Protein AF-A0A7R9IK09-F1 (afdb_monomer_lite)

Secondary structure (DSSP, 8-state):
----------PPPEEEEEEETT-S-EEEEEESSHHHHHHHHHHHHT--GGG-EEE-TTS-B--SHHHHHHSPTT-EEEEE-TTPPP--HHHHHHHHHHHTT-GGG--TTHHHHHHHH-HHHHHHHHHHHHHHS---HHHHH--BTTT-HHHHTT-----SBHHHHHHHHHHHHHHHHHHHHHHHHTT-GGGHHHHHHHHHHHHHHHHHTGGGGGGG-TTSPP--SS--------------------------------------S-SSSSSS--SSS--TT---SB-TT--EE----TTSSS-SS-GGG--EE-TTS-HHHHHHGGG-EEEESS-IIIIIHHHHHHHHHHHHHH-PPB-HHHHHHHHHSTTTEEEE-TTT---S-------SGGGB--

pLDDT: mean 73.33, std 23.93, range [21.25, 98.06]

Organism: NCBI:txid61484

Sequence (398 aa):
MCVYFICSFLQAVRGFKVTNSVRSRTVGVACRSFDELVDKSCQKLDIPRKTVVVQLLDGTIVDDEEYFQTLPQHMLLIFLRPGENSLSGADILYNALKAVNLDFLQTGEQVKDFFSTDLKNKVRQLAQLISDSGRDERITLLSSISQDPLWFQGLDTRAKSKEEVMFRSAQDRVRGYLYKTNDAIKKYKEVRDRLTTVMASISTMVKEVKYFGDYFNRSADIAKEGGGDVSTQRYSTDLAKEGGGDVSTQRYSTDLAKTGGDVSTQRYSTDLSKEGGRDLLTQRLCDDRGEFQCQGRWDRPECPYNESSRHVINPYCSKEARVLFQIWNLDHRIERSRTVVPAILEAARISVKEHRKVNSSYFFTLLFTLSNLKLVHIVCHDKGAHNVRCDSAMYFLD

Foldseek 3Di:
DDDDPPPPPQQDWFKEWEAEQLLLDIDIDTDRFPVSVLVVRCVVHVHDSVFKWKAALVRHTDDDRVVVVLDDRHGYIYIYGPPRDHQHLLNLLVVLLVVVPPVVCPPPPVVVVVCVPCVLVVSQVSLLCVVVVDQPLVQLPDWACVSPVQLCRSDPDPDGTPLVVQLVVLLVQLVVLLVVLCSLCCPCPVLNVLLVVLSVVLVVVCVVLPVLSLQQGLPFDQPDPDDDDDDDDDDDDDPDDDDDDDDDDDDDDDDDDDDDDDDDPPPPLPPVDDDPPGDQRRDHQAHNSRKHFFCFALPDRRNPADPSRTDIARSSRGNSSVSQLVQKDFQFSAHSNPALSVLLVVLSVCCVVVVFAFQSVLSSCRRRTPVGTTTHHNSRYDPDDRPDHDDNVNGGDD

Radius of gyration: 24.25 Å; chains: 1; bounding box: 80×63×58 Å

Structure (mmCIF, N/CA/C/O backbone):
data_AF-A0A7R9IK09-F1
#
_entry.id   AF-A0A7R9IK09-F1
#
loop_
_atom_site.group_PDB
_atom_site.id
_atom_site.type_symbol
_atom_site.label_atom_id
_atom_site.label_alt_id
_atom_site.label_comp_id
_atom_site.label_asym_id
_atom_site.label_entity_id
_atom_site.label_seq_id
_atom_site.pdbx_PDB_ins_code
_atom_site.Cartn_x
_atom_site.Cartn_y
_atom_site.Cartn_z
_atom_site.occupancy
_atom_site.B_iso_or_equiv
_atom_site.auth_seq_id
_atom_site.auth_comp_id
_atom_site.auth_asym_id
_atom_site.auth_atom_id
_atom_site.pdbx_PDB_model_num
ATOM 1 N N . MET A 1 1 ? 57.258 13.427 2.377 1.00 35.50 1 MET A N 1
ATOM 2 C CA . MET A 1 1 ? 56.257 13.207 3.442 1.00 35.50 1 MET A CA 1
ATOM 3 C C . MET A 1 1 ? 54.954 13.858 3.012 1.00 35.50 1 MET A C 1
ATOM 5 O O . MET A 1 1 ? 54.866 15.075 3.043 1.00 35.50 1 MET A O 1
ATOM 9 N N . CYS A 1 2 ? 53.980 13.075 2.556 1.00 31.14 2 CYS A N 1
ATOM 10 C CA . CYS A 1 2 ? 52.611 13.547 2.365 1.00 31.14 2 CYS A CA 1
ATOM 11 C C . CYS A 1 2 ? 51.745 12.657 3.256 1.00 31.14 2 CYS A C 1
ATOM 13 O O . CYS A 1 2 ? 51.738 11.437 3.098 1.00 31.14 2 CYS A O 1
ATOM 15 N N . VAL A 1 3 ? 51.168 13.261 4.290 1.00 36.84 3 VAL A N 1
ATOM 16 C CA . VAL A 1 3 ? 50.421 12.570 5.339 1.00 36.84 3 VAL A CA 1
ATOM 17 C C . VAL A 1 3 ? 49.101 12.098 4.737 1.00 36.84 3 VAL A C 1
ATOM 19 O O . VAL A 1 3 ? 48.306 12.908 4.265 1.00 36.84 3 VAL A O 1
ATOM 22 N N . TYR A 1 4 ? 48.887 10.783 4.741 1.00 35.25 4 TYR A N 1
ATOM 23 C CA . TYR A 1 4 ? 47.606 10.157 4.443 1.00 35.25 4 TYR A CA 1
ATOM 24 C C . TYR A 1 4 ? 46.554 10.675 5.432 1.00 35.25 4 TYR A C 1
ATOM 26 O O . TYR A 1 4 ? 46.517 10.259 6.588 1.00 35.25 4 TYR A O 1
ATOM 34 N N . PHE A 1 5 ? 45.689 11.582 4.981 1.00 36.75 5 PHE A N 1
ATOM 35 C CA . PHE A 1 5 ? 44.437 11.872 5.669 1.00 36.75 5 PHE A CA 1
ATOM 36 C C . PHE A 1 5 ? 43.496 10.685 5.442 1.00 36.75 5 PHE A C 1
ATOM 38 O O . PHE A 1 5 ? 42.856 10.559 4.398 1.00 36.75 5 PHE A O 1
ATOM 45 N N . ILE A 1 6 ? 43.434 9.789 6.425 1.00 38.47 6 ILE A N 1
ATOM 46 C CA . ILE A 1 6 ? 42.366 8.799 6.546 1.00 38.47 6 ILE A CA 1
ATOM 47 C C . ILE A 1 6 ? 41.096 9.586 6.888 1.00 38.47 6 ILE A C 1
ATOM 49 O O . ILE A 1 6 ? 40.839 9.911 8.044 1.00 38.47 6 ILE A O 1
ATOM 53 N N . CYS A 1 7 ? 40.315 9.947 5.871 1.00 33.62 7 CYS A N 1
ATOM 54 C CA . CYS A 1 7 ? 38.941 10.383 6.073 1.00 33.62 7 CYS A CA 1
ATOM 55 C C . CYS A 1 7 ? 38.097 9.121 6.277 1.00 33.62 7 CYS A C 1
ATOM 57 O O . CYS A 1 7 ? 37.608 8.514 5.323 1.00 33.62 7 CYS A O 1
ATOM 59 N N . SER A 1 8 ? 38.002 8.672 7.526 1.00 39.91 8 SER A N 1
ATOM 60 C CA . SER A 1 8 ? 37.051 7.646 7.940 1.00 39.91 8 SER A CA 1
ATOM 61 C C . SER A 1 8 ? 35.649 8.102 7.528 1.00 39.91 8 SER A C 1
ATOM 63 O O . SER A 1 8 ? 35.174 9.135 7.999 1.00 39.91 8 SER A O 1
ATOM 65 N N . PHE A 1 9 ? 34.998 7.362 6.627 1.00 41.84 9 PHE A N 1
ATOM 66 C CA . PHE A 1 9 ? 33.603 7.577 6.244 1.00 41.84 9 PHE A CA 1
ATOM 67 C C . PHE A 1 9 ? 32.727 7.588 7.508 1.00 41.84 9 PHE A C 1
ATOM 69 O O . PHE A 1 9 ? 32.411 6.539 8.066 1.00 41.84 9 PHE A O 1
ATOM 76 N N . LEU A 1 10 ? 32.328 8.772 7.978 1.00 49.81 10 LEU A N 1
ATOM 77 C CA . LEU A 1 10 ? 31.277 8.902 8.982 1.00 49.81 10 LEU A CA 1
ATOM 78 C C . LEU A 1 10 ? 29.981 8.387 8.345 1.00 49.81 10 LEU A C 1
ATOM 80 O O . LEU A 1 10 ? 29.430 9.028 7.450 1.00 49.81 10 LEU A O 1
ATOM 84 N N . GLN A 1 11 ? 29.512 7.213 8.776 1.00 61.75 11 GLN A N 1
ATOM 85 C CA . GLN A 1 11 ? 28.230 6.666 8.336 1.00 61.75 11 GLN A CA 1
ATOM 86 C C . GLN A 1 11 ? 27.115 7.690 8.596 1.00 61.75 11 GLN A C 1
ATOM 88 O O . GLN A 1 11 ? 26.993 8.250 9.692 1.00 61.75 11 GLN A O 1
ATOM 93 N N . ALA A 1 12 ? 26.315 7.961 7.563 1.00 77.44 12 ALA A N 1
ATOM 94 C CA . ALA A 1 12 ? 25.206 8.900 7.647 1.00 77.44 12 ALA A CA 1
ATOM 95 C C . ALA A 1 12 ? 24.179 8.430 8.690 1.00 77.44 12 ALA A C 1
ATOM 97 O O . ALA A 1 12 ? 23.883 7.241 8.798 1.00 77.44 12 ALA A O 1
ATOM 98 N N . VAL A 1 13 ? 23.612 9.372 9.450 1.00 87.12 13 VAL A N 1
ATOM 99 C CA . VAL A 1 13 ? 22.568 9.068 10.439 1.00 87.12 13 VAL A CA 1
ATOM 100 C C . VAL A 1 13 ? 21.325 8.548 9.717 1.00 87.12 13 VAL A C 1
ATOM 102 O O . VAL A 1 13 ? 20.748 9.246 8.883 1.00 87.12 13 VAL A O 1
ATOM 105 N N . ARG A 1 14 ? 20.887 7.337 10.067 1.00 90.50 14 ARG A N 1
ATOM 106 C CA . ARG A 1 14 ? 19.685 6.682 9.539 1.00 90.50 14 ARG A CA 1
ATOM 107 C C . ARG A 1 14 ? 18.623 6.628 10.635 1.00 90.50 14 ARG A C 1
ATOM 109 O O . ARG A 1 14 ? 18.907 6.336 11.791 1.00 90.50 14 ARG A O 1
ATOM 116 N N . GLY A 1 15 ? 17.385 6.956 10.279 1.00 90.25 15 GLY A N 1
ATOM 117 C CA . GLY A 1 15 ? 16.232 6.844 11.178 1.00 90.25 15 GLY A CA 1
ATOM 118 C C . GLY A 1 15 ? 15.520 5.507 11.006 1.00 90.25 15 GLY A C 1
ATOM 119 O O . GLY A 1 15 ? 15.311 5.102 9.875 1.00 90.25 15 GLY A O 1
ATOM 120 N N . PHE A 1 16 ? 15.081 4.866 12.082 1.00 91.00 16 PHE A N 1
ATOM 121 C CA . PHE A 1 16 ? 14.322 3.613 12.100 1.00 91.00 16 PHE A CA 1
ATOM 122 C C . PHE A 1 16 ? 13.105 3.739 13.008 1.00 91.00 16 PHE A C 1
ATOM 124 O O . PHE A 1 16 ? 13.060 4.609 13.879 1.00 91.00 16 PHE A O 1
ATOM 131 N N . LYS A 1 17 ? 12.108 2.879 12.799 1.00 91.12 17 LYS A N 1
ATOM 132 C CA . LYS A 1 17 ? 11.008 2.693 13.746 1.00 91.12 17 LYS A CA 1
ATOM 133 C C . LYS A 1 17 ? 11.309 1.431 14.545 1.00 91.12 17 LYS A C 1
ATOM 135 O O . LYS A 1 17 ? 11.650 0.412 13.959 1.00 91.12 17 LYS A O 1
ATOM 140 N N . VAL A 1 18 ? 11.173 1.475 15.859 1.00 92.88 18 VAL A N 1
ATOM 141 C CA . VAL A 1 18 ? 11.372 0.302 16.717 1.00 92.88 18 VAL A CA 1
ATOM 142 C C . VAL A 1 18 ? 10.161 0.112 17.610 1.00 92.88 18 VAL A C 1
ATOM 144 O O . VAL A 1 18 ? 9.540 1.089 18.026 1.00 92.88 18 VAL A O 1
ATOM 147 N N . THR A 1 19 ? 9.780 -1.131 17.869 1.00 89.12 19 THR A N 1
ATOM 148 C CA . THR A 1 19 ? 8.591 -1.460 18.662 1.00 89.12 19 THR A CA 1
ATOM 149 C C . THR A 1 19 ? 8.845 -2.679 19.538 1.00 89.12 19 THR A C 1
ATOM 151 O O . THR A 1 19 ? 9.763 -3.451 19.267 1.00 89.12 19 THR A O 1
ATOM 154 N N . ASN A 1 20 ? 8.061 -2.846 20.599 1.00 86.06 20 ASN A N 1
ATOM 155 C CA . ASN A 1 20 ? 8.129 -4.036 21.449 1.00 86.06 20 ASN A CA 1
ATOM 156 C C . ASN A 1 20 ? 7.421 -5.242 20.803 1.00 86.06 20 ASN A C 1
ATOM 158 O O . ASN A 1 20 ? 6.705 -5.100 19.809 1.00 86.06 20 ASN A O 1
ATOM 162 N N . SER A 1 21 ? 7.590 -6.430 21.390 1.00 80.06 21 SER A N 1
ATOM 163 C CA . SER A 1 21 ? 6.969 -7.692 20.950 1.00 80.06 21 SER A CA 1
ATOM 164 C C . SER A 1 21 ? 5.477 -7.558 20.627 1.00 80.06 21 SER A C 1
ATOM 166 O O . SER A 1 21 ? 5.037 -7.991 19.561 1.00 80.06 21 SER A O 1
ATOM 168 N N . VAL A 1 22 ? 4.723 -6.872 21.495 1.00 68.44 22 VAL A N 1
ATOM 169 C CA . VAL A 1 22 ? 3.268 -6.664 21.383 1.00 68.44 22 VAL A CA 1
ATOM 170 C C . VAL A 1 22 ? 2.837 -5.481 20.504 1.00 68.44 22 VAL A C 1
ATOM 172 O O . VAL A 1 22 ? 1.643 -5.215 20.368 1.00 68.44 22 VAL A O 1
ATOM 175 N N . ARG A 1 23 ? 3.787 -4.758 19.901 1.00 74.94 23 ARG A N 1
ATOM 176 C CA . ARG A 1 23 ? 3.565 -3.567 19.061 1.00 74.94 23 ARG A CA 1
ATOM 177 C C . ARG A 1 23 ? 2.730 -2.460 19.718 1.00 74.94 23 ARG A C 1
ATOM 179 O O . ARG A 1 23 ? 2.105 -1.657 19.027 1.00 74.94 23 ARG A O 1
ATOM 186 N N . SER A 1 24 ? 2.712 -2.403 21.049 1.00 71.00 24 SER A N 1
ATOM 187 C CA . SER A 1 24 ? 1.918 -1.429 21.811 1.00 71.00 24 SER A CA 1
ATOM 188 C C . SER A 1 24 ? 2.568 -0.050 21.867 1.00 71.00 24 SER A C 1
ATOM 190 O O . SER A 1 24 ? 1.890 0.949 22.105 1.00 71.00 24 SER A O 1
ATOM 192 N N . ARG A 1 25 ? 3.884 0.010 21.639 1.00 74.25 25 ARG A N 1
ATOM 193 C CA . ARG A 1 25 ? 4.674 1.238 21.668 1.00 74.25 25 ARG A CA 1
ATOM 194 C C . ARG A 1 25 ? 5.704 1.207 20.553 1.00 74.25 25 ARG A C 1
ATOM 196 O O . ARG A 1 25 ? 6.633 0.410 20.597 1.00 74.25 25 ARG A O 1
ATOM 203 N N . THR A 1 26 ? 5.549 2.099 19.580 1.00 84.88 26 THR A N 1
ATOM 204 C CA . THR A 1 26 ? 6.506 2.283 18.483 1.00 84.88 26 THR A CA 1
ATOM 205 C C . THR A 1 26 ? 7.198 3.625 18.654 1.00 84.88 26 THR A C 1
ATOM 207 O O . THR A 1 26 ? 6.532 4.604 18.964 1.00 84.88 26 THR A O 1
ATOM 210 N N . VAL A 1 27 ? 8.518 3.676 18.486 1.00 90.75 27 VAL A N 1
ATOM 211 C CA . VAL A 1 27 ? 9.318 4.898 18.638 1.00 90.75 27 VAL A CA 1
ATOM 212 C C . VAL A 1 27 ? 10.296 5.055 17.480 1.00 90.75 27 VAL A C 1
ATOM 214 O O . VAL A 1 27 ? 10.803 4.079 16.931 1.00 90.75 27 VAL A O 1
ATOM 217 N N . GLY A 1 28 ? 10.580 6.300 17.106 1.00 92.06 28 GLY A N 1
ATOM 218 C CA . GLY A 1 28 ? 11.643 6.621 16.157 1.00 92.06 28 GLY A CA 1
ATOM 219 C C . GLY A 1 28 ? 13.026 6.620 16.818 1.00 92.06 28 GLY A C 1
ATOM 220 O O . GLY A 1 28 ? 13.210 7.223 17.883 1.00 92.06 28 GLY A O 1
ATOM 221 N N . VAL A 1 29 ? 14.008 5.993 16.171 1.00 94.75 29 VAL A N 1
ATOM 222 C CA . VAL A 1 29 ? 15.416 5.973 16.593 1.00 94.75 29 VAL A CA 1
ATOM 223 C C . VAL A 1 29 ? 16.301 6.410 15.436 1.00 94.75 29 VAL A C 1
ATOM 225 O O . VAL A 1 29 ? 16.262 5.818 14.367 1.00 94.75 29 VAL A O 1
ATOM 228 N N . ALA A 1 30 ? 17.090 7.460 15.645 1.00 93.44 30 ALA A N 1
ATOM 229 C CA . ALA A 1 30 ? 18.139 7.874 14.721 1.00 93.44 30 ALA A CA 1
ATOM 230 C C . ALA A 1 30 ? 19.486 7.335 15.217 1.00 93.44 30 ALA A C 1
ATOM 232 O O . ALA A 1 30 ? 19.847 7.575 16.372 1.00 93.44 30 ALA A O 1
ATOM 233 N N . CYS A 1 31 ? 20.205 6.615 14.365 1.00 93.00 31 CYS A N 1
ATOM 234 C CA . CYS A 1 31 ? 21.444 5.906 14.688 1.00 93.00 31 CYS A CA 1
ATOM 235 C C . CYS A 1 31 ? 22.333 5.775 13.445 1.00 93.00 31 CYS A C 1
ATOM 237 O O . CYS A 1 31 ? 21.860 5.895 12.312 1.00 93.00 31 CYS A O 1
ATOM 239 N N . ARG A 1 32 ? 23.624 5.540 13.656 1.00 90.19 32 ARG A N 1
ATOM 240 C CA . ARG A 1 32 ? 24.621 5.299 12.608 1.00 90.19 32 ARG A CA 1
ATOM 241 C C . ARG A 1 32 ? 24.989 3.819 12.512 1.00 90.19 32 ARG A C 1
ATOM 243 O O . ARG A 1 32 ? 25.184 3.345 11.399 1.00 90.19 32 ARG A O 1
ATOM 250 N N . SER A 1 33 ? 24.984 3.107 13.639 1.00 92.62 33 SER A N 1
ATOM 251 C CA . SER A 1 33 ? 25.294 1.676 13.742 1.00 92.62 33 SER A CA 1
ATOM 252 C C . SER A 1 33 ? 24.145 0.862 14.344 1.00 92.62 33 SER A C 1
ATOM 254 O O . SER A 1 33 ? 23.214 1.414 14.945 1.00 92.62 33 SER A O 1
ATOM 256 N N . PHE A 1 34 ? 24.230 -0.459 14.198 1.00 92.62 34 PHE A N 1
ATOM 257 C CA . PHE A 1 34 ? 23.327 -1.414 14.830 1.00 92.62 34 PHE A CA 1
ATOM 258 C C . PHE A 1 34 ? 23.431 -1.353 16.358 1.00 92.62 34 PHE A C 1
ATOM 260 O O . PHE A 1 34 ? 22.415 -1.350 17.047 1.00 92.62 34 PHE A O 1
ATOM 267 N N . ASP A 1 35 ? 24.640 -1.202 16.894 1.00 94.19 35 ASP A N 1
ATOM 268 C CA . ASP A 1 35 ? 24.862 -1.062 18.337 1.00 94.19 35 ASP A CA 1
ATOM 269 C C . ASP A 1 35 ? 24.157 0.185 18.908 1.00 94.19 35 ASP A C 1
ATOM 271 O O . ASP A 1 35 ? 23.416 0.110 19.889 1.00 94.19 35 ASP A O 1
ATOM 275 N N . GLU A 1 36 ? 24.264 1.324 18.210 1.00 95.38 36 GLU A N 1
ATOM 276 C CA . GLU A 1 36 ? 23.590 2.567 18.596 1.00 95.38 36 GLU A CA 1
ATOM 277 C C . GLU A 1 36 ? 22.061 2.457 18.472 1.00 95.38 36 GLU A C 1
ATOM 279 O O . GLU A 1 36 ? 21.324 3.029 19.285 1.00 95.38 36 GLU A O 1
ATOM 284 N N . LEU A 1 37 ? 21.567 1.726 17.463 1.00 95.38 37 LEU A N 1
ATOM 285 C CA . LEU A 1 37 ? 20.149 1.387 17.364 1.00 95.38 37 LEU A CA 1
ATOM 286 C C . LEU A 1 37 ? 19.720 0.606 18.609 1.00 95.38 37 LEU A C 1
ATOM 288 O O . LEU A 1 37 ? 18.721 0.979 19.227 1.00 95.38 37 LEU A O 1
ATOM 292 N N . VAL A 1 38 ? 20.440 -0.461 18.961 1.00 94.56 38 VAL A N 1
ATOM 293 C CA . VAL A 1 38 ? 20.084 -1.355 20.064 1.00 94.56 38 VAL A CA 1
ATOM 294 C C . VAL A 1 38 ? 20.051 -0.597 21.384 1.00 94.56 38 VAL A C 1
ATOM 296 O O . VAL A 1 38 ? 19.028 -0.633 22.066 1.00 94.56 38 VAL A O 1
ATOM 299 N N . ASP A 1 39 ? 21.087 0.176 21.698 1.00 95.00 39 ASP A N 1
ATOM 300 C CA . ASP A 1 39 ? 21.175 0.933 22.949 1.00 95.00 39 ASP A CA 1
ATOM 301 C C . ASP A 1 39 ? 20.027 1.936 23.103 1.00 95.00 39 ASP A C 1
ATOM 303 O O . ASP A 1 39 ? 19.303 1.935 24.107 1.00 95.00 39 ASP A O 1
ATOM 307 N N . LYS A 1 40 ? 19.797 2.759 22.071 1.00 95.62 40 LYS A N 1
ATOM 308 C CA . LYS A 1 40 ? 18.721 3.762 22.087 1.00 95.62 40 LYS A CA 1
ATOM 309 C C . LYS A 1 40 ? 17.345 3.116 22.162 1.00 95.62 40 LYS A C 1
ATOM 311 O O . LYS A 1 40 ? 16.443 3.662 22.799 1.00 95.62 40 LYS A O 1
ATOM 316 N N . SER A 1 41 ? 17.165 1.981 21.497 1.00 94.06 41 SER A N 1
ATOM 317 C CA . SER A 1 41 ? 15.895 1.256 21.474 1.00 94.06 41 SER A CA 1
ATOM 318 C C . SER A 1 41 ? 15.619 0.583 22.811 1.00 94.06 41 SER A C 1
ATOM 320 O O . SER A 1 41 ? 14.525 0.745 23.340 1.00 94.06 41 SER A O 1
ATOM 322 N N . CYS A 1 42 ? 16.611 -0.085 23.403 1.00 93.44 42 CYS A N 1
ATOM 323 C CA . CYS A 1 42 ? 16.532 -0.683 24.734 1.00 93.44 42 CYS A CA 1
ATOM 324 C C . CYS A 1 42 ? 16.183 0.352 25.803 1.00 93.44 42 CYS A C 1
ATOM 326 O O . CYS A 1 42 ? 15.273 0.123 26.596 1.00 93.44 42 CYS A O 1
ATOM 328 N N . GLN A 1 43 ? 16.825 1.524 25.772 1.00 92.56 43 GLN A N 1
ATOM 329 C CA . GLN A 1 43 ? 16.507 2.619 26.688 1.00 92.56 43 GLN A CA 1
ATOM 330 C C . GLN A 1 43 ? 15.081 3.149 26.477 1.00 92.56 43 GLN A C 1
ATOM 332 O O . GLN A 1 43 ? 14.346 3.373 27.435 1.00 92.56 43 GLN A O 1
ATOM 337 N N . LYS A 1 44 ? 14.662 3.354 25.221 1.00 91.62 44 LYS A N 1
ATOM 338 C CA . LYS A 1 44 ? 13.328 3.893 24.917 1.00 91.62 44 LYS A CA 1
ATOM 339 C C . LYS A 1 44 ? 12.210 2.897 25.197 1.00 91.62 44 LYS A C 1
ATOM 341 O O . LYS A 1 44 ? 11.131 3.333 25.583 1.00 91.62 44 LYS A O 1
ATOM 346 N N . LEU A 1 45 ? 12.432 1.606 24.973 1.00 88.31 45 LEU A N 1
ATOM 347 C CA . LEU A 1 45 ? 11.437 0.544 25.141 1.00 88.31 45 LEU A CA 1
ATOM 348 C C . LEU A 1 45 ? 11.479 -0.111 26.528 1.00 88.31 45 LEU A C 1
ATOM 350 O O . LEU A 1 45 ? 10.619 -0.943 26.802 1.00 88.31 45 LEU A O 1
ATOM 354 N N . ASP A 1 46 ? 12.426 0.281 27.384 1.00 88.56 46 ASP 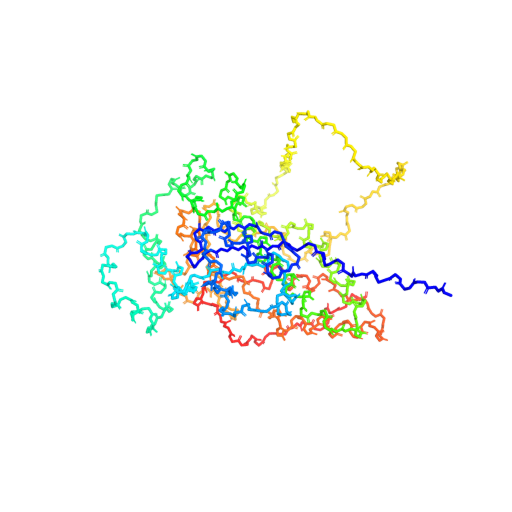A N 1
ATOM 355 C CA . ASP A 1 46 ? 12.656 -0.305 28.708 1.00 88.56 46 ASP A CA 1
ATOM 356 C C . ASP A 1 46 ? 12.894 -1.829 28.629 1.00 88.56 46 ASP A C 1
ATOM 358 O O . ASP A 1 46 ? 12.182 -2.657 29.203 1.00 88.56 46 ASP A O 1
ATOM 362 N N . ILE A 1 47 ? 13.871 -2.219 27.801 1.00 87.00 47 ILE A N 1
ATOM 363 C CA . ILE A 1 47 ? 14.257 -3.616 27.557 1.00 87.00 47 ILE A CA 1
ATOM 364 C C . ILE A 1 47 ? 15.740 -3.796 27.907 1.00 87.00 47 ILE A C 1
ATOM 366 O O . ILE A 1 47 ? 16.569 -3.044 27.392 1.00 87.00 47 ILE A O 1
ATOM 370 N N . PRO A 1 48 ? 16.123 -4.803 28.718 1.00 87.50 48 PRO A N 1
ATOM 371 C CA . PRO A 1 48 ? 17.528 -5.041 29.028 1.00 87.50 48 PRO A CA 1
ATOM 372 C C . PRO A 1 48 ? 18.334 -5.436 27.781 1.00 87.50 48 PRO A C 1
ATOM 374 O O . PRO A 1 48 ? 18.000 -6.394 27.081 1.00 87.50 48 PRO A O 1
ATOM 377 N N . ARG A 1 49 ? 19.438 -4.721 27.533 1.00 85.56 49 ARG A N 1
ATOM 378 C CA . ARG A 1 49 ? 20.284 -4.876 26.335 1.00 85.56 49 ARG A CA 1
ATOM 379 C C . ARG A 1 49 ? 20.842 -6.287 26.150 1.00 85.56 49 ARG A C 1
ATOM 381 O O . ARG A 1 49 ? 20.870 -6.797 25.041 1.00 85.56 49 ARG A O 1
ATOM 388 N N . LYS A 1 50 ? 21.310 -6.926 27.227 1.00 82.75 50 LYS A N 1
ATOM 389 C CA . LYS A 1 50 ? 22.016 -8.225 27.158 1.00 82.75 50 LYS A CA 1
ATOM 390 C C . LYS A 1 50 ? 21.160 -9.371 26.623 1.00 82.75 50 LYS A C 1
ATOM 392 O O . LYS A 1 50 ? 21.682 -10.427 26.299 1.00 82.75 50 LYS A O 1
ATOM 397 N N . THR A 1 51 ? 19.854 -9.176 26.606 1.00 79.75 51 THR A N 1
ATOM 398 C CA . THR A 1 51 ? 18.870 -10.232 26.423 1.00 79.75 51 THR A CA 1
ATOM 399 C C . THR A 1 51 ? 17.940 -9.959 25.246 1.00 79.75 51 THR A C 1
ATOM 401 O O . THR A 1 51 ? 16.950 -10.662 25.071 1.00 79.75 51 THR A O 1
ATOM 404 N N . VAL A 1 52 ? 18.207 -8.902 24.480 1.00 88.38 52 VAL A N 1
ATOM 405 C CA . VAL A 1 52 ? 17.302 -8.443 23.434 1.00 88.38 52 VAL A CA 1
ATOM 406 C C . VAL A 1 52 ? 17.571 -9.160 22.119 1.00 88.38 52 VAL A C 1
ATOM 408 O O . VAL A 1 52 ? 18.718 -9.283 21.696 1.00 88.38 52 VAL A O 1
ATOM 411 N N . VAL A 1 53 ? 16.503 -9.604 21.464 1.00 88.88 53 VAL A N 1
ATOM 412 C CA . VAL A 1 53 ? 16.552 -10.087 20.080 1.00 88.88 53 VAL A CA 1
ATOM 413 C C . VAL A 1 53 ? 15.869 -9.051 19.204 1.00 88.88 53 VAL A C 1
ATOM 415 O O . VAL A 1 53 ? 14.749 -8.622 19.494 1.00 88.88 53 VAL A O 1
ATOM 418 N N . VAL A 1 54 ? 16.544 -8.631 18.138 1.00 89.94 54 VAL A N 1
ATOM 419 C CA . VAL A 1 54 ? 15.993 -7.698 17.156 1.00 89.94 54 VAL A CA 1
ATOM 420 C C . VAL A 1 54 ? 15.573 -8.489 15.930 1.00 89.94 54 VAL A C 1
ATOM 422 O O . VAL A 1 54 ? 16.337 -9.303 15.423 1.00 89.94 54 VAL A O 1
ATOM 425 N N . GLN A 1 55 ? 14.357 -8.261 15.448 1.00 86.50 55 GLN A N 1
ATOM 426 C CA . GLN A 1 55 ? 13.852 -8.935 14.254 1.00 86.50 55 GLN A CA 1
ATOM 427 C C . GLN A 1 55 ? 13.051 -7.998 13.351 1.00 86.50 55 GLN A C 1
ATOM 429 O O . GLN A 1 55 ? 12.528 -6.962 13.778 1.00 86.50 55 GLN A O 1
ATOM 434 N N . LEU A 1 56 ? 12.897 -8.409 12.100 1.00 77.62 56 LEU A N 1
ATOM 435 C CA . LEU A 1 56 ? 12.003 -7.803 11.126 1.00 77.62 56 LEU A CA 1
ATOM 436 C C . LEU A 1 56 ? 10.578 -8.365 11.244 1.00 77.62 56 LEU A C 1
ATOM 438 O O . LEU A 1 56 ? 10.300 -9.323 11.963 1.00 77.62 56 LEU A O 1
ATOM 442 N N . LEU A 1 57 ? 9.647 -7.757 10.506 1.00 65.75 57 LEU A N 1
ATOM 443 C CA . LEU A 1 57 ? 8.236 -8.168 10.469 1.00 65.75 57 LEU A CA 1
ATOM 444 C C . LEU A 1 57 ? 8.008 -9.613 10.005 1.00 65.75 57 LEU A C 1
ATOM 446 O O . LEU A 1 57 ? 6.958 -10.177 10.308 1.00 65.75 57 LEU A O 1
ATOM 450 N N . ASP A 1 58 ? 8.939 -10.171 9.239 1.00 55.06 58 ASP A N 1
ATOM 451 C CA . ASP A 1 58 ? 8.892 -11.537 8.718 1.00 55.06 58 ASP A CA 1
ATOM 452 C C . ASP A 1 58 ? 9.600 -12.559 9.622 1.00 55.06 58 ASP A C 1
ATOM 454 O O . ASP A 1 58 ? 9.639 -13.738 9.281 1.00 55.06 58 ASP A O 1
ATOM 458 N N . GLY A 1 59 ? 10.111 -12.125 10.780 1.00 64.00 59 GLY A N 1
ATOM 459 C CA . GLY A 1 59 ? 10.825 -12.971 11.736 1.00 64.00 59 GLY A CA 1
ATOM 460 C C . GLY A 1 59 ? 12.330 -13.073 11.485 1.00 64.00 59 GLY A C 1
ATOM 461 O O . GLY A 1 59 ? 13.014 -13.761 12.238 1.00 64.00 59 GLY A O 1
ATOM 462 N N . THR A 1 60 ? 12.870 -12.388 10.471 1.00 71.75 60 THR A N 1
ATOM 463 C CA . THR A 1 60 ? 14.319 -12.371 10.227 1.00 71.75 60 THR A CA 1
ATOM 464 C C . THR A 1 60 ? 15.034 -11.662 11.369 1.00 71.75 60 THR A C 1
ATOM 466 O O . THR A 1 60 ? 14.711 -10.512 11.674 1.00 71.75 60 THR A O 1
ATOM 469 N N . ILE A 1 61 ? 15.997 -12.337 11.992 1.00 83.38 61 ILE A N 1
ATOM 470 C CA . ILE A 1 61 ? 16.808 -11.779 13.075 1.00 83.38 61 ILE A CA 1
ATOM 471 C C . ILE A 1 61 ? 17.831 -10.811 12.476 1.00 83.38 61 ILE A C 1
ATOM 473 O O . ILE A 1 61 ? 18.425 -11.081 11.437 1.00 83.38 61 ILE A O 1
ATOM 477 N N . VAL A 1 62 ? 17.988 -9.663 13.127 1.00 85.75 62 VAL A N 1
ATOM 478 C CA . VAL A 1 62 ? 19.049 -8.692 12.865 1.00 85.75 62 VAL A CA 1
ATOM 479 C C . VAL A 1 62 ? 19.991 -8.787 14.054 1.00 85.75 62 VAL A C 1
ATOM 481 O O . VAL A 1 62 ? 19.642 -8.331 15.139 1.00 85.75 62 VAL A O 1
ATOM 484 N N . ASP A 1 63 ? 21.139 -9.424 13.882 1.00 86.25 63 ASP A N 1
ATOM 485 C CA . ASP A 1 63 ? 22.116 -9.674 14.948 1.00 86.25 63 ASP A CA 1
ATOM 486 C C . ASP A 1 63 ? 23.514 -9.125 14.638 1.00 86.25 63 ASP A C 1
ATOM 488 O O . ASP A 1 63 ? 24.340 -9.026 15.547 1.00 86.25 63 ASP A O 1
ATOM 492 N N . ASP A 1 64 ? 23.758 -8.684 13.403 1.00 82.06 64 ASP A N 1
ATOM 493 C CA . ASP A 1 64 ? 25.034 -8.118 12.982 1.00 82.06 64 ASP A CA 1
ATOM 494 C C . ASP A 1 64 ? 24.910 -6.780 12.220 1.00 82.06 64 ASP A C 1
ATOM 496 O O . ASP A 1 64 ? 23.865 -6.390 11.684 1.00 82.06 64 ASP A O 1
ATOM 500 N N . GLU A 1 65 ? 26.023 -6.043 12.205 1.00 89.50 65 GLU A N 1
ATOM 501 C CA . GLU A 1 65 ? 26.136 -4.727 11.573 1.00 89.50 65 GLU A CA 1
ATOM 502 C C . GLU A 1 65 ? 26.032 -4.805 10.043 1.00 89.50 65 GLU A C 1
ATOM 504 O O . GLU A 1 65 ? 25.456 -3.914 9.421 1.00 89.50 65 GLU A O 1
ATOM 509 N N . GLU A 1 66 ? 26.568 -5.858 9.424 1.00 77.81 66 GLU A N 1
ATOM 510 C CA . GLU A 1 66 ? 26.587 -6.013 7.969 1.00 77.81 66 GLU A CA 1
ATOM 511 C C . GLU A 1 66 ? 25.156 -6.132 7.434 1.00 77.81 66 GLU A C 1
ATOM 513 O O . GLU A 1 66 ? 24.760 -5.377 6.539 1.00 77.81 66 GLU A O 1
ATOM 518 N N . TYR A 1 67 ? 24.341 -6.981 8.061 1.00 73.94 67 TYR A N 1
ATOM 519 C CA . TYR A 1 67 ? 22.928 -7.138 7.760 1.00 73.94 67 TYR A CA 1
ATOM 520 C C . TYR A 1 67 ? 22.149 -5.851 8.051 1.00 73.94 67 TYR A C 1
ATOM 522 O O . TYR A 1 67 ? 21.386 -5.387 7.199 1.00 73.94 67 TYR A O 1
ATOM 530 N N . PHE A 1 68 ? 22.385 -5.197 9.193 1.00 87.12 68 PHE A N 1
ATOM 531 C CA . PHE A 1 68 ? 21.743 -3.921 9.532 1.00 87.12 68 PHE A CA 1
ATOM 532 C C . PHE A 1 68 ? 22.007 -2.806 8.499 1.00 87.12 68 PHE A C 1
ATOM 534 O O . PHE A 1 68 ? 21.121 -1.993 8.180 1.00 87.12 68 PHE A O 1
ATOM 541 N N . GLN A 1 69 ? 23.211 -2.758 7.925 1.00 83.94 69 GLN A N 1
ATOM 542 C CA . GLN A 1 69 ? 23.548 -1.793 6.877 1.00 83.94 69 GLN A CA 1
ATOM 543 C C . GLN A 1 69 ? 22.785 -2.040 5.568 1.00 83.94 69 GLN A C 1
ATOM 545 O O . GLN A 1 69 ? 22.532 -1.087 4.828 1.00 83.94 69 GLN A O 1
ATOM 550 N N . THR A 1 70 ? 22.310 -3.266 5.322 1.00 78.25 70 THR A N 1
ATOM 551 C CA . THR A 1 70 ? 21.431 -3.559 4.176 1.00 78.25 70 THR A CA 1
ATOM 552 C C . THR A 1 70 ? 20.006 -3.024 4.349 1.00 78.25 70 THR A C 1
ATOM 554 O O . THR A 1 70 ? 19.288 -2.852 3.362 1.00 78.25 70 THR A O 1
ATOM 557 N N . LEU A 1 71 ? 19.579 -2.724 5.583 1.00 74.19 71 LEU A N 1
ATOM 558 C CA . LEU A 1 71 ? 18.180 -2.411 5.866 1.00 74.19 71 LEU A CA 1
ATOM 559 C C . LEU A 1 71 ? 17.730 -1.036 5.310 1.00 74.19 71 LEU A C 1
ATOM 561 O O . LEU A 1 71 ? 18.498 -0.080 5.214 1.00 74.19 71 LEU A O 1
ATOM 565 N N . PRO A 1 72 ? 16.449 -0.856 4.967 1.00 70.50 72 PRO A N 1
ATOM 566 C CA . PRO A 1 72 ? 15.875 0.455 4.683 1.00 70.50 72 PRO A CA 1
ATOM 567 C C . PRO A 1 72 ? 16.003 1.438 5.843 1.00 70.50 72 PRO A C 1
ATOM 569 O O . PRO A 1 72 ? 15.762 1.089 6.997 1.00 70.50 72 PRO A O 1
ATOM 572 N N . GLN A 1 73 ? 16.184 2.720 5.522 1.00 81.62 73 GLN A N 1
ATOM 573 C CA . GLN A 1 73 ? 15.794 3.770 6.458 1.00 81.62 73 GLN A CA 1
ATOM 574 C C . GLN A 1 73 ? 14.273 3.707 6.704 1.00 81.62 73 GLN A C 1
ATOM 576 O O . GLN A 1 73 ? 13.486 3.431 5.800 1.00 81.62 73 GLN A O 1
ATOM 581 N N . HIS A 1 74 ? 13.867 3.982 7.938 1.00 76.62 74 HIS A N 1
ATOM 582 C CA . HIS A 1 74 ? 12.503 3.971 8.473 1.00 76.62 74 HIS A CA 1
ATOM 583 C C . HIS A 1 74 ? 11.845 2.590 8.545 1.00 76.62 74 HIS A C 1
ATOM 585 O O . HIS A 1 74 ? 10.636 2.503 8.778 1.00 76.62 74 HIS A O 1
ATOM 591 N N . MET A 1 75 ? 12.630 1.518 8.402 1.00 75.12 75 MET A N 1
ATOM 592 C CA . MET A 1 75 ? 12.155 0.158 8.635 1.00 75.12 75 MET A CA 1
ATOM 593 C C . MET A 1 75 ? 11.704 -0.025 10.088 1.00 75.12 75 MET A C 1
ATOM 595 O O . MET A 1 75 ? 12.285 0.569 10.998 1.00 75.12 75 MET A O 1
ATOM 599 N N . LEU A 1 76 ? 10.657 -0.834 10.280 1.00 83.38 76 LEU A N 1
ATOM 600 C CA . LEU A 1 76 ? 10.183 -1.243 11.596 1.00 83.38 76 LEU A CA 1
ATOM 601 C C . LEU A 1 76 ? 10.967 -2.466 12.080 1.00 83.38 76 LEU A C 1
ATOM 603 O O . LEU A 1 76 ? 10.912 -3.513 11.436 1.00 83.38 76 LEU A O 1
ATOM 607 N N . LEU A 1 77 ? 11.629 -2.332 13.223 1.00 89.38 77 LEU A N 1
ATOM 608 C CA . LEU A 1 77 ? 12.329 -3.404 13.926 1.00 89.38 77 LEU A CA 1
ATOM 609 C C . LEU A 1 77 ? 11.589 -3.737 15.222 1.00 89.38 77 LEU A C 1
ATOM 611 O O . LEU A 1 77 ? 11.146 -2.846 15.949 1.00 89.38 77 LEU A O 1
ATOM 615 N N . ILE A 1 78 ? 11.435 -5.022 15.506 1.00 89.88 78 ILE A N 1
ATOM 616 C CA . ILE A 1 78 ? 10.746 -5.521 16.694 1.00 89.88 78 ILE A CA 1
ATOM 617 C C . ILE A 1 78 ? 11.809 -5.984 17.686 1.00 89.88 78 ILE A C 1
ATOM 619 O O . ILE A 1 78 ? 12.623 -6.844 17.362 1.00 89.88 78 ILE A O 1
ATOM 623 N N . PHE A 1 79 ? 11.786 -5.413 18.885 1.00 92.19 79 PHE A N 1
ATOM 624 C CA . PHE A 1 79 ? 12.682 -5.746 19.986 1.00 92.19 79 PHE A CA 1
ATOM 625 C C . PHE A 1 79 ? 11.962 -6.704 20.938 1.00 92.19 79 PHE A C 1
ATOM 627 O O . PHE A 1 79 ? 10.911 -6.366 21.491 1.00 92.19 79 PHE A O 1
ATOM 634 N N . LEU A 1 80 ? 12.525 -7.899 21.105 1.00 86.56 80 LEU A N 1
ATOM 635 C CA . LEU A 1 80 ? 11.988 -8.981 21.926 1.00 86.56 80 LEU A CA 1
ATOM 636 C C . LEU A 1 80 ? 12.815 -9.180 23.192 1.00 86.56 80 LEU A C 1
ATOM 638 O O . LEU A 1 80 ? 14.046 -9.193 23.131 1.00 86.56 80 LEU A O 1
ATOM 642 N N . ARG A 1 81 ? 12.148 -9.410 24.325 1.00 86.38 81 ARG A N 1
ATOM 643 C CA . ARG A 1 81 ? 12.795 -9.974 25.522 1.00 86.38 81 ARG A CA 1
ATOM 644 C C . ARG A 1 81 ? 13.009 -11.491 25.339 1.00 86.38 81 ARG A C 1
ATOM 646 O O . ARG A 1 81 ? 12.351 -12.093 24.489 1.00 86.38 81 ARG A O 1
ATOM 653 N N . PRO A 1 82 ? 13.883 -12.148 26.123 1.00 73.94 82 PRO A N 1
ATOM 654 C CA . PRO A 1 82 ? 14.062 -13.596 26.039 1.00 73.94 82 PRO A CA 1
ATOM 655 C C . PRO A 1 82 ? 12.746 -14.325 26.250 1.00 73.94 82 PRO A C 1
ATOM 657 O O . PRO A 1 82 ? 12.027 -14.041 27.207 1.00 73.94 82 PRO A O 1
ATOM 660 N N . GLY A 1 83 ? 12.449 -15.271 25.364 1.00 67.31 83 GLY A N 1
ATOM 661 C CA . GLY A 1 83 ? 11.209 -16.043 25.408 1.00 67.31 83 GLY A CA 1
ATOM 662 C C . GLY A 1 83 ? 9.977 -15.305 24.874 1.00 67.31 83 GLY A C 1
ATOM 663 O O . GLY A 1 83 ? 8.913 -15.914 24.794 1.00 67.31 83 GLY A O 1
ATOM 664 N N . GLU A 1 84 ? 10.093 -14.034 24.471 1.00 73.56 84 GLU A N 1
ATOM 665 C CA . GLU A 1 84 ? 9.036 -13.355 23.722 1.00 73.56 84 GLU A CA 1
ATOM 666 C C . GLU A 1 84 ? 9.126 -13.704 22.236 1.00 73.56 84 GLU A C 1
ATOM 668 O O . GLU A 1 84 ? 10.203 -13.712 21.646 1.00 73.56 84 GLU A O 1
ATOM 673 N N . ASN A 1 85 ? 7.972 -13.922 21.611 1.00 66.25 85 ASN A N 1
ATOM 674 C CA . ASN A 1 85 ? 7.856 -14.045 20.161 1.00 66.25 85 ASN A CA 1
ATOM 675 C C . ASN A 1 85 ? 7.327 -12.727 19.576 1.00 66.25 85 ASN A C 1
ATOM 677 O O . ASN A 1 85 ? 6.598 -11.993 20.252 1.00 66.25 85 ASN A O 1
ATOM 681 N N . SER A 1 86 ? 7.662 -12.412 18.316 1.00 65.69 86 SER A N 1
ATOM 682 C CA . SER A 1 86 ? 6.943 -11.345 17.601 1.00 65.69 86 SER A CA 1
ATOM 683 C C . SER A 1 86 ? 5.475 -11.708 17.536 1.00 65.69 86 SER A C 1
ATOM 685 O O . SER A 1 86 ? 5.135 -12.851 17.239 1.00 65.69 86 SER A O 1
ATOM 687 N N . LEU A 1 87 ? 4.600 -10.711 17.682 1.00 61.38 87 LEU A N 1
ATOM 688 C CA . LEU A 1 87 ? 3.246 -10.894 17.189 1.00 61.38 87 LEU A CA 1
ATOM 689 C C . LEU A 1 87 ? 3.294 -11.100 15.670 1.00 61.38 87 LEU A C 1
ATOM 691 O O . LEU A 1 87 ? 3.628 -10.175 14.913 1.00 61.38 87 LEU A O 1
ATOM 695 N N . SER A 1 88 ? 2.939 -12.302 15.229 1.00 55.78 88 SER A N 1
ATOM 696 C CA . SER A 1 88 ? 2.590 -12.591 13.845 1.00 55.78 88 SER A CA 1
ATOM 697 C C . SER A 1 88 ? 1.288 -11.871 13.473 1.00 55.78 88 SER A C 1
ATOM 699 O O . SER A 1 88 ? 0.562 -11.356 14.327 1.00 55.78 88 SER A O 1
ATOM 701 N N . GLY A 1 89 ? 0.938 -11.854 12.184 1.00 48.94 89 GLY A N 1
ATOM 702 C CA . GLY A 1 89 ? -0.384 -11.374 11.764 1.00 48.94 89 GLY A CA 1
ATOM 703 C C . GLY A 1 89 ? -1.538 -12.115 12.461 1.00 48.94 89 GLY A C 1
ATOM 704 O O . GLY A 1 89 ? -2.578 -11.509 12.707 1.00 48.94 89 GLY A O 1
ATOM 705 N N . ALA A 1 90 ? -1.334 -13.387 12.833 1.00 50.19 90 ALA A N 1
ATOM 706 C CA . ALA A 1 90 ? -2.292 -14.175 13.603 1.00 50.19 90 ALA A CA 1
ATOM 707 C C . ALA A 1 90 ? -2.368 -13.725 15.071 1.00 50.19 90 ALA A C 1
ATOM 709 O O . ALA A 1 90 ? -3.458 -13.677 15.628 1.00 50.19 90 ALA A O 1
ATOM 710 N N . ASP A 1 91 ? -1.251 -13.316 15.679 1.00 53.69 91 ASP A N 1
ATOM 711 C CA . ASP A 1 91 ? -1.238 -12.855 17.072 1.00 53.69 91 ASP A CA 1
ATOM 712 C C . ASP A 1 91 ? -1.775 -11.423 17.225 1.00 53.69 91 ASP A C 1
ATOM 714 O O . ASP A 1 91 ? -2.424 -11.105 18.219 1.00 53.69 91 ASP A O 1
ATOM 718 N N . ILE A 1 92 ? -1.555 -10.547 16.233 1.00 54.53 92 ILE A N 1
ATOM 719 C CA . ILE A 1 92 ? -2.194 -9.216 16.181 1.00 54.53 92 ILE A CA 1
ATOM 720 C C . ILE A 1 92 ? -3.711 -9.375 16.121 1.00 54.53 92 ILE A C 1
ATOM 722 O O . ILE A 1 92 ? -4.437 -8.695 16.844 1.00 54.53 92 ILE A O 1
ATOM 726 N N . LEU A 1 93 ? -4.174 -10.294 15.274 1.00 52.47 93 LEU A N 1
ATOM 727 C CA . LEU A 1 93 ? -5.577 -10.654 15.160 1.00 52.47 93 LEU A CA 1
ATOM 728 C C . LEU A 1 93 ? -6.100 -11.236 16.479 1.00 52.47 93 LEU A C 1
ATOM 730 O O . LEU A 1 93 ? -7.099 -10.748 16.990 1.00 52.47 93 LEU A O 1
ATOM 734 N N . TYR A 1 94 ? -5.408 -12.210 17.072 1.00 52.50 94 TYR A N 1
ATOM 735 C CA . TYR A 1 94 ? -5.782 -12.803 18.358 1.00 52.50 94 TYR A CA 1
ATOM 736 C C . TYR A 1 94 ? -5.896 -11.762 19.479 1.00 52.50 94 TYR A C 1
ATOM 738 O O . TYR A 1 94 ? -6.878 -11.742 20.219 1.00 52.50 94 TYR A O 1
ATOM 746 N N . ASN A 1 95 ? -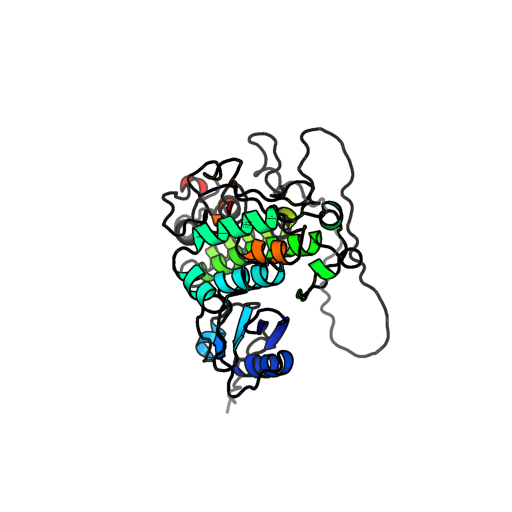4.928 -10.850 19.578 1.00 51.91 95 ASN A N 1
ATOM 747 C CA . ASN A 1 95 ? -4.929 -9.807 20.600 1.00 51.91 95 ASN A CA 1
ATOM 748 C C . ASN A 1 95 ? -6.010 -8.750 20.365 1.00 51.91 95 ASN A C 1
ATOM 750 O O . ASN A 1 95 ? -6.618 -8.296 21.334 1.00 51.91 95 ASN A O 1
ATOM 754 N N . ALA A 1 96 ? -6.279 -8.381 19.107 1.00 52.28 96 ALA A N 1
ATOM 755 C CA . ALA A 1 96 ? -7.423 -7.536 18.777 1.00 52.28 96 ALA A CA 1
ATOM 756 C C . ALA A 1 96 ? -8.728 -8.210 19.225 1.00 52.28 96 ALA A C 1
ATOM 758 O O . ALA A 1 96 ? -9.563 -7.559 19.834 1.00 52.28 96 ALA A O 1
ATOM 759 N N . LEU A 1 97 ? -8.863 -9.524 19.025 1.00 50.25 97 LEU A N 1
ATOM 760 C CA . LEU A 1 97 ? -10.056 -10.288 19.401 1.00 50.25 97 LEU A CA 1
ATOM 761 C C . LEU A 1 97 ? -10.239 -10.439 20.913 1.00 50.25 97 LEU A C 1
ATOM 763 O O . LEU A 1 97 ? -11.354 -10.289 21.407 1.00 50.25 97 LEU A O 1
ATOM 767 N N . LYS A 1 98 ? -9.155 -10.669 21.663 1.00 50.72 98 LYS A N 1
ATOM 768 C CA . LYS A 1 98 ? -9.183 -10.700 23.133 1.00 50.72 98 LYS A CA 1
ATOM 769 C C . LYS A 1 98 ? -9.634 -9.358 23.728 1.00 50.72 98 LYS A C 1
ATOM 771 O O . LYS A 1 98 ? -10.285 -9.343 24.767 1.00 50.72 98 LYS A O 1
ATOM 776 N N . ALA A 1 99 ? -9.304 -8.242 23.075 1.00 49.06 99 ALA A N 1
ATOM 777 C CA . ALA A 1 99 ? -9.653 -6.898 23.535 1.00 49.06 99 ALA A CA 1
ATOM 778 C C . ALA A 1 99 ? -11.134 -6.521 23.319 1.00 49.06 99 ALA A C 1
ATOM 780 O O . ALA A 1 99 ? -11.634 -5.670 24.047 1.00 49.06 99 ALA A O 1
ATOM 781 N N . VAL A 1 100 ? -11.846 -7.171 22.385 1.00 46.56 100 VAL A N 1
ATOM 782 C CA . VAL A 1 100 ? -13.294 -6.955 22.134 1.00 46.56 100 VAL A CA 1
ATOM 783 C C . VAL A 1 100 ? -14.176 -7.662 23.180 1.00 46.56 100 VAL A C 1
ATOM 785 O O . VAL A 1 100 ? -15.396 -7.591 23.114 1.00 46.56 100 VAL A O 1
ATOM 788 N N . ASN A 1 101 ? -13.577 -8.323 24.179 1.00 46.59 101 ASN A N 1
ATOM 789 C CA . ASN A 1 101 ? -14.279 -9.016 25.261 1.00 46.59 101 ASN A CA 1
ATOM 790 C C . ASN A 1 101 ? -15.362 -9.984 24.743 1.00 46.59 101 ASN A C 1
ATOM 792 O O . ASN A 1 101 ? -16.471 -10.051 25.264 1.00 46.59 101 ASN A O 1
ATOM 796 N N . LEU A 1 102 ? -15.038 -10.732 23.682 1.00 50.78 102 LEU A N 1
ATOM 797 C CA . LEU A 1 102 ? -15.851 -11.866 23.262 1.00 50.78 102 LEU A CA 1
ATOM 798 C C . LEU A 1 102 ? -15.746 -12.926 24.366 1.00 50.78 102 LEU A C 1
ATOM 800 O O . LEU A 1 102 ? -14.717 -13.595 24.480 1.00 50.78 102 LEU A O 1
ATOM 804 N N . ASP A 1 103 ? -16.809 -13.078 25.159 1.00 42.72 103 ASP A N 1
ATOM 805 C CA . ASP A 1 103 ? -16.935 -14.028 26.284 1.00 42.72 103 ASP A CA 1
ATOM 806 C C . ASP A 1 103 ? -16.544 -15.482 25.930 1.00 42.72 103 ASP A C 1
ATOM 808 O O . ASP A 1 103 ? -16.270 -16.304 26.801 1.00 42.72 103 ASP A O 1
ATOM 812 N N . PHE A 1 104 ? -16.435 -15.794 24.638 1.00 41.56 104 PHE A N 1
ATOM 813 C CA . PHE A 1 104 ? -15.979 -17.066 24.083 1.00 41.56 104 PHE A CA 1
ATOM 814 C C . PHE A 1 104 ? -14.475 -17.374 24.227 1.00 41.56 104 PHE A C 1
ATOM 816 O O . PHE A 1 104 ? -14.070 -18.501 23.948 1.00 41.56 104 PHE A O 1
ATOM 823 N N . LEU A 1 105 ? -13.622 -16.422 24.628 1.00 45.88 105 LEU A N 1
ATOM 824 C CA . LEU A 1 105 ? -12.155 -16.601 24.629 1.00 45.88 105 LEU A CA 1
ATOM 825 C C . LEU A 1 105 ? -11.549 -17.036 25.978 1.00 45.88 105 LEU A C 1
ATOM 827 O O . LEU A 1 105 ? -10.329 -16.992 26.143 1.00 45.88 105 LEU A O 1
ATOM 831 N N . GLN A 1 106 ? -12.360 -17.473 26.945 1.00 47.53 106 GLN A N 1
ATOM 832 C CA . GLN A 1 106 ? -11.889 -17.810 28.300 1.00 47.53 106 GLN A CA 1
ATOM 833 C C . GLN A 1 106 ? -10.962 -19.045 28.393 1.00 47.53 106 GLN A C 1
ATOM 835 O O . GLN A 1 106 ? -10.368 -19.276 29.445 1.00 47.53 106 GLN A O 1
ATOM 840 N N . THR A 1 107 ? -10.749 -19.812 27.320 1.00 48.16 107 THR A N 1
ATOM 841 C CA . THR A 1 107 ? -9.983 -21.076 27.360 1.00 48.16 107 THR A CA 1
ATOM 842 C C . THR A 1 107 ? -8.614 -20.943 26.676 1.00 48.16 107 THR A C 1
ATOM 844 O O . THR A 1 107 ? -8.379 -21.416 25.566 1.00 48.16 107 THR A O 1
ATOM 847 N N . GLY A 1 108 ? -7.686 -20.254 27.347 1.00 42.88 108 GLY A N 1
ATOM 848 C CA . GLY A 1 108 ? -6.426 -19.743 26.781 1.00 42.88 108 GLY A CA 1
ATOM 849 C C . GLY A 1 108 ? -5.421 -20.745 26.182 1.00 42.88 108 GLY A C 1
ATOM 850 O O . GLY A 1 108 ? -4.582 -20.316 25.393 1.00 42.88 108 GLY A O 1
ATOM 851 N N . GLU A 1 109 ? -5.486 -22.046 26.487 1.00 45.19 109 GLU A N 1
ATOM 852 C CA . GLU A 1 109 ? -4.609 -23.061 25.859 1.00 45.19 109 GLU A CA 1
ATOM 853 C C . GLU A 1 109 ? -5.217 -23.670 24.590 1.00 45.19 109 GLU A C 1
ATOM 855 O O . GLU A 1 109 ? -4.559 -23.735 23.554 1.00 45.19 109 GLU A O 1
ATOM 860 N N . GLN A 1 110 ? -6.507 -24.012 24.618 1.00 47.78 110 GLN A N 1
ATOM 861 C CA . GLN A 1 110 ? -7.211 -24.620 23.481 1.00 47.78 110 GLN A CA 1
ATOM 862 C C . GLN A 1 110 ? -7.339 -23.666 22.288 1.00 47.78 110 GLN A C 1
ATOM 864 O O . GLN A 1 110 ? -7.457 -24.092 21.141 1.00 47.78 110 GLN A O 1
ATOM 869 N N . VAL A 1 111 ? -7.286 -22.357 22.543 1.00 46.03 111 VAL A N 1
ATOM 870 C CA . VAL A 1 111 ? -7.419 -21.332 21.508 1.00 46.03 111 VAL A CA 1
ATOM 871 C C . VAL A 1 111 ? -6.147 -21.196 20.655 1.00 46.03 111 VAL A C 1
ATOM 873 O O . VAL A 1 111 ? -6.231 -20.906 19.462 1.00 46.03 111 VAL A O 1
ATOM 876 N N . LYS A 1 112 ? -4.959 -21.475 21.205 1.00 42.94 112 LYS A N 1
ATOM 877 C CA . LYS A 1 112 ? -3.703 -21.435 20.435 1.00 42.94 112 LYS A CA 1
ATOM 878 C C . LYS A 1 112 ? -3.662 -22.551 19.380 1.00 42.94 112 LYS A C 1
ATOM 880 O O . LYS A 1 112 ? -3.313 -22.297 18.227 1.00 42.94 112 LYS A O 1
ATOM 885 N N . ASP A 1 113 ? -4.156 -23.732 19.748 1.00 48.59 113 ASP A N 1
ATOM 886 C CA . ASP A 1 113 ? -4.393 -24.858 18.834 1.00 48.59 113 ASP A CA 1
ATOM 887 C C . ASP A 1 113 ? -5.606 -24.620 17.914 1.00 48.59 113 ASP A C 1
ATOM 889 O O . ASP A 1 113 ? -5.649 -25.044 16.756 1.00 48.59 113 ASP A O 1
ATOM 893 N N . PHE A 1 114 ? -6.595 -23.851 18.373 1.00 47.12 114 PHE A N 1
ATOM 894 C CA . PHE A 1 114 ? -7.731 -23.450 17.546 1.00 47.12 114 PHE A CA 1
ATOM 895 C C . PHE A 1 114 ? -7.305 -22.580 16.351 1.00 47.12 114 PHE A C 1
ATOM 897 O O . PHE A 1 114 ? -7.830 -22.771 15.248 1.00 47.12 114 PHE A O 1
ATOM 904 N N . PHE A 1 115 ? -6.352 -21.659 16.530 1.00 46.34 115 PHE A N 1
ATOM 905 C CA . PHE A 1 115 ? -5.841 -20.801 15.452 1.00 46.34 115 PHE A CA 1
ATOM 906 C C . PHE A 1 115 ? -4.873 -21.510 14.492 1.00 46.34 115 PHE A C 1
ATOM 908 O O . PHE A 1 115 ? -4.727 -21.056 13.356 1.00 46.34 115 PHE A O 1
ATOM 915 N N . SER A 1 116 ? -4.249 -22.623 14.890 1.00 51.50 116 SER A N 1
ATOM 916 C CA . SER A 1 116 ? -3.275 -23.343 14.055 1.00 51.50 116 SER A CA 1
ATOM 917 C C . SER A 1 116 ? -3.918 -24.193 12.949 1.00 51.50 116 SER A C 1
ATOM 919 O O . SER A 1 116 ? -3.292 -24.432 11.919 1.00 51.50 116 SER A O 1
ATOM 921 N N . THR A 1 117 ? -5.178 -24.607 13.122 1.00 51.03 117 THR A N 1
ATOM 922 C CA . THR A 1 117 ? -5.777 -25.671 12.293 1.00 51.03 117 THR A CA 1
ATOM 923 C C . THR A 1 117 ? -6.550 -25.153 11.064 1.00 51.03 117 THR A C 1
ATOM 925 O O . THR A 1 117 ? -6.629 -25.844 10.055 1.00 51.03 117 THR A O 1
ATOM 928 N N . ASP A 1 118 ? -7.090 -23.926 11.101 1.00 56.19 118 ASP A N 1
ATOM 929 C CA . ASP A 1 118 ? -7.735 -23.272 9.943 1.00 56.19 118 ASP A CA 1
ATOM 930 C C . ASP A 1 118 ? -7.872 -21.759 10.174 1.00 56.19 118 ASP A C 1
ATOM 932 O O . ASP A 1 118 ? -8.958 -21.206 10.388 1.00 56.19 118 ASP A O 1
ATOM 936 N N . LEU A 1 119 ? -6.722 -21.081 10.195 1.00 52.31 119 LEU A N 1
ATOM 937 C CA . LEU A 1 119 ? -6.637 -19.653 10.487 1.00 52.31 119 LEU A CA 1
ATOM 938 C C . LEU A 1 119 ? -7.566 -18.839 9.574 1.00 52.31 119 LEU A C 1
ATOM 940 O O . LEU A 1 119 ? -8.285 -17.973 10.054 1.00 52.31 119 LEU A O 1
ATOM 944 N N . LYS A 1 120 ? -7.610 -19.139 8.270 1.00 49.47 120 LYS A N 1
ATOM 945 C CA . LYS A 1 120 ? -8.316 -18.328 7.261 1.00 49.47 120 LYS A CA 1
ATOM 946 C C . LYS A 1 120 ? -9.830 -18.281 7.473 1.00 49.47 120 LYS A C 1
ATOM 948 O O . LYS A 1 120 ? -10.400 -17.190 7.439 1.00 49.47 120 LYS A O 1
ATOM 953 N N . ASN A 1 121 ? -10.477 -19.424 7.703 1.00 53.62 121 ASN A N 1
ATOM 954 C CA . ASN A 1 121 ? -11.928 -19.457 7.912 1.00 53.62 121 ASN A CA 1
ATOM 955 C C . ASN A 1 121 ? -12.325 -18.873 9.273 1.00 53.62 121 ASN A C 1
ATOM 957 O O . ASN A 1 121 ? -13.364 -18.224 9.389 1.00 53.62 121 ASN A O 1
ATOM 961 N N . LYS A 1 122 ? -11.464 -19.019 10.282 1.00 57.44 122 LYS A N 1
ATOM 962 C CA . LYS A 1 122 ? -11.710 -18.494 11.629 1.00 57.44 122 LYS A CA 1
ATOM 963 C C . LYS A 1 122 ? -11.475 -16.982 11.713 1.00 57.44 122 LYS A C 1
ATOM 965 O O . LYS A 1 122 ? -12.323 -16.289 12.261 1.00 57.44 122 LYS A O 1
ATOM 970 N N . VAL A 1 123 ? -10.429 -16.439 11.066 1.00 55.03 123 VAL A N 1
ATOM 971 C CA . VAL A 1 123 ? -10.231 -14.976 10.878 1.00 55.03 123 VAL A CA 1
ATOM 972 C C . VAL A 1 123 ? -11.489 -14.343 10.288 1.00 55.03 123 VAL A C 1
ATOM 974 O O . VAL A 1 123 ? -11.918 -13.277 10.713 1.00 55.03 123 VAL A O 1
ATOM 977 N N . ARG A 1 124 ? -12.080 -15.017 9.301 1.00 56.75 124 ARG A N 1
ATOM 978 C CA . ARG A 1 124 ? -13.277 -14.569 8.599 1.00 56.75 124 ARG A CA 1
ATOM 979 C C . ARG A 1 124 ? -14.514 -14.544 9.503 1.00 56.75 124 ARG A C 1
ATOM 981 O O . ARG A 1 124 ? -15.170 -13.511 9.546 1.00 56.75 124 ARG A O 1
ATOM 988 N N . GLN A 1 125 ? -14.799 -15.620 10.242 1.00 56.91 125 GLN A N 1
ATOM 989 C CA . GLN A 1 125 ? -15.908 -15.645 11.215 1.00 56.91 125 GLN A CA 1
ATOM 990 C C . GLN A 1 125 ? -15.739 -14.568 12.298 1.00 56.91 125 GLN A C 1
ATOM 992 O O . GLN A 1 125 ? -16.698 -13.940 12.726 1.00 56.91 125 GLN A O 1
ATOM 997 N N . LEU A 1 126 ? -14.501 -14.301 12.704 1.00 53.59 126 LEU A N 1
ATOM 998 C CA . LEU A 1 126 ? -14.181 -13.319 13.737 1.00 53.59 126 LEU A CA 1
ATOM 999 C C . LEU A 1 126 ? -14.285 -11.867 13.239 1.00 53.59 126 LEU A C 1
ATOM 1001 O O . LEU A 1 126 ? -14.791 -11.006 13.955 1.00 53.59 126 LEU A O 1
ATOM 1005 N N . ALA A 1 127 ? -13.865 -11.587 12.001 1.00 54.75 127 ALA A N 1
ATOM 1006 C CA . ALA A 1 127 ? -14.082 -10.286 11.363 1.00 54.75 127 ALA A CA 1
ATOM 1007 C C . ALA A 1 127 ? -15.580 -9.981 11.169 1.00 54.75 127 ALA A C 1
ATOM 1009 O O . ALA A 1 127 ? -15.986 -8.822 11.280 1.00 54.75 127 ALA A O 1
ATOM 1010 N N . GLN A 1 128 ? -16.394 -11.014 10.919 1.00 57.75 128 GLN A N 1
ATOM 1011 C CA . GLN A 1 128 ? -17.855 -10.910 10.899 1.00 57.75 128 GLN A CA 1
ATOM 1012 C C . GLN A 1 128 ? -18.395 -10.575 12.290 1.00 57.75 128 GLN A C 1
ATOM 1014 O O . GLN A 1 128 ? -19.067 -9.567 12.436 1.00 57.75 128 GLN A O 1
ATOM 1019 N N . LEU A 1 129 ? -17.980 -11.295 13.337 1.00 54.75 129 LEU A N 1
ATOM 1020 C CA . LEU A 1 129 ? -18.423 -11.008 14.706 1.00 54.75 129 LEU A CA 1
ATOM 1021 C C . LEU A 1 129 ? -18.061 -9.597 15.191 1.00 54.75 129 LEU A C 1
ATOM 1023 O O . LEU A 1 129 ? -18.884 -8.983 15.850 1.00 54.75 129 LEU A O 1
ATOM 1027 N N . ILE A 1 130 ? -16.888 -9.050 14.843 1.00 56.91 130 ILE A N 1
ATOM 1028 C CA . ILE A 1 130 ? -16.545 -7.639 15.141 1.00 56.91 130 ILE A CA 1
ATOM 1029 C C . ILE A 1 130 ? -17.424 -6.670 14.344 1.00 56.91 130 ILE A C 1
ATOM 1031 O O . ILE A 1 130 ? -17.774 -5.590 14.819 1.00 56.91 130 ILE A O 1
ATOM 1035 N N . SER A 1 131 ? -17.756 -7.040 13.109 1.00 54.97 131 SER A N 1
ATOM 1036 C CA . SER A 1 131 ? -18.661 -6.254 12.274 1.00 54.97 131 SER A CA 1
ATOM 1037 C C . SER A 1 131 ? -20.095 -6.271 12.810 1.00 54.97 131 SER A C 1
ATOM 1039 O O . SER A 1 131 ? -20.785 -5.266 12.639 1.00 54.97 131 SER A O 1
ATOM 1041 N N . ASP A 1 132 ? -20.489 -7.363 13.472 1.00 53.84 132 ASP A N 1
ATOM 1042 C CA . ASP A 1 132 ? -21.834 -7.640 13.985 1.00 53.84 132 ASP A CA 1
ATOM 1043 C C . ASP A 1 132 ? -22.009 -7.236 15.462 1.00 53.84 132 ASP A C 1
ATOM 1045 O O . ASP A 1 132 ? -23.126 -6.954 15.901 1.00 53.84 132 ASP A O 1
ATOM 1049 N N . SER A 1 133 ? -20.922 -7.159 16.242 1.00 52.47 133 SER A N 1
ATOM 1050 C CA . SER A 1 133 ? -20.920 -6.735 17.644 1.00 52.47 133 SER A CA 1
ATOM 1051 C C . SER A 1 133 ? -21.127 -5.224 17.744 1.00 52.47 133 SER A C 1
ATOM 1053 O O . SER A 1 133 ? -20.180 -4.465 17.934 1.00 52.47 133 SER A O 1
ATOM 1055 N N . GLY A 1 134 ? -22.377 -4.791 17.569 1.00 52.09 134 GLY A N 1
ATOM 1056 C CA . GLY A 1 134 ? -22.877 -3.477 17.966 1.00 52.09 134 GLY A CA 1
ATOM 1057 C C . GLY A 1 134 ? -22.000 -2.310 17.519 1.00 52.09 134 GLY A C 1
ATOM 1058 O O . GLY A 1 134 ? -21.406 -1.628 18.353 1.00 52.09 134 GLY A O 1
ATOM 1059 N N . ARG A 1 135 ? -21.933 -2.053 16.207 1.00 57.97 135 ARG A N 1
ATOM 1060 C CA . ARG A 1 135 ? -21.392 -0.790 15.687 1.00 57.97 135 ARG A CA 1
ATOM 1061 C C . ARG A 1 135 ? -22.190 0.358 16.314 1.00 57.97 135 ARG A C 1
ATOM 1063 O O . ARG A 1 135 ? -23.321 0.599 15.895 1.00 57.97 135 ARG A O 1
ATOM 1070 N N . ASP A 1 136 ? -21.633 1.091 17.282 1.00 67.12 136 ASP A N 1
ATOM 1071 C CA . ASP A 1 136 ? -22.212 2.396 17.614 1.00 67.12 136 ASP A CA 1
ATOM 1072 C C . ASP A 1 136 ? -21.895 3.321 16.436 1.00 67.12 136 ASP A C 1
ATOM 1074 O O . ASP A 1 136 ? -20.791 3.860 16.282 1.00 67.12 136 ASP A O 1
ATOM 1078 N N . GLU A 1 137 ? -22.873 3.438 15.542 1.00 70.50 137 GLU A N 1
ATOM 1079 C CA . GLU A 1 137 ? -22.785 4.253 14.339 1.00 70.50 137 GLU A CA 1
ATOM 1080 C C . GLU A 1 137 ? -22.384 5.696 14.665 1.00 70.50 137 GLU A C 1
ATOM 1082 O O . GLU A 1 137 ? -21.709 6.339 13.859 1.00 70.50 137 GLU A O 1
ATOM 1087 N N . ARG A 1 138 ? -22.710 6.183 15.871 1.00 77.44 138 ARG A N 1
ATOM 1088 C CA . ARG A 1 138 ? -22.351 7.529 16.327 1.00 77.44 138 ARG A CA 1
ATOM 1089 C C . ARG A 1 138 ? -20.850 7.666 16.554 1.00 77.44 138 ARG A C 1
ATOM 1091 O O . ARG A 1 138 ? -20.277 8.666 16.137 1.00 77.44 138 ARG A O 1
ATOM 1098 N N . ILE A 1 139 ? -20.199 6.660 17.147 1.00 82.56 139 ILE A N 1
ATOM 1099 C CA . ILE A 1 139 ? -18.744 6.665 17.399 1.00 82.56 139 ILE A CA 1
ATOM 1100 C C . ILE A 1 139 ? -17.968 6.564 16.081 1.00 82.56 139 ILE A C 1
ATOM 1102 O O . ILE A 1 139 ? -16.937 7.217 15.896 1.00 82.56 139 ILE A O 1
ATOM 1106 N N . THR A 1 140 ? -18.494 5.793 15.124 1.00 87.44 140 THR A N 1
ATOM 1107 C CA . THR A 1 140 ? -17.882 5.642 13.796 1.00 87.44 140 THR A CA 1
ATOM 1108 C C . THR A 1 140 ? -17.735 6.989 13.095 1.00 87.44 140 THR A C 1
ATOM 1110 O O . THR A 1 140 ? -16.683 7.258 12.520 1.00 87.44 140 THR A O 1
ATOM 1113 N N . LEU A 1 141 ? -18.743 7.861 13.185 1.00 88.94 141 LEU A N 1
ATOM 1114 C CA . LEU A 1 141 ? -18.749 9.177 12.538 1.00 88.94 141 LEU A CA 1
ATOM 1115 C C . LEU A 1 141 ? -17.867 10.223 13.239 1.00 88.94 141 LEU A C 1
ATOM 1117 O O . LEU A 1 141 ? -17.569 11.257 12.643 1.00 88.94 141 LEU A O 1
ATOM 1121 N N . LEU A 1 142 ? -17.402 9.965 14.467 1.00 92.94 142 LEU A N 1
ATOM 1122 C CA . LEU A 1 142 ? -16.442 10.844 15.137 1.00 92.94 142 LEU A CA 1
ATOM 1123 C C . LEU A 1 142 ? -15.119 10.863 14.369 1.00 92.94 142 LEU A C 1
ATOM 1125 O O . LEU A 1 142 ? -14.675 9.843 13.829 1.00 92.94 142 LEU A O 1
ATOM 1129 N N . SER A 1 143 ? -14.484 12.032 14.329 1.00 94.62 143 SER A N 1
ATOM 1130 C CA . SER A 1 143 ? -13.277 12.264 13.533 1.00 94.62 143 SER A CA 1
ATOM 1131 C C . SER A 1 143 ? -12.081 12.600 14.414 1.00 94.62 143 SER A C 1
ATOM 1133 O O . SER A 1 143 ? -11.019 12.001 14.246 1.00 94.62 143 SER A O 1
ATOM 1135 N N . SER A 1 144 ? -12.220 13.524 15.368 1.00 95.75 144 SER A N 1
ATOM 1136 C CA . SER A 1 144 ? -11.066 14.035 16.109 1.00 95.75 144 SER A CA 1
ATOM 1137 C C . SER A 1 144 ? -10.652 13.149 17.285 1.00 95.75 144 SER A C 1
ATOM 1139 O O . SER A 1 144 ? -11.464 12.462 17.905 1.00 95.75 144 SER A O 1
ATOM 1141 N N . ILE A 1 145 ? -9.376 13.242 17.667 1.00 92.38 145 ILE A N 1
ATOM 1142 C CA . ILE A 1 145 ? -8.837 12.579 18.867 1.00 92.38 145 ILE A CA 1
ATOM 1143 C C . ILE A 1 145 ? -9.513 13.032 20.167 1.00 92.38 145 ILE A C 1
ATOM 1145 O O . ILE A 1 145 ? -9.597 12.261 21.117 1.00 92.38 145 ILE A O 1
ATOM 1149 N N . SER A 1 146 ? -10.027 14.264 20.210 1.00 94.62 146 SER A N 1
ATOM 1150 C CA . SER A 1 146 ? -10.795 14.766 21.353 1.00 94.62 146 SER A CA 1
ATOM 1151 C C . SER A 1 146 ? -12.176 14.120 21.474 1.00 94.62 146 SER A C 1
ATOM 1153 O O . SER A 1 146 ? -12.696 14.022 22.579 1.00 94.62 146 SER A O 1
ATOM 1155 N N . GLN A 1 147 ? -12.767 13.698 20.353 1.00 93.88 147 GLN A N 1
ATOM 1156 C CA . GLN A 1 147 ? -14.088 13.074 20.312 1.00 93.88 147 GLN A CA 1
ATOM 1157 C C . GLN A 1 147 ? -14.022 11.570 20.596 1.00 93.88 147 GLN A C 1
ATOM 1159 O O . GLN A 1 147 ? -14.887 11.047 21.288 1.00 93.88 147 GLN A O 1
ATOM 1164 N N . ASP A 1 148 ? -13.005 10.879 20.076 1.00 93.25 148 ASP A N 1
ATOM 1165 C CA . ASP A 1 148 ? -12.842 9.429 20.234 1.00 93.25 148 ASP A CA 1
ATOM 1166 C C . ASP A 1 148 ? -11.391 9.063 20.587 1.00 93.25 148 ASP A C 1
ATOM 1168 O O . ASP A 1 148 ? -10.657 8.538 19.749 1.00 93.25 148 ASP A O 1
ATOM 1172 N N . PRO A 1 149 ? -10.932 9.339 21.820 1.00 92.00 149 PRO A N 1
ATOM 1173 C CA . PRO A 1 149 ? -9.554 9.061 22.229 1.00 92.00 149 PRO A CA 1
ATOM 1174 C C . PRO A 1 149 ? -9.212 7.562 22.228 1.00 92.00 149 PRO A C 1
ATOM 1176 O O . PRO A 1 149 ? -8.050 7.196 22.030 1.00 92.00 149 PRO A O 1
ATOM 1179 N N . LEU A 1 150 ? -10.205 6.684 22.420 1.00 86.19 150 LEU A N 1
ATOM 1180 C CA . LEU A 1 150 ? -10.006 5.233 22.459 1.00 86.19 150 LEU A CA 1
ATOM 1181 C C . LEU A 1 150 ? -9.544 4.691 21.104 1.00 86.19 150 LEU A C 1
ATOM 1183 O O . LEU A 1 150 ? -8.628 3.867 21.056 1.00 86.19 150 LEU A O 1
ATOM 1187 N N . TRP A 1 151 ? -10.086 5.205 19.998 1.00 92.50 151 TRP A N 1
ATOM 1188 C CA . TRP A 1 151 ? -9.660 4.809 18.653 1.00 92.50 151 TRP A CA 1
ATOM 1189 C C . TRP A 1 151 ? -8.167 5.073 18.384 1.00 92.50 151 TRP A C 1
ATOM 1191 O O . TRP A 1 151 ? -7.487 4.269 17.727 1.00 92.50 151 TRP A O 1
ATOM 1201 N N . PHE A 1 152 ? -7.625 6.167 18.935 1.00 89.69 152 PHE A N 1
ATOM 1202 C CA . PHE A 1 152 ? -6.217 6.565 18.777 1.00 89.69 152 PHE A CA 1
ATOM 1203 C C . PHE A 1 152 ? -5.268 5.852 19.744 1.00 89.69 152 PHE A C 1
ATOM 1205 O O . PHE A 1 152 ? -4.049 5.961 19.598 1.00 89.69 152 PHE A O 1
ATOM 1212 N N . GLN A 1 153 ? -5.784 5.092 20.710 1.00 83.25 153 GLN A N 1
ATOM 1213 C CA . GLN A 1 153 ? -4.955 4.417 21.700 1.00 83.25 153 GLN A CA 1
ATOM 1214 C C . GLN A 1 153 ? -3.923 3.484 21.033 1.00 83.25 153 GLN A C 1
ATOM 1216 O O . GLN A 1 153 ? -4.237 2.687 20.141 1.00 83.25 153 GLN A O 1
ATOM 1221 N N . GLY A 1 154 ? -2.668 3.579 21.482 1.00 76.38 154 GLY A N 1
ATOM 1222 C CA . GLY A 1 154 ? -1.545 2.792 20.959 1.00 76.38 154 GLY A CA 1
ATOM 1223 C C . GLY A 1 154 ? -0.945 3.311 19.645 1.00 76.38 154 GLY A C 1
ATOM 1224 O O . GLY A 1 154 ? -0.061 2.662 19.091 1.00 76.38 154 GLY A O 1
ATOM 1225 N N . LEU A 1 155 ? -1.399 4.457 19.124 1.00 78.50 155 LEU A N 1
ATOM 1226 C CA . LEU A 1 155 ? -0.732 5.141 18.016 1.00 78.50 155 LEU A CA 1
ATOM 1227 C C . LEU A 1 155 ? 0.330 6.117 18.528 1.00 78.50 155 LEU A C 1
ATOM 1229 O O . LEU A 1 155 ? 0.026 7.009 19.313 1.00 78.50 155 LEU A O 1
ATOM 1233 N N . ASP A 1 156 ? 1.546 6.016 17.993 1.00 75.69 156 ASP A N 1
ATOM 1234 C CA . ASP A 1 156 ? 2.501 7.129 18.001 1.00 75.69 156 ASP A CA 1
ATOM 1235 C C . ASP A 1 156 ? 2.203 8.016 16.784 1.00 75.69 156 ASP A C 1
ATOM 1237 O O . ASP A 1 156 ? 2.680 7.771 15.672 1.00 75.69 156 ASP A O 1
ATOM 1241 N N . THR A 1 157 ? 1.295 8.980 16.952 1.00 78.44 157 THR A N 1
ATOM 1242 C CA . THR A 1 157 ? 0.837 9.850 15.865 1.00 78.44 157 THR A CA 1
ATOM 1243 C C . THR A 1 157 ? 0.676 11.291 16.325 1.00 78.44 157 THR A C 1
ATOM 1245 O O . THR A 1 157 ? 0.222 11.567 17.430 1.00 78.44 157 THR A O 1
ATOM 1248 N N . ARG A 1 158 ? 1.005 12.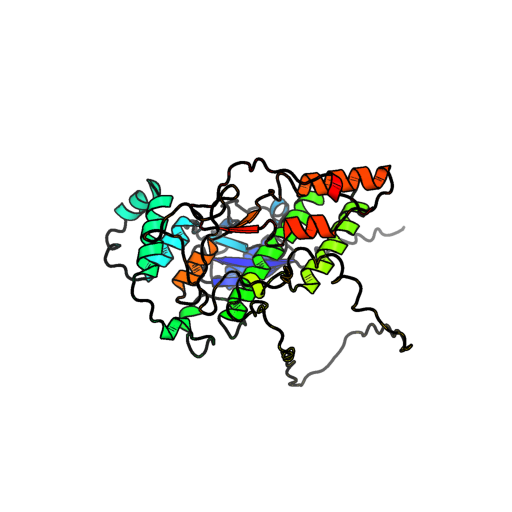225 15.428 1.00 86.69 158 ARG A N 1
ATOM 1249 C CA . ARG A 1 158 ? 0.664 13.651 15.562 1.00 86.69 158 ARG A CA 1
ATOM 1250 C C . ARG A 1 158 ? -0.671 13.995 14.898 1.00 86.69 158 ARG A C 1
ATOM 1252 O O . ARG A 1 158 ? -1.029 15.165 14.829 1.00 86.69 158 ARG A O 1
ATOM 1259 N N . ALA A 1 159 ? -1.348 12.996 14.325 1.00 87.81 159 ALA A N 1
ATOM 1260 C CA . ALA A 1 159 ? -2.625 13.191 13.656 1.00 87.81 159 ALA A CA 1
ATOM 1261 C C . ALA A 1 159 ? -3.687 13.668 14.640 1.00 87.81 159 ALA A C 1
ATOM 1263 O O . ALA A 1 159 ? -3.780 13.143 15.749 1.00 87.81 159 ALA A O 1
ATOM 1264 N N . LYS A 1 160 ? -4.511 14.614 14.198 1.00 94.00 160 LYS A N 1
ATOM 1265 C CA . LYS A 1 160 ? -5.627 15.132 14.994 1.00 94.00 160 LYS A CA 1
ATOM 1266 C C . LYS A 1 160 ? -6.942 14.420 14.690 1.00 94.00 160 LYS A C 1
ATOM 1268 O O . LYS A 1 160 ? -7.868 14.535 15.491 1.00 94.00 160 LYS A O 1
ATOM 1273 N N . SER A 1 161 ? -7.018 13.690 13.574 1.00 97.00 161 SER A N 1
ATOM 1274 C CA . SER A 1 161 ? -8.227 12.996 13.127 1.00 97.00 161 SER A CA 1
ATOM 1275 C C . SER A 1 161 ? -7.986 11.574 12.613 1.00 97.00 161 SER A C 1
ATOM 1277 O O . SER A 1 161 ? -6.862 11.205 12.249 1.00 97.00 161 SER A O 1
ATOM 1279 N N . LYS A 1 162 ? -9.058 10.769 12.571 1.00 97.12 162 LYS A N 1
ATOM 1280 C CA . LYS A 1 162 ? -9.042 9.404 12.028 1.00 97.12 162 LYS A CA 1
ATOM 1281 C C . LYS A 1 162 ? -8.666 9.421 10.547 1.00 97.12 162 LYS A C 1
ATOM 1283 O O . LYS A 1 162 ? -7.862 8.610 10.100 1.00 97.12 162 LYS A O 1
ATOM 1288 N N . GLU A 1 163 ? -9.187 10.392 9.803 1.00 96.81 163 GLU A N 1
ATOM 1289 C CA . GLU A 1 163 ? -8.915 10.632 8.386 1.00 96.81 163 GLU A CA 1
ATOM 1290 C C . GLU A 1 163 ? -7.431 10.850 8.126 1.00 96.81 163 GLU A C 1
ATOM 1292 O O . GLU A 1 163 ? -6.869 10.226 7.235 1.00 96.81 163 GLU A O 1
ATOM 1297 N N . GLU A 1 164 ? -6.767 11.676 8.933 1.00 95.50 164 GLU A N 1
ATOM 1298 C CA . GLU A 1 164 ? -5.339 11.949 8.781 1.00 95.50 164 GLU A CA 1
ATOM 1299 C C . GLU A 1 164 ? -4.485 10.706 9.088 1.00 95.50 164 GLU A C 1
ATOM 1301 O O . GLU A 1 164 ? -3.474 10.457 8.423 1.00 95.50 164 GLU A O 1
ATOM 1306 N N . VAL A 1 165 ? -4.898 9.885 10.064 1.00 94.56 165 VAL A N 1
ATOM 1307 C CA . VAL A 1 165 ? -4.259 8.587 10.341 1.00 94.56 165 VAL A CA 1
ATOM 1308 C C . VAL A 1 165 ? -4.420 7.637 9.155 1.00 94.56 165 VAL A C 1
ATOM 1310 O O . VAL A 1 165 ? -3.434 7.044 8.711 1.00 94.56 165 VAL A O 1
ATOM 1313 N N . MET A 1 166 ? -5.634 7.503 8.621 1.00 95.94 166 MET A N 1
ATOM 1314 C CA . MET A 1 166 ? -5.910 6.615 7.492 1.00 95.94 166 MET A CA 1
ATOM 1315 C C . MET A 1 166 ? -5.234 7.102 6.207 1.00 95.94 166 MET A C 1
ATOM 1317 O O . MET A 1 166 ? -4.629 6.298 5.498 1.00 95.94 166 MET A O 1
ATOM 1321 N N . PHE A 1 167 ? -5.203 8.417 5.978 1.00 93.88 167 PHE A N 1
ATOM 1322 C CA . PHE A 1 167 ? -4.468 9.045 4.885 1.00 93.88 167 PHE A CA 1
ATOM 1323 C C . PHE A 1 167 ? -2.986 8.668 4.935 1.00 93.88 167 PHE A C 1
ATOM 1325 O O . PHE A 1 167 ? -2.433 8.143 3.969 1.00 93.88 167 PHE A O 1
ATOM 1332 N N . ARG A 1 168 ? -2.336 8.834 6.095 1.00 86.12 168 ARG A N 1
ATOM 1333 C CA . ARG A 1 168 ? -0.935 8.416 6.288 1.00 86.12 168 ARG A CA 1
ATOM 1334 C C . ARG A 1 168 ? -0.742 6.912 6.104 1.00 86.12 168 ARG A C 1
ATOM 1336 O O . ARG A 1 168 ? 0.270 6.505 5.540 1.00 86.12 168 ARG A O 1
ATOM 1343 N N . SER A 1 169 ? -1.704 6.098 6.535 1.00 88.56 169 SER A N 1
ATOM 1344 C CA . SER A 1 169 ? -1.659 4.644 6.360 1.00 88.56 169 SER A CA 1
ATOM 1345 C C . SER A 1 169 ? -1.624 4.244 4.881 1.00 88.56 169 SER A C 1
ATOM 1347 O O . SER A 1 169 ? -0.794 3.416 4.500 1.00 88.56 169 SER A O 1
ATOM 1349 N N . ALA A 1 170 ? -2.447 4.869 4.031 1.00 90.75 170 ALA A N 1
ATOM 1350 C CA . ALA A 1 170 ? -2.408 4.660 2.582 1.00 90.75 170 ALA A CA 1
ATOM 1351 C C . ALA A 1 170 ? -1.059 5.085 1.989 1.00 90.75 170 ALA A C 1
ATOM 1353 O O . ALA A 1 170 ? -0.417 4.304 1.278 1.00 90.75 170 ALA A O 1
ATOM 1354 N N . GLN A 1 171 ? -0.574 6.275 2.362 1.00 86.69 171 GLN A N 1
ATOM 1355 C CA . GLN A 1 171 ? 0.728 6.754 1.900 1.00 86.69 171 GLN A CA 1
ATOM 1356 C C . GLN A 1 171 ? 1.862 5.789 2.261 1.00 86.69 171 GLN A C 1
ATOM 1358 O O . GLN A 1 171 ? 2.766 5.577 1.456 1.00 86.69 171 GLN A O 1
ATOM 1363 N N . ASP A 1 172 ? 1.833 5.188 3.450 1.00 82.25 172 ASP A N 1
ATOM 1364 C CA . ASP A 1 172 ? 2.859 4.241 3.888 1.00 82.25 172 ASP A CA 1
ATOM 1365 C C . ASP A 1 172 ? 2.864 2.955 3.042 1.00 82.25 172 ASP A C 1
ATOM 1367 O O . ASP A 1 172 ? 3.940 2.429 2.743 1.00 82.25 172 ASP A O 1
ATOM 1371 N N . ARG A 1 173 ? 1.700 2.488 2.560 1.00 86.62 173 ARG A N 1
ATOM 1372 C CA . ARG A 1 173 ? 1.626 1.371 1.595 1.00 86.62 173 ARG A CA 1
ATOM 1373 C C . ARG A 1 173 ? 2.296 1.739 0.272 1.00 86.62 173 ARG A C 1
ATOM 1375 O O . ARG A 1 173 ? 3.162 1.003 -0.205 1.00 86.62 173 ARG A O 1
ATOM 1382 N N . VAL A 1 174 ? 1.954 2.905 -0.275 1.00 86.25 174 VAL A N 1
ATOM 1383 C CA . VAL A 1 174 ? 2.486 3.410 -1.552 1.00 86.25 174 VAL A CA 1
ATOM 1384 C C . VAL A 1 174 ? 3.991 3.674 -1.468 1.00 86.25 174 VAL A C 1
ATOM 1386 O O . VAL A 1 174 ? 4.749 3.243 -2.340 1.00 86.25 174 VAL A O 1
ATOM 1389 N N . ARG A 1 175 ? 4.462 4.295 -0.379 1.00 83.06 175 ARG A N 1
ATOM 1390 C CA . ARG A 1 175 ? 5.897 4.451 -0.083 1.00 83.06 175 ARG A CA 1
ATOM 1391 C C . ARG A 1 175 ? 6.599 3.104 -0.016 1.00 83.06 175 ARG A C 1
ATOM 1393 O O . ARG A 1 175 ? 7.691 2.970 -0.561 1.00 83.06 175 ARG A O 1
ATOM 1400 N N . GLY A 1 176 ? 5.969 2.105 0.601 1.00 78.81 176 GLY A N 1
ATOM 1401 C CA . GLY A 1 176 ? 6.475 0.737 0.642 1.00 78.81 176 GLY A CA 1
ATOM 1402 C C . GLY A 1 176 ? 6.696 0.154 -0.754 1.00 78.81 176 GLY A C 1
ATOM 1403 O O . GLY A 1 176 ? 7.746 -0.434 -1.009 1.00 78.81 176 GLY A O 1
ATOM 1404 N N . TYR A 1 177 ? 5.755 0.348 -1.681 1.00 87.62 177 TYR A N 1
ATOM 1405 C CA . TYR A 1 177 ? 5.910 -0.096 -3.072 1.00 87.62 177 TYR A CA 1
ATOM 1406 C C . TYR A 1 177 ? 7.038 0.641 -3.787 1.00 87.62 177 TYR A C 1
ATOM 1408 O O . TYR A 1 177 ? 7.886 -0.007 -4.399 1.00 87.62 177 TYR A O 1
ATOM 1416 N N . LEU A 1 178 ? 7.108 1.967 -3.643 1.00 85.12 178 LEU A N 1
ATOM 1417 C CA . LEU A 1 178 ? 8.152 2.782 -4.261 1.00 85.12 178 LEU A CA 1
ATOM 1418 C C . LEU A 1 178 ? 9.540 2.386 -3.750 1.00 85.12 178 LEU A C 1
ATOM 1420 O O . LEU A 1 178 ? 10.459 2.172 -4.540 1.00 85.12 178 LEU A O 1
ATOM 1424 N N . TYR A 1 179 ? 9.682 2.243 -2.432 1.00 79.81 179 TYR A N 1
ATOM 1425 C CA . TYR A 1 179 ? 10.924 1.822 -1.798 1.00 79.81 179 TYR A CA 1
ATOM 1426 C C . TYR A 1 179 ? 11.348 0.434 -2.283 1.00 79.81 179 TYR A C 1
ATOM 1428 O O . TYR A 1 179 ? 12.457 0.279 -2.788 1.00 79.81 179 TYR A O 1
ATOM 1436 N N . LYS A 1 180 ? 10.458 -0.564 -2.200 1.00 81.00 180 LYS A N 1
ATOM 1437 C CA . LYS A 1 180 ? 10.781 -1.936 -2.612 1.00 81.00 180 LYS A CA 1
ATOM 1438 C C . LYS A 1 180 ? 11.089 -2.034 -4.108 1.00 81.00 180 LYS A C 1
ATOM 1440 O O . LYS A 1 180 ? 11.778 -2.961 -4.523 1.00 81.00 180 LYS A O 1
ATOM 1445 N N . THR A 1 181 ? 10.518 -1.164 -4.942 1.00 87.50 181 THR A N 1
ATOM 1446 C CA . THR A 1 181 ? 10.808 -1.129 -6.384 1.00 87.50 181 THR A CA 1
ATOM 1447 C C . THR A 1 181 ? 12.184 -0.531 -6.631 1.00 87.50 181 THR A C 1
ATOM 1449 O O . THR A 1 181 ? 12.985 -1.159 -7.315 1.00 87.50 181 THR A O 1
ATOM 1452 N N . ASN A 1 182 ? 12.495 0.609 -6.005 1.00 84.00 182 ASN A N 1
ATOM 1453 C CA . ASN A 1 182 ? 13.839 1.187 -6.035 1.00 84.00 182 ASN A CA 1
ATOM 1454 C C . ASN A 1 182 ? 14.891 0.181 -5.562 1.00 84.00 182 ASN A C 1
ATOM 1456 O O . ASN A 1 182 ? 15.929 0.023 -6.192 1.00 84.00 182 ASN A O 1
ATOM 1460 N N . ASP A 1 183 ? 14.619 -0.523 -4.468 1.00 84.69 183 ASP A N 1
ATOM 1461 C CA . ASP A 1 183 ? 15.563 -1.479 -3.910 1.00 84.69 183 ASP A CA 1
ATOM 1462 C C . ASP A 1 183 ? 15.851 -2.653 -4.855 1.00 84.69 183 ASP A C 1
ATOM 1464 O O . ASP A 1 183 ? 17.008 -2.965 -5.135 1.00 84.69 183 ASP A O 1
ATOM 1468 N N . ALA A 1 184 ? 14.802 -3.213 -5.465 1.00 82.88 184 ALA A N 1
ATOM 1469 C CA . ALA A 1 184 ? 14.929 -4.324 -6.401 1.00 82.88 184 ALA A CA 1
ATOM 1470 C C . ALA A 1 184 ? 15.764 -3.986 -7.649 1.00 82.88 184 ALA A C 1
ATOM 1472 O O . ALA A 1 184 ? 16.387 -4.885 -8.223 1.00 82.88 184 ALA A O 1
ATOM 1473 N N . ILE A 1 185 ? 15.787 -2.716 -8.070 1.00 90.00 185 ILE A N 1
ATOM 1474 C CA . ILE A 1 185 ? 16.497 -2.290 -9.281 1.00 90.00 185 ILE A CA 1
ATOM 1475 C C . ILE A 1 185 ? 17.925 -1.774 -9.022 1.00 90.00 185 ILE A C 1
ATOM 1477 O O . ILE A 1 185 ? 18.733 -1.760 -9.948 1.00 90.00 185 ILE A O 1
ATOM 1481 N N . LYS A 1 186 ? 18.284 -1.397 -7.783 1.00 86.44 186 LYS A N 1
ATOM 1482 C CA . LYS A 1 186 ? 19.613 -0.836 -7.431 1.00 86.44 186 LYS A CA 1
ATOM 1483 C C . LYS A 1 186 ? 20.796 -1.718 -7.838 1.00 86.44 186 LYS A C 1
ATOM 1485 O O . LYS A 1 186 ? 21.887 -1.208 -8.107 1.00 86.44 186 LYS A O 1
ATOM 1490 N N . LYS A 1 187 ? 20.596 -3.038 -7.839 1.00 89.62 187 LYS A N 1
ATOM 1491 C CA . LYS A 1 187 ? 21.642 -4.027 -8.134 1.00 89.62 187 LYS A CA 1
ATOM 1492 C C . LYS A 1 187 ? 22.079 -4.045 -9.604 1.00 89.62 187 LYS A C 1
ATOM 1494 O O . LYS A 1 187 ? 23.189 -4.488 -9.882 1.00 89.62 187 LYS A O 1
ATOM 1499 N N . TYR A 1 188 ? 21.258 -3.534 -10.522 1.00 92.56 188 TYR A N 1
ATOM 1500 C CA . TYR A 1 188 ? 21.551 -3.523 -11.959 1.00 92.56 188 TYR A CA 1
ATOM 1501 C C . TYR A 1 188 ? 22.378 -2.292 -12.328 1.00 92.56 188 TYR A C 1
ATOM 1503 O O . TYR A 1 188 ? 21.857 -1.233 -12.690 1.00 92.56 188 TYR A O 1
ATOM 1511 N N . LYS A 1 189 ? 23.698 -2.416 -12.165 1.00 93.81 189 LYS A N 1
ATOM 1512 C CA . LYS A 1 189 ? 24.651 -1.322 -12.398 1.00 93.81 189 LYS A CA 1
ATOM 1513 C C . LYS A 1 189 ? 24.753 -0.950 -13.877 1.00 93.81 189 LYS A C 1
ATOM 1515 O O . LYS A 1 189 ? 25.003 0.210 -14.181 1.00 93.81 189 LYS A O 1
ATOM 1520 N N . GLU A 1 190 ? 24.520 -1.906 -14.771 1.00 94.69 190 GLU A N 1
ATOM 1521 C CA . GLU A 1 190 ? 24.685 -1.768 -16.218 1.00 94.69 190 GLU A CA 1
ATOM 1522 C C . GLU A 1 190 ? 23.718 -0.763 -16.863 1.00 94.69 190 GLU A C 1
ATOM 1524 O O . GLU A 1 190 ? 24.019 -0.196 -17.906 1.00 94.69 190 GLU A O 1
ATOM 1529 N N . VAL A 1 191 ? 22.565 -0.518 -16.235 1.00 96.44 191 VAL A N 1
ATOM 1530 C CA . VAL A 1 191 ? 21.537 0.428 -16.706 1.00 96.44 191 VAL A CA 1
ATOM 1531 C C . VAL A 1 191 ? 21.139 1.429 -15.618 1.00 96.44 191 VAL A C 1
ATOM 1533 O O . VAL A 1 191 ? 20.044 1.995 -15.644 1.00 96.44 191 VAL A O 1
ATOM 1536 N N . ARG A 1 192 ? 22.026 1.650 -14.639 1.00 94.88 192 ARG A N 1
ATOM 1537 C CA . ARG A 1 192 ? 21.757 2.450 -13.436 1.00 94.88 192 ARG A CA 1
ATOM 1538 C C . ARG A 1 192 ? 21.236 3.846 -13.753 1.00 94.88 192 ARG A C 1
ATOM 1540 O O . ARG A 1 192 ? 20.260 4.269 -13.136 1.00 94.88 192 ARG A O 1
ATOM 1547 N N . ASP A 1 193 ? 21.860 4.547 -14.692 1.00 94.69 193 ASP A N 1
ATOM 1548 C CA . ASP A 1 193 ? 21.492 5.930 -15.003 1.00 94.69 193 ASP A CA 1
ATOM 1549 C C . ASP A 1 193 ? 20.075 5.993 -15.567 1.00 94.69 193 ASP A C 1
ATOM 1551 O O . ASP A 1 193 ? 19.247 6.775 -15.099 1.00 94.69 193 ASP A O 1
ATOM 1555 N N . ARG A 1 194 ? 19.745 5.073 -16.485 1.00 95.81 194 ARG A N 1
ATOM 1556 C CA . ARG A 1 194 ? 18.403 4.983 -17.064 1.00 95.81 194 ARG A CA 1
ATOM 1557 C C . ARG A 1 194 ? 17.352 4.639 -16.012 1.00 95.81 194 ARG A C 1
ATOM 1559 O O . ARG A 1 194 ? 16.312 5.293 -15.961 1.00 95.81 194 ARG A O 1
ATOM 1566 N N . LEU A 1 195 ? 17.632 3.658 -15.154 1.00 96.88 195 LEU A N 1
ATOM 1567 C CA . LEU A 1 195 ? 16.756 3.289 -14.039 1.00 96.88 195 LEU A CA 1
ATOM 1568 C C . LEU A 1 195 ? 16.550 4.458 -13.067 1.00 96.88 195 LEU A C 1
ATOM 1570 O O . LEU A 1 195 ? 15.429 4.702 -12.629 1.00 96.88 195 LEU A O 1
ATOM 1574 N N . THR A 1 196 ? 17.610 5.214 -12.773 1.00 94.75 196 THR A N 1
ATOM 1575 C CA . THR A 1 196 ? 17.549 6.394 -11.902 1.00 94.75 196 THR A CA 1
ATOM 1576 C C . THR A 1 196 ? 16.663 7.476 -12.512 1.00 94.75 196 THR A C 1
ATOM 1578 O O . THR A 1 196 ? 15.821 8.031 -11.811 1.00 94.75 196 THR A O 1
ATOM 1581 N N . THR A 1 197 ? 16.775 7.735 -13.820 1.00 95.50 197 THR A N 1
ATOM 1582 C CA . THR A 1 197 ? 15.890 8.675 -14.525 1.00 95.50 197 THR A CA 1
ATOM 1583 C C . THR A 1 197 ? 14.423 8.242 -14.463 1.00 95.50 197 THR A C 1
ATOM 1585 O O . THR A 1 197 ? 13.559 9.056 -14.133 1.00 95.50 197 THR A O 1
ATOM 1588 N N . VAL A 1 198 ? 14.133 6.965 -14.743 1.00 96.62 198 VAL A N 1
ATOM 1589 C CA . VAL A 1 198 ? 12.762 6.425 -14.695 1.00 96.62 198 VAL A CA 1
ATOM 1590 C C . VAL A 1 198 ? 12.185 6.561 -13.287 1.00 96.62 198 VAL A C 1
ATOM 1592 O O . VAL A 1 198 ? 11.106 7.125 -13.109 1.00 96.62 198 VAL A O 1
ATOM 1595 N N . MET A 1 199 ? 12.925 6.129 -12.265 1.00 95.38 199 MET A N 1
ATOM 1596 C CA . MET A 1 199 ? 12.449 6.204 -10.885 1.00 95.38 199 MET A CA 1
ATOM 1597 C C . MET A 1 199 ? 12.358 7.628 -10.349 1.00 95.38 199 MET A C 1
ATOM 1599 O O . MET A 1 199 ? 11.490 7.888 -9.516 1.00 95.38 199 MET A O 1
ATOM 1603 N N . ALA A 1 200 ? 13.196 8.558 -10.813 1.00 94.62 200 ALA A N 1
ATOM 1604 C CA . ALA A 1 200 ? 13.065 9.972 -10.476 1.00 94.62 200 ALA A CA 1
ATOM 1605 C C . ALA A 1 200 ? 11.748 10.540 -11.020 1.00 94.62 200 ALA A C 1
ATOM 1607 O O . ALA A 1 200 ? 10.992 11.145 -10.264 1.00 94.62 200 ALA A O 1
ATOM 1608 N N . SER A 1 201 ? 11.428 10.260 -12.289 1.00 95.94 201 SER A N 1
ATOM 1609 C CA . SER A 1 201 ? 10.156 10.651 -12.909 1.00 95.94 201 SER A CA 1
ATOM 1610 C C . SER A 1 201 ? 8.954 10.058 -12.163 1.00 95.94 201 SER A C 1
ATOM 1612 O O . SER A 1 201 ? 8.052 10.797 -11.772 1.00 95.94 201 SER A O 1
ATOM 1614 N N . ILE A 1 202 ? 8.979 8.754 -11.871 1.00 95.12 202 ILE A N 1
ATOM 1615 C CA . ILE A 1 202 ? 7.945 8.075 -11.074 1.00 95.12 202 ILE A CA 1
ATOM 1616 C C . ILE A 1 202 ? 7.819 8.692 -9.674 1.00 95.12 202 ILE A C 1
ATOM 1618 O O . ILE A 1 202 ? 6.714 8.935 -9.196 1.00 95.12 202 ILE A O 1
ATOM 1622 N N . SER A 1 203 ? 8.938 8.975 -9.006 1.00 92.25 203 SER A N 1
ATOM 1623 C CA . SER A 1 203 ? 8.933 9.557 -7.659 1.00 92.25 203 SER A CA 1
ATOM 1624 C C . SER A 1 203 ? 8.333 10.960 -7.637 1.00 92.25 203 SER A C 1
ATOM 1626 O O . SER A 1 203 ? 7.690 11.318 -6.651 1.00 92.25 203 SER A O 1
ATOM 1628 N N . THR A 1 204 ? 8.535 11.751 -8.693 1.00 93.06 204 THR A N 1
ATOM 1629 C CA . THR A 1 204 ? 7.888 13.059 -8.851 1.00 93.06 204 THR A CA 1
ATOM 1630 C C . THR A 1 204 ? 6.374 12.899 -8.956 1.00 93.06 204 THR A C 1
ATOM 1632 O O . THR A 1 204 ? 5.671 13.462 -8.120 1.00 93.06 204 THR A O 1
ATOM 1635 N N . MET A 1 205 ? 5.881 12.035 -9.853 1.00 93.56 205 MET A N 1
ATOM 1636 C CA . MET A 1 205 ? 4.440 11.768 -9.989 1.00 93.56 205 MET A CA 1
ATOM 1637 C C . MET A 1 205 ? 3.801 11.314 -8.670 1.00 93.56 205 MET A C 1
ATOM 1639 O O . MET A 1 205 ? 2.766 11.828 -8.261 1.00 93.56 205 MET A O 1
ATOM 1643 N N . VAL A 1 206 ? 4.440 10.379 -7.951 1.00 87.56 206 VAL A N 1
ATOM 1644 C CA . VAL A 1 206 ? 3.929 9.879 -6.661 1.00 87.56 206 VAL A CA 1
ATOM 1645 C C . VAL A 1 206 ? 3.844 11.003 -5.618 1.00 87.56 206 VAL A C 1
ATOM 1647 O O . VAL A 1 206 ? 2.918 11.019 -4.806 1.00 87.56 206 VAL A O 1
ATOM 1650 N N . LYS A 1 207 ? 4.792 11.950 -5.611 1.00 89.00 207 LYS A N 1
ATOM 1651 C CA . LYS A 1 207 ? 4.767 13.102 -4.695 1.00 89.00 207 LYS A CA 1
ATOM 1652 C C . LYS A 1 207 ? 3.653 14.085 -5.043 1.00 89.00 207 LYS A C 1
ATOM 1654 O O . LYS A 1 207 ? 3.007 14.578 -4.120 1.00 89.00 207 LYS A O 1
ATOM 1659 N N . GLU A 1 208 ? 3.427 14.343 -6.329 1.00 89.19 208 GLU A N 1
ATOM 1660 C CA . GLU A 1 208 ? 2.373 15.243 -6.818 1.00 89.19 208 GLU A CA 1
ATOM 1661 C C . GLU A 1 208 ? 0.987 14.776 -6.362 1.00 89.19 208 GLU A C 1
ATOM 1663 O O . GLU A 1 208 ? 0.221 15.560 -5.807 1.00 89.19 208 GLU A O 1
ATOM 1668 N N . VAL A 1 209 ? 0.717 13.471 -6.453 1.00 87.00 209 VAL A N 1
ATOM 1669 C CA . VAL A 1 209 ? -0.533 12.849 -5.971 1.00 87.00 209 VAL A CA 1
ATOM 1670 C C . VAL A 1 209 ? -0.511 12.511 -4.473 1.00 87.00 209 VAL A C 1
ATOM 1672 O O . VAL A 1 209 ? -1.304 11.705 -3.987 1.00 87.00 209 VAL A O 1
ATOM 1675 N N . LYS A 1 210 ? 0.434 13.080 -3.713 1.00 89.69 210 LYS A N 1
ATOM 1676 C CA . LYS A 1 210 ? 0.581 12.892 -2.258 1.00 89.69 210 LYS A CA 1
ATOM 1677 C C . LYS A 1 210 ? 0.582 11.418 -1.832 1.00 89.69 210 LYS A C 1
ATOM 1679 O O . LYS A 1 210 ? 0.004 11.071 -0.801 1.00 89.69 210 LYS A O 1
ATOM 1684 N N . TYR A 1 211 ? 1.264 10.556 -2.584 1.00 90.00 211 TYR A N 1
ATOM 1685 C CA . TYR A 1 211 ? 1.367 9.115 -2.330 1.00 90.00 211 TYR A CA 1
ATOM 1686 C C . TYR A 1 211 ? 0.002 8.412 -2.227 1.00 90.00 211 TYR A C 1
ATOM 1688 O O . TYR A 1 211 ? -0.117 7.454 -1.467 1.00 90.00 211 TYR A O 1
ATOM 1696 N N . PHE A 1 212 ? -1.019 8.907 -2.937 1.00 92.31 212 PHE A N 1
ATOM 1697 C CA . PHE A 1 212 ? -2.390 8.387 -2.900 1.00 92.31 212 PHE A CA 1
ATOM 1698 C C . PHE A 1 212 ? -2.935 8.200 -1.478 1.00 92.31 212 PHE A C 1
ATOM 1700 O O . PHE A 1 212 ? -3.624 7.225 -1.179 1.00 92.31 212 PHE A O 1
ATOM 1707 N N . GLY A 1 213 ? -2.621 9.138 -0.576 1.00 90.31 213 GLY A N 1
ATOM 1708 C CA . GLY A 1 213 ? -3.142 9.098 0.791 1.00 90.31 213 GLY A CA 1
ATOM 1709 C C . GLY A 1 213 ? -4.674 9.038 0.835 1.00 90.31 213 GLY A C 1
ATOM 1710 O O . GLY A 1 213 ? -5.252 8.423 1.726 1.00 90.31 213 GLY A O 1
ATOM 1711 N N . ASP A 1 214 ? -5.336 9.592 -0.178 1.00 93.75 214 ASP A N 1
ATOM 1712 C CA . ASP A 1 214 ? -6.793 9.635 -0.263 1.00 93.75 214 ASP A CA 1
ATOM 1713 C C . ASP A 1 214 ? -7.457 8.263 -0.439 1.00 93.75 214 ASP A C 1
ATOM 1715 O O . ASP A 1 214 ? -8.630 8.118 -0.108 1.00 93.75 214 ASP A O 1
ATOM 1719 N N . TYR A 1 215 ? -6.718 7.216 -0.830 1.00 94.50 215 TYR A N 1
ATOM 1720 C CA . TYR A 1 215 ? -7.266 5.859 -0.956 1.00 94.50 215 TYR A CA 1
ATOM 1721 C C . TYR A 1 215 ? -7.966 5.367 0.305 1.00 94.50 215 TYR A C 1
ATOM 1723 O O . TYR A 1 215 ? -8.987 4.691 0.207 1.00 94.50 215 TYR A O 1
ATOM 1731 N N . PHE A 1 216 ? -7.448 5.698 1.488 1.00 95.62 216 PHE A N 1
ATOM 1732 C CA . PHE A 1 216 ? -8.057 5.271 2.748 1.00 95.62 216 PHE A CA 1
ATOM 1733 C C . PHE A 1 216 ? -8.778 6.397 3.488 1.00 95.62 216 PHE A C 1
ATOM 1735 O O . PHE A 1 216 ? -9.256 6.165 4.591 1.00 95.62 216 PHE A O 1
ATOM 1742 N N . ASN A 1 217 ? -8.858 7.599 2.916 1.00 95.19 217 ASN A N 1
ATOM 1743 C CA . ASN A 1 217 ? -9.481 8.746 3.559 1.00 95.19 217 ASN A CA 1
ATOM 1744 C C . ASN A 1 217 ? -10.971 8.837 3.190 1.00 95.19 217 ASN A C 1
ATOM 1746 O O . ASN A 1 217 ? -11.309 9.259 2.087 1.00 95.19 217 ASN A O 1
ATOM 1750 N N . ARG A 1 218 ? -11.873 8.508 4.122 1.00 94.12 218 ARG A N 1
ATOM 1751 C CA . ARG A 1 218 ? -13.330 8.609 3.905 1.00 94.12 218 ARG A CA 1
ATOM 1752 C C . ARG A 1 218 ? -13.819 10.021 3.571 1.00 94.12 218 ARG A C 1
ATOM 1754 O O . ARG A 1 218 ? -14.858 10.164 2.944 1.00 94.12 218 ARG A O 1
ATOM 1761 N N . SER A 1 219 ? -13.080 11.058 3.969 1.00 92.12 219 SER A N 1
ATOM 1762 C CA . SER A 1 219 ? -13.419 12.454 3.664 1.00 92.12 219 SER A CA 1
ATOM 1763 C C . SER A 1 219 ? -12.826 12.946 2.346 1.00 92.12 219 SER A C 1
ATOM 1765 O O . SER A 1 219 ? -13.047 14.099 1.998 1.00 92.12 219 SER A O 1
ATOM 1767 N N . ALA A 1 220 ? -12.075 12.116 1.614 1.00 89.19 220 ALA A N 1
ATOM 1768 C CA . ALA A 1 220 ? -11.681 12.470 0.258 1.00 89.19 220 ALA A CA 1
ATOM 1769 C C . ALA A 1 220 ? -12.914 12.447 -0.656 1.00 89.19 220 ALA A C 1
ATOM 1771 O O . ALA A 1 220 ? -13.769 11.559 -0.543 1.00 89.19 220 ALA A O 1
ATOM 1772 N N . ASP A 1 221 ? -13.014 13.439 -1.537 1.00 69.31 221 ASP A N 1
ATOM 1773 C CA . ASP A 1 221 ? -14.138 13.560 -2.454 1.00 69.31 221 ASP A CA 1
ATOM 1774 C C . ASP A 1 221 ? -14.147 12.384 -3.434 1.00 69.31 221 ASP A C 1
ATOM 1776 O O . ASP A 1 221 ? -13.151 12.082 -4.089 1.00 69.31 221 ASP A O 1
ATOM 1780 N N . ILE A 1 222 ? -15.301 11.731 -3.571 1.00 54.81 222 ILE A N 1
ATOM 1781 C CA . ILE A 1 222 ? -15.604 11.030 -4.817 1.00 54.81 222 ILE A CA 1
ATOM 1782 C C . ILE A 1 222 ? -15.750 12.149 -5.843 1.00 54.81 222 ILE A C 1
ATOM 1784 O O . ILE A 1 222 ? -16.577 13.036 -5.624 1.00 54.81 222 ILE A O 1
ATOM 1788 N N . ALA A 1 223 ? -14.972 12.132 -6.929 1.00 47.06 223 ALA A N 1
ATOM 1789 C CA . ALA A 1 223 ? -15.261 12.966 -8.090 1.00 47.06 223 ALA A CA 1
ATOM 1790 C C . ALA A 1 223 ? -16.727 12.716 -8.478 1.00 47.06 223 ALA A C 1
ATOM 1792 O O . ALA A 1 223 ? -17.060 11.670 -9.038 1.00 47.06 223 ALA A O 1
ATOM 1793 N N . LYS A 1 224 ? -17.624 13.616 -8.060 1.00 37.66 224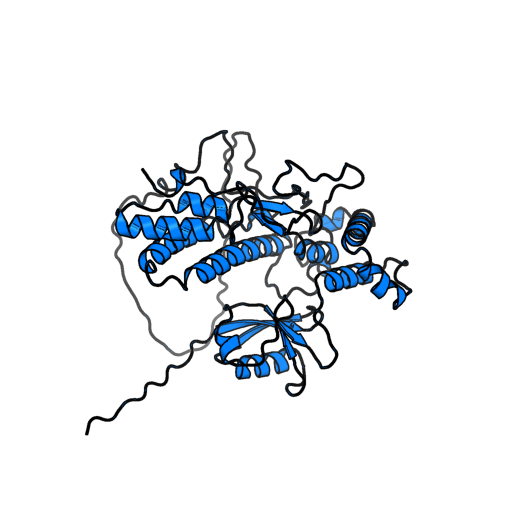 LYS A N 1
ATOM 1794 C CA . LYS A 1 224 ? -19.052 13.485 -8.319 1.00 37.66 224 LYS A CA 1
ATOM 1795 C C . LYS A 1 224 ? -19.234 13.619 -9.824 1.00 37.66 224 LYS A C 1
ATOM 1797 O O . LYS A 1 224 ? -18.790 14.599 -10.419 1.00 37.66 224 LYS A O 1
ATOM 1802 N N . GLU A 1 225 ? -19.903 12.652 -10.438 1.00 34.31 225 GLU A N 1
ATOM 1803 C CA . GLU A 1 225 ? -20.556 12.892 -11.719 1.00 34.31 225 GLU A CA 1
ATOM 1804 C C . GLU A 1 225 ? -21.593 14.000 -11.493 1.00 34.31 225 GLU A C 1
ATOM 1806 O O . GLU A 1 225 ? -22.589 13.801 -10.799 1.00 34.31 225 GLU A O 1
ATOM 1811 N N . GLY A 1 226 ? -21.323 15.199 -12.006 1.00 31.78 226 GLY A N 1
ATOM 1812 C CA . GLY A 1 226 ? -22.253 16.323 -11.937 1.00 31.78 226 GLY A CA 1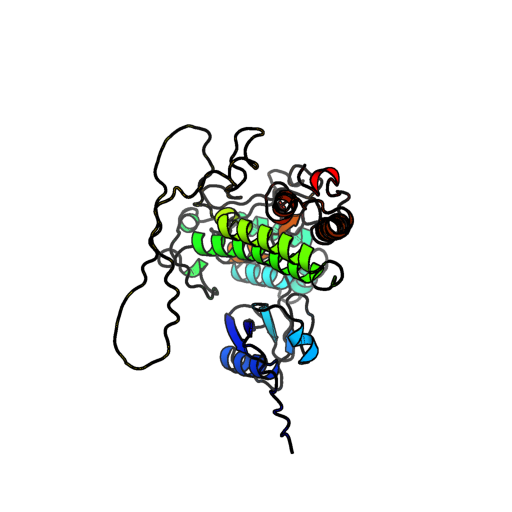
ATOM 1813 C C . GLY A 1 226 ? -21.539 17.649 -11.736 1.00 31.78 226 GLY A C 1
ATOM 1814 O O . GLY A 1 226 ? -20.994 17.914 -10.668 1.00 31.78 226 GLY A O 1
ATOM 1815 N N . GLY A 1 227 ? -21.553 18.479 -12.781 1.00 37.56 227 GLY A N 1
ATOM 1816 C CA . GLY A 1 227 ? -20.970 19.814 -12.777 1.00 37.56 227 GLY A CA 1
ATOM 1817 C C . GLY A 1 227 ? -21.461 20.663 -11.606 1.00 37.56 227 GLY A C 1
ATOM 1818 O O . GLY A 1 227 ? -22.659 20.806 -11.373 1.00 37.56 227 GLY A O 1
ATOM 1819 N N . GLY A 1 228 ? -20.504 21.237 -10.891 1.00 26.94 228 GLY A N 1
ATOM 1820 C CA . GLY A 1 228 ? -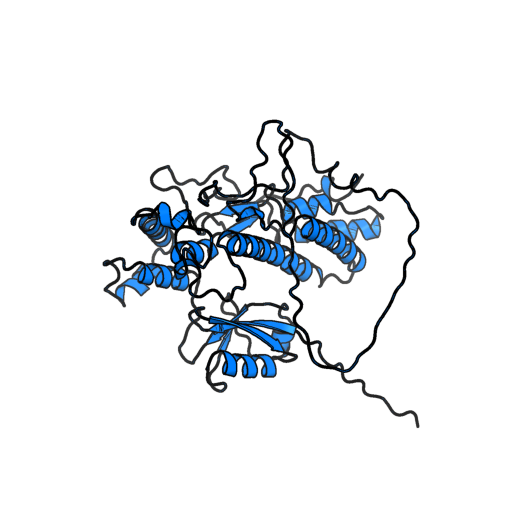20.727 22.161 -9.794 1.00 26.94 228 GLY A CA 1
ATOM 1821 C C . GLY A 1 228 ? -19.378 22.660 -9.306 1.00 26.94 228 GLY A C 1
ATOM 1822 O O . GLY A 1 228 ? -18.698 21.977 -8.549 1.00 26.94 228 GLY A O 1
ATOM 1823 N N . ASP A 1 229 ? -18.980 23.823 -9.807 1.00 37.16 229 ASP A N 1
ATOM 1824 C CA . ASP A 1 229 ? -17.829 24.591 -9.340 1.00 37.16 229 ASP A CA 1
ATOM 1825 C C . ASP A 1 229 ? -17.950 24.866 -7.835 1.00 37.16 229 ASP A C 1
ATOM 1827 O O . ASP A 1 229 ? -18.829 25.628 -7.440 1.00 37.16 229 ASP A O 1
ATOM 1831 N N . VAL A 1 230 ? -17.095 24.250 -7.005 1.00 31.11 230 VAL A N 1
ATOM 1832 C CA . VAL A 1 230 ? -16.821 24.702 -5.632 1.00 31.11 230 VAL A CA 1
ATOM 1833 C C . VAL A 1 230 ? -15.383 24.363 -5.211 1.00 31.11 230 VAL A C 1
ATOM 1835 O O . VAL A 1 230 ? -15.011 23.215 -4.990 1.00 31.11 230 VAL A O 1
ATOM 1838 N N . SER A 1 231 ? -14.607 25.438 -5.065 1.00 27.12 231 SER A N 1
ATOM 1839 C CA . SER A 1 231 ? -13.484 25.691 -4.152 1.00 27.12 231 SER A CA 1
ATOM 1840 C C . SER A 1 231 ? -12.667 24.505 -3.614 1.00 27.12 231 SER A C 1
ATOM 1842 O O . SER A 1 231 ? -13.041 23.835 -2.652 1.00 27.12 231 SER A O 1
ATOM 1844 N N . THR A 1 232 ? -11.421 24.413 -4.079 1.00 27.08 232 THR A N 1
ATOM 1845 C CA . THR A 1 232 ? -10.310 23.833 -3.316 1.00 27.08 232 THR A CA 1
ATOM 1846 C C . THR A 1 232 ? -10.180 24.534 -1.958 1.00 27.08 232 THR A C 1
ATOM 1848 O O . THR A 1 232 ? -9.658 25.653 -1.880 1.00 27.08 232 THR A O 1
ATOM 1851 N N . GLN A 1 233 ? -10.622 23.894 -0.875 1.00 26.11 233 GLN A N 1
ATOM 1852 C CA . GLN A 1 233 ? -10.277 24.342 0.471 1.00 26.11 233 GLN A CA 1
ATOM 1853 C C . GLN A 1 233 ? -8.780 24.108 0.710 1.00 26.11 233 GLN A C 1
ATOM 1855 O O . GLN A 1 233 ? -8.281 22.984 0.769 1.00 26.11 233 GLN A O 1
ATOM 1860 N N . ARG A 1 234 ? -8.044 25.218 0.819 1.00 24.56 234 ARG A N 1
ATOM 1861 C CA . ARG A 1 234 ? -6.657 25.260 1.284 1.00 24.56 234 ARG A CA 1
ATOM 1862 C C . ARG A 1 234 ? -6.619 24.810 2.744 1.00 24.56 234 ARG A C 1
ATOM 1864 O O . ARG A 1 234 ? -7.092 25.533 3.615 1.00 24.56 234 ARG A O 1
ATOM 1871 N N . TYR A 1 235 ? -5.987 23.676 3.029 1.00 24.67 235 TYR A N 1
ATOM 1872 C CA . TYR A 1 235 ? -5.497 23.412 4.380 1.00 24.67 235 TYR A CA 1
ATOM 1873 C C . TYR A 1 235 ? -4.245 24.264 4.615 1.00 24.67 235 TYR A C 1
ATOM 1875 O O . TYR A 1 235 ? -3.193 24.018 4.024 1.00 24.67 235 TYR A O 1
ATOM 1883 N N . SER A 1 236 ? -4.397 25.299 5.446 1.00 24.73 236 SER A N 1
ATOM 1884 C CA . SER A 1 236 ? -3.301 26.104 5.990 1.00 24.73 236 SER A CA 1
ATOM 1885 C C . SER A 1 236 ? -2.402 25.215 6.847 1.00 24.73 236 SER A C 1
ATOM 1887 O O . SER A 1 236 ? -2.869 24.558 7.777 1.00 24.73 236 SER A O 1
ATOM 1889 N N . THR A 1 237 ? -1.108 25.172 6.540 1.00 27.69 237 THR A N 1
ATOM 1890 C CA . THR A 1 237 ? -0.100 24.687 7.484 1.00 27.69 237 THR A CA 1
ATOM 1891 C C . THR A 1 237 ? 0.318 25.856 8.363 1.00 27.69 237 THR A C 1
ATOM 1893 O O . THR A 1 237 ? 1.152 26.667 7.960 1.00 27.69 237 THR A O 1
ATOM 1896 N N . ASP A 1 238 ? -0.251 25.936 9.561 1.00 25.92 238 ASP A N 1
ATOM 1897 C CA . ASP A 1 238 ? 0.166 26.907 10.567 1.00 25.92 238 ASP A CA 1
ATOM 1898 C C . ASP A 1 238 ? 1.508 26.464 11.173 1.00 25.92 238 ASP A C 1
ATOM 1900 O O . ASP A 1 238 ? 1.588 25.531 11.976 1.00 25.92 238 ASP A O 1
ATOM 1904 N N . LEU A 1 239 ? 2.590 27.131 10.762 1.00 30.47 239 LEU A N 1
ATOM 1905 C CA . LEU A 1 239 ? 3.862 27.134 11.480 1.00 30.47 239 LEU A CA 1
ATOM 1906 C C . LEU A 1 239 ? 3.747 28.146 12.625 1.00 30.47 239 LEU A C 1
ATOM 1908 O O . LEU A 1 239 ? 3.848 29.355 12.415 1.00 30.47 239 LEU A O 1
ATOM 1912 N N . ALA A 1 240 ? 3.513 27.643 13.835 1.00 29.67 240 ALA A N 1
ATOM 1913 C CA . ALA A 1 240 ? 3.533 28.443 15.052 1.00 29.67 240 ALA A CA 1
ATOM 1914 C C . ALA A 1 240 ? 4.939 29.022 15.296 1.00 29.67 240 ALA A C 1
ATOM 1916 O O . ALA A 1 240 ? 5.931 28.292 15.347 1.00 29.67 240 ALA A O 1
ATOM 1917 N N . LYS A 1 241 ? 5.000 30.348 15.449 1.00 29.33 241 LYS A N 1
ATOM 1918 C CA . LYS A 1 241 ? 6.117 31.087 16.043 1.00 29.33 241 LYS A CA 1
ATOM 1919 C C . LYS A 1 241 ? 5.894 31.155 17.552 1.00 29.33 241 LYS A C 1
ATOM 1921 O O . LYS A 1 241 ? 4.913 31.761 17.957 1.00 29.33 241 LYS A O 1
ATOM 1926 N N . GLU A 1 242 ? 6.842 30.670 18.344 1.00 28.17 242 GLU A N 1
ATOM 1927 C CA . GLU A 1 242 ? 7.167 31.241 19.658 1.00 28.17 242 GLU A CA 1
ATOM 1928 C C . GLU A 1 242 ? 8.693 31.248 19.816 1.00 28.17 242 GLU A C 1
ATOM 1930 O O . GLU A 1 242 ? 9.383 30.344 19.341 1.00 28.17 242 GLU A O 1
ATOM 1935 N N . GLY A 1 243 ? 9.216 32.361 20.330 1.00 25.95 243 GLY A N 1
ATOM 1936 C CA . GLY A 1 243 ? 10.615 32.756 20.198 1.00 25.95 243 GLY A CA 1
ATOM 1937 C C . GLY A 1 243 ? 11.523 32.409 21.376 1.00 25.95 243 GLY A C 1
ATOM 1938 O O . GLY A 1 243 ? 11.084 31.921 22.411 1.00 25.95 243 GLY A O 1
ATOM 1939 N N . GLY A 1 244 ? 12.796 32.779 21.194 1.00 23.08 244 GLY A N 1
ATOM 1940 C CA . GLY A 1 244 ? 13.761 33.054 22.261 1.00 23.08 244 GLY A CA 1
ATOM 1941 C C . GLY A 1 244 ? 14.984 32.131 22.295 1.00 23.08 244 GLY A C 1
ATOM 1942 O O . GLY A 1 244 ? 14.893 31.019 22.800 1.00 23.08 244 GLY A O 1
ATOM 1943 N N . GLY A 1 245 ? 16.144 32.625 21.841 1.00 23.92 245 GLY A N 1
ATOM 1944 C CA . GLY A 1 245 ? 17.465 32.045 22.148 1.00 23.92 245 GLY A CA 1
ATOM 1945 C C . GLY A 1 245 ? 18.408 31.926 20.946 1.00 23.92 245 GLY A C 1
ATOM 1946 O O . GLY A 1 245 ? 18.033 31.386 19.918 1.00 23.92 245 GLY A O 1
ATOM 1947 N N . ASP A 1 246 ? 19.617 32.459 21.088 1.00 23.17 246 ASP A N 1
ATOM 1948 C CA . ASP A 1 246 ? 20.545 32.929 20.051 1.00 23.17 246 ASP A CA 1
ATOM 1949 C C . ASP A 1 246 ? 21.608 31.895 19.576 1.00 23.17 246 ASP A C 1
ATOM 1951 O O . ASP A 1 246 ? 21.918 30.926 20.264 1.00 23.17 246 ASP A O 1
ATOM 1955 N N . VAL A 1 247 ? 22.218 32.226 18.427 1.00 25.05 247 VAL A N 1
ATOM 1956 C CA . VAL A 1 247 ? 23.537 31.853 17.867 1.00 25.05 247 VAL A CA 1
ATOM 1957 C C . VAL A 1 247 ? 23.682 30.651 16.904 1.00 25.05 247 VAL A C 1
ATOM 1959 O O . VAL A 1 247 ? 23.930 29.509 17.270 1.00 25.05 247 VAL A O 1
ATOM 1962 N N . SER A 1 248 ? 23.729 31.046 15.622 1.00 25.48 248 SER A N 1
ATOM 1963 C CA . SER A 1 248 ? 24.584 30.608 14.496 1.00 25.48 248 SER A CA 1
ATOM 1964 C C . SER A 1 248 ? 24.495 29.175 13.946 1.00 25.48 248 SER A C 1
ATOM 1966 O O . SER A 1 248 ? 24.940 28.219 14.568 1.00 25.48 248 SER A O 1
ATOM 1968 N N . THR A 1 249 ? 24.110 29.043 12.668 1.00 23.23 249 THR A N 1
ATOM 1969 C CA . THR A 1 249 ? 25.068 28.756 11.575 1.00 23.23 249 THR A CA 1
ATOM 1970 C C . THR A 1 249 ? 24.418 28.843 10.182 1.00 23.23 249 THR A C 1
ATOM 1972 O O . THR A 1 249 ? 23.415 28.211 9.886 1.00 23.23 249 THR A O 1
ATOM 1975 N N . GLN A 1 250 ? 25.042 29.681 9.351 1.00 24.39 250 GLN A N 1
ATOM 1976 C CA . GLN A 1 250 ? 25.201 29.630 7.890 1.00 24.39 250 GLN A CA 1
ATOM 1977 C C . GLN A 1 250 ? 23.983 29.405 6.969 1.00 24.39 250 GLN A C 1
ATOM 1979 O O . GLN A 1 250 ? 23.519 28.300 6.706 1.00 24.39 250 GLN A O 1
ATOM 1984 N N . ARG A 1 251 ? 23.584 30.528 6.356 1.00 22.50 251 ARG A N 1
ATOM 1985 C CA . ARG A 1 251 ? 22.757 30.650 5.150 1.00 22.50 251 ARG A CA 1
ATOM 1986 C C . ARG A 1 251 ? 23.498 30.088 3.931 1.00 22.50 251 ARG A C 1
ATOM 1988 O O . ARG A 1 251 ? 24.611 30.526 3.655 1.00 22.50 251 ARG A O 1
ATOM 1995 N N . TYR A 1 252 ? 22.827 29.256 3.140 1.00 21.25 252 TYR A N 1
ATOM 1996 C CA . TYR A 1 252 ? 23.042 29.216 1.693 1.00 21.25 252 TYR A CA 1
ATOM 1997 C C . TYR A 1 252 ? 21.837 29.883 1.028 1.00 21.25 252 TYR A C 1
ATOM 1999 O O . TYR A 1 252 ? 20.758 29.302 0.936 1.00 21.25 252 TYR A O 1
ATOM 2007 N N . SER A 1 253 ? 22.030 31.143 0.633 1.00 23.83 253 SER A N 1
ATOM 2008 C CA . SER A 1 253 ? 21.165 31.832 -0.324 1.00 23.83 253 SER A CA 1
ATOM 2009 C C . SER A 1 253 ? 21.544 31.330 -1.710 1.00 23.83 253 SER A C 1
ATOM 2011 O O . SER A 1 253 ? 22.719 31.368 -2.071 1.00 23.83 253 SER A O 1
ATOM 2013 N N . THR A 1 254 ? 20.572 30.869 -2.488 1.00 25.58 254 THR A N 1
ATOM 2014 C CA . THR A 1 254 ? 20.680 30.940 -3.946 1.00 25.58 254 THR A CA 1
ATOM 2015 C C . THR A 1 254 ? 19.488 31.740 -4.429 1.00 25.58 254 THR A C 1
ATOM 2017 O O . THR A 1 254 ? 18.362 31.256 -4.511 1.00 25.58 254 THR A O 1
ATOM 2020 N N . ASP A 1 255 ? 19.760 33.018 -4.656 1.00 25.03 255 ASP A N 1
ATOM 2021 C CA . ASP A 1 255 ? 18.896 33.936 -5.367 1.00 25.03 255 ASP A CA 1
ATOM 2022 C C . ASP A 1 255 ? 18.767 33.461 -6.818 1.00 25.03 255 ASP A C 1
ATOM 2024 O O . ASP A 1 255 ? 19.741 33.458 -7.571 1.00 25.03 255 ASP A O 1
ATOM 2028 N N . LEU A 1 256 ? 17.559 33.072 -7.221 1.00 26.64 256 LEU A N 1
ATOM 2029 C CA . LEU A 1 256 ? 17.176 33.033 -8.627 1.00 26.64 256 LEU A CA 1
ATOM 2030 C C . LEU A 1 256 ? 16.013 33.996 -8.830 1.00 26.64 256 LEU A C 1
ATOM 2032 O O . LEU A 1 256 ? 14.940 33.889 -8.237 1.00 26.64 256 LEU A O 1
ATOM 2036 N N . ALA A 1 257 ? 16.344 35.005 -9.626 1.00 26.25 257 ALA A N 1
ATOM 2037 C CA . ALA A 1 257 ? 15.611 36.214 -9.897 1.00 26.25 257 ALA A CA 1
ATOM 2038 C C . ALA A 1 257 ? 14.173 35.979 -10.367 1.00 26.25 257 ALA A C 1
ATOM 2040 O O . ALA A 1 257 ? 13.870 35.092 -11.164 1.00 26.25 257 ALA A O 1
ATOM 2041 N N . LYS A 1 258 ? 13.313 36.908 -9.946 1.00 30.03 258 LYS A N 1
ATOM 2042 C CA . LYS A 1 258 ? 12.050 37.219 -10.606 1.00 30.03 258 LYS A CA 1
ATOM 2043 C C . LYS A 1 258 ? 12.330 37.569 -12.068 1.00 30.03 258 LYS A C 1
ATOM 2045 O O . LYS A 1 258 ? 12.848 38.642 -12.359 1.00 30.03 258 LYS A O 1
ATOM 2050 N N . THR A 1 259 ? 11.924 36.697 -12.974 1.00 23.70 259 THR A N 1
ATOM 2051 C CA . THR A 1 259 ? 11.546 37.080 -14.334 1.00 23.70 259 THR A CA 1
ATOM 2052 C C . THR A 1 259 ? 10.182 36.466 -14.594 1.00 23.70 259 THR A C 1
ATOM 2054 O O . THR A 1 259 ? 9.963 35.281 -14.355 1.00 23.70 259 THR A O 1
ATOM 2057 N N . GLY A 1 260 ? 9.225 37.322 -14.950 1.00 29.55 260 GLY A N 1
ATOM 2058 C CA . GLY A 1 260 ? 7.884 36.903 -15.317 1.00 29.55 260 GLY A CA 1
ATOM 2059 C C . GLY A 1 260 ? 7.940 35.992 -16.538 1.00 29.55 260 GLY A C 1
ATOM 2060 O O . GLY A 1 260 ? 8.674 36.254 -17.486 1.00 29.55 260 GLY A O 1
ATOM 2061 N N . GLY A 1 261 ? 7.163 34.922 -16.483 1.00 23.78 261 GLY A N 1
ATOM 2062 C CA . GLY A 1 261 ? 7.031 33.947 -17.549 1.00 23.78 261 GLY A CA 1
ATOM 2063 C C . GLY A 1 261 ? 6.064 32.875 -17.083 1.00 23.78 261 GLY A C 1
ATOM 2064 O O . GLY A 1 261 ? 6.306 32.222 -16.076 1.00 23.78 261 GLY A O 1
ATOM 2065 N N . ASP A 1 262 ? 4.944 32.782 -17.779 1.00 32.12 262 ASP A N 1
ATOM 2066 C CA . ASP A 1 262 ? 3.873 31.799 -17.647 1.00 32.12 262 ASP A CA 1
ATOM 2067 C C . ASP A 1 262 ? 4.418 30.372 -17.393 1.00 32.12 262 ASP A C 1
ATOM 2069 O O . ASP A 1 262 ? 5.109 29.806 -18.243 1.00 32.12 262 ASP A O 1
ATOM 2073 N N . VAL A 1 263 ? 4.176 29.796 -16.204 1.00 28.39 263 VAL A N 1
ATOM 2074 C CA . VAL A 1 263 ? 4.641 28.438 -15.859 1.00 28.39 263 VAL A CA 1
ATOM 2075 C C . VAL A 1 263 ? 3.476 27.465 -15.957 1.00 28.39 263 VAL A C 1
ATOM 2077 O O . VAL A 1 263 ? 2.580 27.421 -15.117 1.00 28.39 263 VAL A O 1
ATOM 2080 N N . SER A 1 264 ? 3.558 26.654 -17.006 1.00 29.14 264 SER A N 1
ATOM 2081 C CA . SER A 1 264 ? 2.648 25.586 -17.383 1.00 29.14 264 SER A CA 1
ATOM 2082 C C . SER A 1 264 ? 2.358 24.599 -16.243 1.00 29.14 264 SER A C 1
ATOM 2084 O O . SER A 1 264 ? 3.107 23.651 -16.010 1.00 29.14 264 SER A O 1
ATOM 2086 N N . THR A 1 265 ? 1.198 24.740 -15.613 1.00 30.95 265 THR A N 1
ATOM 2087 C CA . THR A 1 265 ? 0.508 23.662 -14.881 1.00 30.95 265 THR A CA 1
ATOM 2088 C C . THR A 1 265 ? -0.329 22.765 -15.809 1.00 30.95 265 THR A C 1
ATOM 2090 O O . THR A 1 265 ? -1.037 21.878 -15.346 1.00 30.95 265 THR A O 1
ATOM 2093 N N . GLN A 1 266 ? -0.230 22.939 -17.133 1.00 29.52 266 GLN A N 1
ATOM 2094 C CA . GLN A 1 266 ? -1.103 22.289 -18.122 1.00 29.52 266 GLN A CA 1
ATOM 2095 C C . GLN A 1 266 ? -0.567 21.005 -18.789 1.00 29.52 266 GLN A C 1
ATOM 2097 O O . GLN A 1 266 ? -1.258 20.468 -19.646 1.00 29.52 266 GLN A O 1
ATOM 2102 N N . ARG A 1 267 ? 0.620 20.476 -18.448 1.00 27.52 267 ARG A N 1
ATOM 2103 C CA . ARG A 1 267 ? 1.258 19.420 -19.277 1.00 27.52 267 ARG A CA 1
ATOM 2104 C C . ARG A 1 267 ? 1.353 17.998 -18.719 1.00 27.52 267 ARG A C 1
ATOM 2106 O O . ARG A 1 267 ? 1.861 17.143 -19.430 1.00 27.52 267 ARG A O 1
ATOM 2113 N N . TYR A 1 268 ? 0.871 17.709 -17.509 1.00 30.45 268 TYR A N 1
ATOM 2114 C CA . TYR A 1 268 ? 0.877 16.321 -16.998 1.00 30.45 268 TYR A CA 1
ATOM 2115 C C . TYR A 1 268 ? -0.514 15.738 -16.721 1.00 30.45 268 TYR A C 1
ATOM 2117 O O . TYR A 1 268 ? -0.676 14.526 -16.633 1.00 30.45 268 TYR A O 1
ATOM 2125 N N . SER A 1 269 ? -1.535 16.596 -16.648 1.00 33.94 269 SER A N 1
ATOM 2126 C CA . SER A 1 269 ? -2.932 16.185 -16.455 1.00 33.94 269 SER A CA 1
ATOM 2127 C C . SER A 1 269 ? -3.596 15.695 -17.757 1.00 33.94 269 SER A C 1
ATOM 2129 O O . SER A 1 269 ? -4.577 14.953 -17.724 1.00 33.94 269 SER A O 1
ATOM 2131 N N . THR A 1 270 ? -3.055 16.057 -18.925 1.00 30.05 270 THR A N 1
ATOM 2132 C CA . THR A 1 270 ? -3.718 15.826 -20.220 1.00 30.05 270 THR A CA 1
ATOM 2133 C C . THR A 1 270 ? -3.584 14.415 -20.789 1.00 30.05 270 THR A C 1
ATOM 2135 O O . THR A 1 270 ? -4.418 14.054 -21.609 1.00 30.05 270 THR A O 1
ATOM 2138 N N . ASP A 1 271 ? -2.629 13.597 -20.331 1.00 36.72 271 ASP A N 1
ATOM 2139 C CA . ASP A 1 271 ? -2.362 12.292 -20.973 1.00 36.72 271 ASP A CA 1
ATOM 2140 C C . ASP A 1 271 ? -2.794 11.077 -20.130 1.00 36.72 271 ASP A C 1
ATOM 2142 O O . ASP A 1 271 ? -2.742 9.944 -20.600 1.00 36.72 271 ASP A O 1
ATOM 2146 N N . LEU A 1 272 ? -3.262 11.289 -18.894 1.00 42.75 272 LEU A N 1
ATOM 2147 C CA . LEU A 1 272 ? -3.901 10.248 -18.064 1.00 42.75 272 LEU A CA 1
ATOM 2148 C C . LEU A 1 272 ? -5.427 10.407 -17.990 1.00 42.75 272 LEU A C 1
ATOM 2150 O O . LEU A 1 272 ? -6.103 9.642 -17.302 1.00 42.75 272 LEU A O 1
ATOM 2154 N N . SER A 1 273 ? -5.979 11.387 -18.707 1.00 37.88 273 SER A N 1
ATOM 2155 C CA . SER A 1 273 ? -7.407 11.666 -18.756 1.00 37.88 273 SER A CA 1
ATOM 2156 C C . SER A 1 273 ? -7.926 11.508 -20.185 1.00 37.88 273 SER A C 1
ATOM 2158 O O . SER A 1 273 ? -7.714 12.376 -21.025 1.00 37.88 273 SER A O 1
ATOM 2160 N N . LYS A 1 274 ? -8.625 10.389 -20.435 1.00 37.59 274 LYS A N 1
ATOM 2161 C CA . LYS A 1 274 ? -9.823 10.234 -21.298 1.00 37.59 274 LYS A CA 1
ATOM 2162 C C . LYS A 1 274 ? -9.896 8.846 -21.946 1.00 37.59 274 LYS A C 1
ATOM 2164 O O . LYS A 1 274 ? -9.728 8.697 -23.145 1.00 37.59 274 LYS A O 1
ATOM 2169 N N . GLU A 1 275 ? -10.341 7.872 -21.162 1.00 28.44 275 GLU A N 1
ATOM 2170 C CA . GLU A 1 275 ? -11.432 6.999 -21.605 1.00 28.44 275 GLU A CA 1
ATOM 2171 C C . GLU A 1 275 ? -12.467 6.953 -20.470 1.00 28.44 275 GLU A C 1
ATOM 2173 O O . GLU A 1 275 ? -12.167 6.539 -19.354 1.00 28.44 275 GLU A O 1
ATOM 2178 N N . GLY A 1 276 ? -13.681 7.460 -20.715 1.00 34.91 276 GLY A N 1
ATOM 2179 C CA . GLY A 1 276 ? -14.820 7.264 -19.804 1.00 34.91 276 GLY A CA 1
ATOM 2180 C C . GLY A 1 276 ? -15.000 8.234 -18.623 1.00 34.91 276 GLY A C 1
ATOM 2181 O O . GLY A 1 276 ? -15.680 7.874 -17.668 1.00 34.91 276 GLY A O 1
ATOM 2182 N N . GLY A 1 277 ? -14.443 9.451 -18.662 1.00 31.98 277 GLY A N 1
ATOM 2183 C CA . GLY A 1 277 ? -14.938 10.583 -17.850 1.00 31.98 277 GLY A CA 1
ATOM 2184 C C . GLY A 1 277 ? -14.754 10.526 -16.323 1.00 31.98 277 GLY A C 1
ATOM 2185 O O . GLY A 1 277 ? -15.326 11.363 -15.632 1.00 31.98 277 GLY A O 1
ATOM 2186 N N . ARG A 1 278 ? -13.957 9.598 -15.778 1.00 40.00 278 ARG A N 1
ATOM 2187 C CA . ARG A 1 278 ? -13.643 9.531 -14.339 1.00 40.00 278 ARG A CA 1
ATOM 2188 C C . ARG A 1 278 ? -12.191 9.928 -14.087 1.00 40.00 278 ARG A C 1
ATOM 2190 O O . ARG A 1 278 ? -11.291 9.351 -14.690 1.00 40.00 278 ARG A O 1
ATOM 2197 N N . ASP A 1 279 ? -11.963 10.891 -13.194 1.00 44.59 279 ASP A N 1
ATOM 2198 C CA . ASP A 1 279 ? -10.618 11.224 -12.714 1.00 44.59 279 ASP A CA 1
ATOM 2199 C C . ASP A 1 279 ? -10.080 10.032 -11.900 1.00 44.59 279 ASP A C 1
ATOM 2201 O O . ASP A 1 279 ? -10.566 9.712 -10.812 1.00 44.59 279 ASP A O 1
ATOM 2205 N N . LEU A 1 280 ? -9.140 9.288 -12.487 1.00 49.47 280 LEU A N 1
ATOM 2206 C CA . LEU A 1 280 ? -8.571 8.055 -11.927 1.00 49.47 280 LEU A CA 1
ATOM 2207 C C . LEU A 1 280 ? -7.604 8.325 -10.759 1.00 49.47 280 LEU A C 1
ATOM 2209 O O . LEU A 1 280 ? -7.119 7.380 -10.131 1.00 49.47 280 LEU A O 1
ATOM 2213 N N . LEU A 1 281 ? -7.287 9.593 -10.477 1.00 51.69 281 LEU A N 1
ATOM 2214 C CA . LEU A 1 281 ? -6.179 9.968 -9.599 1.00 51.69 281 LEU A CA 1
ATOM 2215 C C . LEU A 1 281 ? -6.578 10.180 -8.129 1.00 51.69 281 LEU A C 1
ATOM 2217 O O . LEU A 1 281 ? -5.696 10.171 -7.269 1.00 51.69 281 LEU A O 1
ATOM 2221 N N . THR A 1 282 ? -7.870 10.289 -7.805 1.00 56.53 282 THR A N 1
ATOM 2222 C CA . THR A 1 282 ? -8.345 10.647 -6.451 1.00 56.53 282 THR A CA 1
ATOM 2223 C C . THR A 1 282 ? -9.635 9.919 -6.053 1.00 56.53 282 THR A C 1
ATOM 2225 O O . THR A 1 282 ? -10.632 10.528 -5.684 1.00 56.53 282 THR A O 1
ATOM 2228 N N . GLN A 1 283 ? -9.639 8.583 -6.096 1.00 76.38 283 GLN A N 1
ATOM 2229 C CA . GLN A 1 283 ? -10.771 7.789 -5.595 1.00 76.38 283 GLN A CA 1
ATOM 2230 C C . GLN A 1 283 ? -10.464 7.194 -4.218 1.00 76.38 283 GLN A C 1
ATOM 2232 O O . GLN A 1 283 ? -9.559 6.367 -4.082 1.00 76.38 283 GLN A O 1
ATOM 2237 N N . ARG A 1 284 ? -11.237 7.578 -3.194 1.00 91.25 284 ARG A N 1
ATOM 2238 C CA . ARG A 1 284 ? -11.274 6.829 -1.930 1.00 91.25 284 ARG A CA 1
ATOM 2239 C C . ARG A 1 284 ? -11.811 5.414 -2.167 1.00 91.25 284 ARG A C 1
ATOM 2241 O O . ARG A 1 284 ? -12.697 5.210 -2.991 1.00 91.25 284 ARG A O 1
ATOM 2248 N N . LEU A 1 285 ? -11.292 4.438 -1.425 1.00 94.25 285 LEU A N 1
ATOM 2249 C CA . LEU A 1 285 ? -11.698 3.025 -1.505 1.00 94.25 285 LEU A CA 1
ATOM 2250 C C . LEU A 1 285 ? -12.834 2.655 -0.542 1.00 94.25 285 LEU A C 1
ATOM 2252 O O . LEU A 1 285 ? -13.257 1.499 -0.512 1.00 94.25 285 LEU A O 1
ATOM 2256 N N . CYS A 1 286 ? -13.288 3.609 0.266 1.00 94.31 286 CYS A N 1
ATOM 2257 C CA . CYS A 1 286 ? -14.388 3.444 1.206 1.00 94.31 286 CYS A CA 1
ATOM 2258 C C . CYS A 1 286 ? -15.568 4.354 0.861 1.00 94.31 286 CYS A C 1
ATOM 2260 O O . CYS A 1 286 ? -15.439 5.309 0.088 1.00 94.31 286 CYS A O 1
ATOM 2262 N N . ASP A 1 287 ? -16.723 4.064 1.452 1.00 91.75 287 ASP A N 1
ATOM 2263 C CA . ASP A 1 287 ? -17.853 4.992 1.461 1.00 91.75 287 ASP A CA 1
ATOM 2264 C C . ASP A 1 287 ? -17.571 6.236 2.337 1.00 91.75 287 ASP A C 1
ATOM 2266 O O . ASP A 1 287 ? -16.479 6.426 2.876 1.00 91.75 287 ASP A O 1
ATOM 2270 N N . ASP A 1 288 ? -18.554 7.126 2.459 1.00 90.06 288 ASP A N 1
ATOM 2271 C CA . ASP A 1 288 ? -18.467 8.334 3.294 1.00 90.06 288 ASP A CA 1
ATOM 2272 C C . ASP A 1 288 ? -18.402 8.037 4.803 1.00 90.06 288 ASP A C 1
ATOM 2274 O O . ASP A 1 288 ? -17.970 8.883 5.588 1.00 90.06 288 ASP A O 1
ATOM 2278 N N . ARG A 1 289 ? -18.761 6.820 5.220 1.00 90.88 289 ARG A N 1
ATOM 2279 C CA . ARG A 1 289 ? -18.679 6.345 6.608 1.00 90.88 289 ARG A CA 1
ATOM 2280 C C . ARG A 1 289 ? -17.333 5.685 6.915 1.00 90.88 289 ARG A C 1
ATOM 2282 O O . ARG A 1 289 ? -16.995 5.504 8.091 1.00 90.88 289 ARG A O 1
ATOM 2289 N N . GLY A 1 290 ? -16.548 5.363 5.889 1.00 93.81 290 GLY A N 1
ATOM 2290 C CA . GLY A 1 290 ? -15.264 4.680 5.995 1.00 93.81 290 GLY A CA 1
ATOM 2291 C C . GLY A 1 290 ? -15.353 3.157 5.915 1.00 93.81 290 GLY A C 1
ATOM 2292 O O . GLY A 1 290 ? -14.426 2.480 6.353 1.00 93.81 290 GLY A O 1
ATOM 2293 N N . GLU A 1 291 ? -16.443 2.601 5.388 1.00 93.31 291 GLU A N 1
ATOM 2294 C CA . GLU A 1 291 ? -16.577 1.169 5.137 1.00 93.31 291 GLU A CA 1
ATOM 2295 C C . GLU A 1 291 ? -15.842 0.765 3.851 1.00 93.31 291 GLU A C 1
ATOM 2297 O O . GLU A 1 291 ? -16.094 1.294 2.769 1.00 93.31 291 GLU A O 1
ATOM 2302 N N . PHE A 1 292 ? -14.920 -0.189 3.972 1.00 94.56 292 PHE A N 1
ATOM 2303 C CA . PHE A 1 292 ? -14.156 -0.762 2.870 1.00 94.56 292 PHE A CA 1
ATOM 2304 C C . PHE A 1 292 ? -14.694 -2.142 2.519 1.00 94.56 292 PHE A C 1
ATOM 2306 O O . PHE A 1 292 ? -14.922 -2.980 3.395 1.00 94.56 292 PHE A O 1
ATOM 2313 N N . GLN A 1 293 ? -14.794 -2.412 1.220 1.00 93.19 293 GLN A N 1
ATOM 2314 C CA . GLN A 1 293 ? -15.200 -3.711 0.699 1.00 93.19 293 GLN A CA 1
ATOM 2315 C C . GLN A 1 293 ? -14.022 -4.401 0.016 1.00 93.19 293 GLN A C 1
ATOM 2317 O O . GLN A 1 293 ? -13.237 -3.783 -0.705 1.00 93.19 293 GLN A O 1
ATOM 2322 N N . CYS A 1 294 ? -13.891 -5.707 0.238 1.00 93.81 294 CYS A N 1
ATOM 2323 C CA . CYS A 1 294 ? -12.908 -6.506 -0.479 1.00 93.81 294 CYS A CA 1
ATOM 2324 C C . CYS A 1 294 ? -13.256 -6.531 -1.969 1.00 93.81 294 CYS A C 1
ATOM 2326 O O . CYS A 1 294 ? -14.350 -6.935 -2.353 1.00 93.81 294 CYS A O 1
ATOM 2328 N N . GLN A 1 295 ? -12.293 -6.177 -2.815 1.00 93.50 295 GLN A N 1
ATOM 2329 C CA . GLN A 1 295 ? -12.447 -6.204 -4.268 1.00 93.50 295 GLN A CA 1
ATOM 2330 C C . GLN A 1 295 ? -12.222 -7.613 -4.846 1.00 93.50 295 GLN A C 1
ATOM 2332 O O . GLN A 1 295 ? -12.383 -7.828 -6.042 1.00 93.50 295 GLN A O 1
ATOM 2337 N N . GLY A 1 296 ? -11.871 -8.595 -4.007 1.00 87.56 296 GLY A N 1
ATOM 2338 C CA . GLY A 1 296 ? -11.666 -9.991 -4.396 1.00 87.56 296 GLY A CA 1
ATOM 2339 C C . GLY A 1 296 ? -10.316 -10.274 -5.052 1.00 87.56 296 GLY A C 1
ATOM 2340 O O . GLY A 1 296 ? -9.552 -9.358 -5.354 1.00 87.56 296 GLY A O 1
ATOM 2341 N N . ARG A 1 297 ? -10.035 -11.565 -5.272 1.00 87.62 297 ARG A N 1
ATOM 2342 C CA . ARG A 1 297 ? -8.771 -12.062 -5.844 1.00 87.62 297 ARG A CA 1
ATOM 2343 C C . ARG A 1 297 ? -8.437 -11.357 -7.169 1.00 87.62 297 ARG A C 1
ATOM 2345 O O . ARG A 1 297 ? -9.332 -10.858 -7.856 1.00 87.62 297 ARG A O 1
ATOM 2352 N N . TRP A 1 298 ? -7.156 -11.298 -7.523 1.00 89.88 298 TRP A N 1
ATOM 2353 C CA . TRP A 1 298 ? -6.640 -10.583 -8.699 1.00 89.88 298 TRP A CA 1
ATOM 2354 C C . TRP A 1 298 ? -7.311 -10.961 -10.038 1.00 89.88 298 TRP A C 1
ATOM 2356 O O . TRP A 1 298 ? -7.419 -10.114 -10.930 1.00 89.88 298 TRP A O 1
ATOM 2366 N N . ASP A 1 299 ? -7.779 -12.205 -10.167 1.00 90.31 299 ASP A N 1
ATOM 2367 C CA . ASP A 1 299 ? -8.422 -12.802 -11.348 1.00 90.31 299 ASP A CA 1
ATOM 2368 C C . ASP A 1 299 ? -9.958 -12.792 -11.298 1.00 90.31 299 ASP A C 1
ATOM 2370 O O . ASP A 1 299 ? -10.613 -13.284 -12.216 1.00 90.31 299 ASP A O 1
ATOM 2374 N N . ARG A 1 300 ? -10.552 -12.268 -10.223 1.00 88.50 300 ARG A N 1
ATOM 2375 C CA . ARG A 1 300 ? -12.006 -12.162 -10.062 1.00 88.50 300 ARG A CA 1
ATOM 2376 C C . ARG A 1 300 ? -12.443 -10.701 -10.143 1.00 88.50 300 ARG A C 1
ATOM 2378 O O . ARG A 1 300 ? -11.684 -9.824 -9.734 1.00 88.50 300 ARG A O 1
ATOM 2385 N N . PRO A 1 301 ? -13.653 -10.407 -10.642 1.00 86.00 301 PRO A N 1
ATOM 2386 C CA . PRO A 1 301 ? -14.169 -9.039 -10.649 1.00 86.00 301 PRO A CA 1
ATOM 2387 C C . PRO A 1 301 ? -14.514 -8.548 -9.236 1.00 86.00 301 PRO A C 1
ATOM 2389 O O . PRO A 1 301 ? -14.330 -7.374 -8.936 1.00 86.00 301 PRO A O 1
ATOM 2392 N N . GLU A 1 302 ? -14.931 -9.454 -8.351 1.00 88.00 302 GLU A N 1
ATOM 2393 C CA . GLU A 1 302 ? -15.405 -9.138 -7.003 1.00 88.00 302 GLU A CA 1
ATOM 2394 C C . GLU A 1 302 ? -14.999 -10.205 -5.975 1.00 88.00 302 GLU A C 1
ATOM 2396 O O . GLU A 1 302 ? -14.411 -11.244 -6.302 1.00 88.00 302 GLU A O 1
ATOM 2401 N N . CYS A 1 303 ? -15.284 -9.936 -4.698 1.00 86.62 303 CYS A N 1
ATOM 2402 C CA . CYS A 1 303 ? -15.077 -10.899 -3.624 1.00 86.62 303 CYS A CA 1
ATOM 2403 C C . CYS A 1 303 ? -16.013 -12.107 -3.814 1.00 86.62 303 CYS A C 1
ATOM 2405 O O . CYS A 1 303 ? -17.222 -11.910 -3.861 1.00 86.62 303 CYS A O 1
ATOM 2407 N N . PRO A 1 304 ? -15.507 -13.356 -3.854 1.00 79.44 304 PRO A N 1
ATOM 2408 C CA . PRO A 1 304 ? -16.336 -14.540 -4.122 1.00 79.44 304 PRO A CA 1
ATOM 2409 C C . PRO A 1 304 ? -17.283 -14.907 -2.968 1.00 79.44 304 PRO A C 1
ATOM 2411 O O . PRO A 1 304 ? -17.998 -15.902 -3.039 1.00 79.44 304 PRO A O 1
ATOM 2414 N N . TYR A 1 305 ? -17.251 -14.145 -1.878 1.00 78.81 305 TYR A N 1
ATOM 2415 C CA . TYR A 1 305 ? -18.062 -14.384 -0.702 1.00 78.81 305 TYR A CA 1
ATOM 2416 C C . TYR A 1 305 ? -19.336 -13.525 -0.768 1.00 78.81 305 TYR A C 1
ATOM 2418 O O . TYR A 1 305 ? -19.260 -12.313 -0.972 1.00 78.81 305 TYR A O 1
ATOM 2426 N N . ASN A 1 306 ? -20.490 -14.187 -0.637 1.00 74.56 306 ASN A N 1
ATOM 2427 C CA . ASN A 1 306 ? -21.846 -13.650 -0.840 1.00 74.56 306 ASN A CA 1
ATOM 2428 C C . ASN A 1 306 ? -22.285 -12.619 0.221 1.00 74.56 306 ASN A C 1
ATOM 2430 O O . ASN A 1 306 ? -21.529 -12.311 1.129 1.00 74.56 306 ASN A O 1
ATOM 2434 N N . GLU A 1 307 ? -23.513 -12.097 0.132 1.00 61.62 307 GLU A N 1
ATOM 2435 C CA . GLU A 1 307 ? -24.031 -11.022 1.004 1.00 61.62 307 GLU A CA 1
ATOM 2436 C C . GLU A 1 307 ? -23.901 -11.303 2.506 1.00 61.62 307 GLU A C 1
ATOM 2438 O O . GLU A 1 307 ? -23.404 -10.452 3.236 1.00 61.62 307 GLU A O 1
ATOM 2443 N N . SER A 1 308 ? -24.234 -12.513 2.967 1.00 60.91 308 SER A N 1
ATOM 2444 C CA . SER A 1 308 ? -24.092 -12.895 4.382 1.00 60.91 308 SER A CA 1
ATOM 2445 C C . SER A 1 308 ? -22.641 -13.084 4.820 1.00 60.91 308 SER A C 1
ATOM 2447 O O . SER A 1 308 ? -22.361 -13.383 5.980 1.00 60.91 308 SER A O 1
ATOM 2449 N N . SER A 1 309 ? -21.693 -12.982 3.888 1.00 67.62 309 SER A N 1
ATOM 2450 C CA . SER A 1 309 ? -20.321 -13.360 4.152 1.00 67.62 309 SER A CA 1
ATOM 2451 C C . SER A 1 309 ? -19.256 -12.551 3.416 1.00 67.62 309 SER A C 1
ATOM 2453 O O . SER A 1 309 ? -18.082 -12.934 3.369 1.00 67.62 309 SER A O 1
ATOM 2455 N N . ARG A 1 310 ? -19.649 -11.402 2.871 1.00 80.06 310 ARG A N 1
ATOM 2456 C CA . ARG A 1 310 ? -18.775 -10.486 2.153 1.00 80.06 310 ARG A CA 1
ATOM 2457 C C . ARG A 1 310 ? -17.729 -9.948 3.120 1.00 80.06 310 ARG A C 1
ATOM 2459 O O . ARG A 1 310 ? -18.027 -9.603 4.260 1.00 80.06 310 ARG A O 1
ATOM 2466 N N . HIS A 1 311 ? -16.480 -9.881 2.670 1.00 84.62 311 HIS A N 1
ATOM 2467 C CA . HIS A 1 311 ? -15.433 -9.271 3.478 1.00 84.62 311 HIS A CA 1
ATOM 2468 C C . HIS A 1 311 ? -15.577 -7.753 3.428 1.00 84.62 311 HIS A C 1
ATOM 2470 O O . HIS A 1 311 ? -15.335 -7.133 2.388 1.00 84.62 311 HIS A O 1
ATOM 2476 N N . VAL A 1 312 ? -15.946 -7.190 4.570 1.00 89.00 312 VAL A N 1
ATOM 2477 C CA . VAL A 1 312 ? -16.159 -5.764 4.791 1.00 89.00 312 VAL A CA 1
ATOM 2478 C C . VAL A 1 312 ? -15.448 -5.376 6.083 1.00 89.00 312 VAL A C 1
ATOM 2480 O O . VAL A 1 312 ? -15.312 -6.196 6.991 1.00 89.00 312 VAL A O 1
ATOM 2483 N N . ILE A 1 313 ? -14.939 -4.151 6.157 1.00 87.94 313 ILE A N 1
ATOM 2484 C CA . ILE A 1 313 ? -14.337 -3.611 7.376 1.00 87.94 313 ILE A CA 1
ATOM 2485 C C . ILE A 1 313 ? -14.504 -2.099 7.416 1.00 87.94 313 ILE A C 1
ATOM 2487 O O . ILE A 1 313 ? -14.307 -1.427 6.408 1.00 87.94 313 ILE A O 1
ATOM 2491 N N . ASN A 1 314 ? -14.803 -1.546 8.587 1.00 92.88 314 ASN A N 1
ATOM 2492 C CA . ASN A 1 314 ? -14.750 -0.106 8.800 1.00 92.88 314 ASN A CA 1
ATOM 2493 C C . ASN A 1 314 ? -13.651 0.218 9.828 1.00 92.88 314 ASN A C 1
ATOM 2495 O O . ASN A 1 314 ? -13.906 0.171 11.028 1.00 92.88 314 ASN A O 1
ATOM 2499 N N . PRO A 1 315 ? -12.417 0.557 9.409 1.00 93.12 315 PRO A N 1
ATOM 2500 C CA . PRO A 1 315 ? -11.340 0.895 10.333 1.00 93.12 315 PRO A CA 1
ATOM 2501 C C . PRO A 1 315 ? -11.615 2.155 11.154 1.00 93.12 315 PRO A C 1
ATOM 2503 O O . PRO A 1 315 ? -10.883 2.413 12.102 1.00 93.12 315 PRO A O 1
ATOM 2506 N N . TYR A 1 316 ? -12.641 2.944 10.830 1.00 94.44 316 TYR A N 1
ATOM 2507 C CA . TYR A 1 316 ? -13.017 4.123 11.598 1.00 94.44 316 TYR A CA 1
ATOM 2508 C C . TYR A 1 316 ? -13.927 3.815 12.793 1.00 94.44 316 TYR A C 1
ATOM 2510 O O . TYR A 1 316 ? -14.076 4.682 13.657 1.00 94.44 316 TYR A O 1
ATOM 2518 N N . CYS A 1 317 ? -14.523 2.620 12.881 1.00 90.06 317 CYS A N 1
ATOM 2519 C CA . CYS A 1 317 ? -15.483 2.310 13.944 1.00 90.06 317 CYS A CA 1
ATOM 2520 C C . CYS A 1 317 ? -14.827 2.002 15.296 1.00 90.06 317 CYS A C 1
ATOM 2522 O O . CYS A 1 317 ? -15.409 2.301 16.333 1.00 90.06 317 CYS A O 1
ATOM 2524 N N . SER A 1 318 ? -13.615 1.441 15.304 1.00 84.81 318 SER A N 1
ATOM 2525 C CA . SER A 1 318 ? -12.911 1.078 16.536 1.00 84.81 318 SER A CA 1
ATOM 2526 C C . SER A 1 318 ? -11.399 0.971 16.339 1.00 84.81 318 SER A C 1
ATOM 2528 O O . SER A 1 318 ? -10.889 0.863 15.217 1.00 84.81 318 SER A O 1
ATOM 2530 N N . LYS A 1 319 ? -10.667 0.976 17.456 1.00 83.50 319 LYS A N 1
ATOM 2531 C CA . LYS A 1 319 ? -9.227 0.698 17.493 1.00 83.50 319 LYS A CA 1
ATOM 2532 C C . LYS A 1 319 ? -8.922 -0.682 16.907 1.00 83.50 319 LYS A C 1
ATOM 2534 O O . LYS A 1 319 ? -7.947 -0.842 16.176 1.00 83.50 319 LYS A O 1
ATOM 2539 N N . GLU A 1 320 ? -9.751 -1.670 17.209 1.00 76.81 320 GLU A N 1
ATOM 2540 C CA . GLU A 1 320 ? -9.582 -3.058 16.797 1.00 76.81 320 GLU A CA 1
ATOM 2541 C C . GLU A 1 320 ? -9.786 -3.186 15.290 1.00 76.81 320 GLU A C 1
ATOM 2543 O O . GLU A 1 320 ? -8.918 -3.728 14.608 1.00 76.81 320 GLU A O 1
ATOM 2548 N N . ALA A 1 321 ? -10.845 -2.586 14.738 1.00 81.12 321 ALA A N 1
ATOM 2549 C CA . ALA A 1 321 ? -11.063 -2.548 13.295 1.00 81.12 321 ALA A CA 1
ATOM 2550 C C . ALA A 1 321 ? -9.915 -1.826 12.566 1.00 81.12 321 ALA A C 1
ATOM 2552 O O . ALA A 1 321 ? -9.429 -2.307 11.540 1.00 81.12 321 ALA A O 1
ATOM 2553 N N . ARG A 1 322 ? -9.398 -0.721 13.126 1.00 89.06 322 ARG A N 1
ATOM 2554 C CA . ARG A 1 322 ? -8.195 -0.045 12.609 1.00 89.06 322 ARG A CA 1
ATOM 2555 C C . ARG A 1 322 ? -6.974 -0.966 12.586 1.00 89.06 322 ARG A C 1
ATOM 2557 O O . ARG A 1 322 ? -6.204 -0.947 11.625 1.00 89.06 322 ARG A O 1
ATOM 2564 N N . VAL A 1 323 ? -6.755 -1.748 13.641 1.00 76.69 323 VAL A N 1
ATOM 2565 C CA . VAL A 1 323 ? -5.636 -2.700 13.723 1.00 76.69 323 VAL A CA 1
ATOM 2566 C C . VAL A 1 323 ? -5.817 -3.839 12.716 1.00 76.69 323 VAL A C 1
ATOM 2568 O O . VAL A 1 323 ? -4.876 -4.162 11.992 1.00 76.69 323 VAL A O 1
ATOM 2571 N N . LEU A 1 324 ? -7.024 -4.391 12.590 1.00 77.00 324 LEU A N 1
ATOM 2572 C CA . LEU A 1 324 ? -7.341 -5.439 11.617 1.00 77.00 324 LEU A CA 1
ATOM 2573 C C . LEU A 1 324 ? -7.200 -4.972 10.171 1.00 77.00 324 LEU A C 1
ATOM 2575 O O . LEU A 1 324 ? -6.789 -5.738 9.303 1.00 77.00 324 LEU A O 1
ATOM 2579 N N . PHE A 1 325 ? -7.441 -3.700 9.886 1.00 85.88 325 PHE A N 1
ATOM 2580 C CA . PHE A 1 325 ? -7.204 -3.166 8.550 1.00 85.88 325 PHE A CA 1
ATOM 2581 C C . PHE A 1 325 ? -5.725 -3.230 8.123 1.00 85.88 325 PHE A C 1
ATOM 2583 O O . PHE A 1 325 ? -5.414 -3.230 6.933 1.00 85.88 325 PHE A O 1
ATOM 2590 N N . GLN A 1 326 ? -4.778 -3.389 9.057 1.00 80.00 326 GLN A N 1
ATOM 2591 C CA . GLN A 1 326 ? -3.364 -3.568 8.711 1.00 80.00 326 GLN A CA 1
ATOM 2592 C C . GLN A 1 326 ? -3.085 -4.882 7.965 1.00 80.00 326 GLN A C 1
ATOM 2594 O O . GLN A 1 326 ? -2.135 -4.936 7.180 1.00 80.00 326 GLN A O 1
ATOM 2599 N N . ILE A 1 327 ? -3.905 -5.921 8.157 1.00 76.81 327 ILE A N 1
ATOM 2600 C CA . ILE A 1 327 ? -3.745 -7.205 7.455 1.00 76.81 327 ILE A CA 1
ATOM 2601 C C . ILE A 1 327 ? -4.465 -7.249 6.098 1.00 76.81 327 ILE A C 1
ATOM 2603 O O . ILE A 1 327 ? -4.268 -8.197 5.334 1.00 76.81 327 ILE A O 1
ATOM 2607 N N . TRP A 1 328 ? -5.250 -6.219 5.766 1.00 86.81 328 TRP A N 1
ATOM 2608 C CA . TRP A 1 328 ? -5.739 -5.996 4.406 1.00 86.81 328 TRP A CA 1
ATOM 2609 C C . TRP A 1 328 ? -4.593 -5.525 3.503 1.00 86.81 328 TRP A C 1
ATOM 2611 O O . TRP A 1 328 ? -3.631 -4.892 3.954 1.00 86.81 328 TRP A O 1
ATOM 2621 N N . ASN A 1 329 ? -4.670 -5.875 2.220 1.00 86.62 329 ASN A N 1
ATOM 2622 C CA . ASN A 1 329 ? -3.598 -5.638 1.255 1.00 86.62 329 ASN A CA 1
ATOM 2623 C C . ASN A 1 329 ? -4.116 -4.862 0.047 1.00 86.62 329 ASN A C 1
ATOM 2625 O O . ASN A 1 329 ? -5.231 -5.101 -0.396 1.00 86.62 329 ASN A O 1
ATOM 2629 N N . LEU A 1 330 ? -3.286 -3.970 -0.495 1.00 91.62 330 LEU A N 1
ATOM 2630 C CA . LEU A 1 330 ? -3.456 -3.432 -1.845 1.00 91.62 330 LEU A CA 1
ATOM 2631 C C . LEU A 1 330 ? -2.649 -4.322 -2.791 1.00 91.62 330 LEU A C 1
ATOM 2633 O O . LEU A 1 330 ? -1.455 -4.100 -2.975 1.00 91.62 330 LEU A O 1
ATOM 2637 N N . ASP A 1 331 ? -3.280 -5.373 -3.291 1.00 90.81 331 ASP A N 1
ATOM 2638 C CA . ASP A 1 331 ? -2.661 -6.411 -4.106 1.00 90.81 331 ASP A CA 1
ATOM 2639 C C . ASP A 1 331 ? -2.536 -5.981 -5.574 1.00 90.81 331 ASP A C 1
ATOM 2641 O O . ASP A 1 331 ? -3.459 -5.395 -6.140 1.00 90.81 331 ASP A O 1
ATOM 2645 N N . HIS A 1 332 ? -1.390 -6.258 -6.194 1.00 94.06 332 HIS A N 1
ATOM 2646 C CA . HIS A 1 332 ? -1.122 -5.912 -7.590 1.00 94.06 332 HIS A CA 1
ATOM 2647 C C . HIS A 1 332 ? -1.627 -7.026 -8.511 1.00 94.06 332 HIS A C 1
ATOM 2649 O O . HIS A 1 332 ? -1.095 -8.133 -8.475 1.00 94.06 332 HIS A O 1
ATOM 2655 N N . ARG A 1 333 ? -2.576 -6.742 -9.412 1.00 94.50 333 ARG A N 1
ATOM 2656 C CA . ARG A 1 333 ? -3.038 -7.724 -10.413 1.00 94.50 333 ARG A CA 1
ATOM 2657 C C . ARG A 1 333 ? -1.894 -8.168 -11.326 1.00 94.50 333 ARG A C 1
ATOM 2659 O O . ARG A 1 333 ? -1.642 -9.359 -11.460 1.00 94.50 333 ARG A O 1
ATOM 2666 N N . ILE A 1 334 ? -1.174 -7.209 -11.901 1.00 94.50 334 ILE A N 1
ATOM 2667 C CA . ILE A 1 334 ? 0.114 -7.394 -12.570 1.00 94.50 334 ILE A CA 1
ATOM 2668 C C . ILE A 1 334 ? 1.199 -7.222 -11.512 1.00 94.50 334 ILE A C 1
ATOM 2670 O O . ILE A 1 334 ? 1.469 -6.106 -11.064 1.00 94.50 334 ILE A O 1
ATOM 2674 N N . GLU A 1 335 ? 1.807 -8.330 -11.100 1.00 92.62 335 GLU A N 1
ATOM 2675 C CA . GLU A 1 335 ? 2.670 -8.378 -9.921 1.00 92.62 335 GLU A CA 1
ATOM 2676 C C . GLU A 1 335 ? 3.876 -7.439 -10.007 1.00 92.62 335 GLU A C 1
ATOM 2678 O O . GLU A 1 335 ? 4.689 -7.499 -10.935 1.00 92.62 335 GLU A O 1
ATOM 2683 N N . ARG A 1 336 ? 4.073 -6.644 -8.951 1.00 92.81 336 ARG A N 1
ATOM 2684 C CA . ARG A 1 336 ? 5.199 -5.712 -8.832 1.00 92.81 336 ARG A CA 1
ATOM 2685 C C . ARG A 1 336 ? 6.556 -6.395 -9.025 1.00 92.81 336 ARG A C 1
ATOM 2687 O O . ARG A 1 336 ? 7.343 -5.972 -9.862 1.00 92.81 336 ARG A O 1
ATOM 2694 N N . SER A 1 337 ? 6.864 -7.412 -8.218 1.00 88.94 337 SER A N 1
ATOM 2695 C CA . SER A 1 337 ? 8.197 -8.034 -8.195 1.00 88.94 337 SER A CA 1
ATOM 2696 C C . SER A 1 337 ? 8.411 -9.068 -9.293 1.00 88.94 337 SER A C 1
ATOM 2698 O O . SER A 1 337 ? 9.531 -9.177 -9.782 1.00 88.94 337 SER A O 1
ATOM 2700 N N . ARG A 1 338 ? 7.370 -9.830 -9.659 1.00 87.88 338 ARG A N 1
ATOM 2701 C CA . ARG A 1 338 ? 7.474 -10.901 -10.662 1.00 87.88 338 ARG A CA 1
ATOM 2702 C C . ARG A 1 338 ? 7.334 -10.392 -12.099 1.00 87.88 338 ARG A C 1
ATOM 2704 O O . ARG A 1 338 ? 7.887 -11.022 -12.992 1.00 87.88 338 ARG A O 1
ATOM 2711 N N . THR A 1 339 ? 6.678 -9.246 -12.309 1.00 95.56 339 THR A N 1
ATOM 2712 C CA . THR A 1 339 ? 6.364 -8.754 -13.658 1.00 95.56 339 THR A CA 1
ATOM 2713 C C . THR A 1 339 ? 6.802 -7.306 -13.883 1.00 95.56 339 THR A C 1
ATOM 2715 O O . THR A 1 339 ? 7.610 -7.052 -14.772 1.00 95.56 339 THR A O 1
ATOM 2718 N N . VAL A 1 340 ? 6.334 -6.348 -13.074 1.00 97.44 340 VAL A N 1
ATOM 2719 C CA . VAL A 1 340 ? 6.560 -4.911 -13.338 1.00 97.44 340 VAL A CA 1
ATOM 2720 C C . VAL A 1 340 ? 8.034 -4.515 -13.195 1.00 97.44 340 VAL A C 1
ATOM 2722 O O . VAL A 1 340 ? 8.574 -3.808 -14.038 1.00 97.44 340 VAL A O 1
ATOM 2725 N N . VAL A 1 341 ? 8.722 -4.979 -12.149 1.00 95.44 341 VAL A N 1
ATOM 2726 C CA . VAL A 1 341 ? 10.154 -4.698 -11.942 1.00 95.44 341 VAL A CA 1
ATOM 2727 C C . VAL A 1 341 ? 11.022 -5.284 -13.071 1.00 95.44 341 VAL A C 1
ATOM 2729 O O . VAL A 1 341 ? 11.843 -4.539 -13.611 1.00 95.44 341 VAL A O 1
ATOM 2732 N N . PRO A 1 342 ? 10.861 -6.564 -13.472 1.00 96.69 342 PRO A N 1
ATOM 2733 C CA . PRO A 1 342 ? 11.525 -7.097 -14.662 1.00 96.69 342 PRO A CA 1
ATOM 2734 C C . PRO A 1 342 ? 11.243 -6.298 -15.940 1.00 96.69 342 PRO A C 1
ATOM 2736 O O . PRO A 1 342 ? 12.179 -6.023 -16.686 1.00 96.69 342 PRO A O 1
ATOM 2739 N N . ALA A 1 343 ? 10.001 -5.855 -16.150 1.00 98.00 343 ALA A N 1
ATOM 2740 C CA . ALA A 1 343 ? 9.614 -5.036 -17.298 1.00 98.00 343 ALA A CA 1
ATOM 2741 C C . ALA A 1 343 ? 10.327 -3.670 -17.327 1.00 98.00 343 ALA A C 1
ATOM 2743 O O . ALA A 1 343 ? 10.852 -3.264 -18.361 1.00 98.00 343 ALA A O 1
ATOM 2744 N N . ILE A 1 344 ? 10.426 -2.979 -16.182 1.00 98.06 344 ILE A N 1
ATOM 2745 C CA . ILE A 1 344 ? 11.192 -1.722 -16.064 1.00 98.06 344 ILE A CA 1
ATOM 2746 C C . ILE A 1 344 ? 12.663 -1.950 -16.433 1.00 98.06 344 ILE A C 1
ATOM 2748 O O . ILE A 1 344 ? 13.273 -1.135 -17.125 1.00 98.06 344 ILE A O 1
ATOM 2752 N N . LEU A 1 345 ? 13.243 -3.058 -15.966 1.00 97.50 345 LEU A N 1
ATOM 2753 C CA . LEU A 1 345 ? 14.633 -3.406 -16.241 1.00 97.50 345 LEU A CA 1
ATOM 2754 C C . LEU A 1 345 ? 14.870 -3.703 -17.726 1.00 97.50 345 LEU A C 1
ATOM 2756 O O . LEU A 1 345 ? 15.862 -3.247 -18.295 1.00 97.50 345 LEU A O 1
ATOM 2760 N N . GLU A 1 346 ? 13.970 -4.453 -18.353 1.00 97.31 346 GLU A N 1
ATOM 2761 C CA . GLU A 1 346 ? 13.996 -4.722 -19.789 1.00 97.31 346 GLU A CA 1
ATOM 2762 C C . GLU A 1 346 ? 13.886 -3.426 -20.598 1.00 97.31 346 GLU A C 1
ATOM 2764 O O . GLU A 1 346 ? 14.754 -3.147 -21.430 1.00 97.31 346 GLU A O 1
ATOM 2769 N N . ALA A 1 347 ? 12.903 -2.579 -20.278 1.00 97.62 347 ALA A N 1
ATOM 2770 C CA . ALA A 1 347 ? 12.727 -1.279 -20.914 1.00 97.62 347 ALA A CA 1
ATOM 2771 C C . ALA A 1 347 ? 13.979 -0.399 -20.769 1.00 97.62 347 ALA A C 1
ATOM 2773 O O . ALA A 1 347 ? 14.405 0.244 -21.728 1.00 97.62 347 ALA A O 1
ATOM 2774 N N . ALA A 1 348 ? 14.627 -0.407 -19.599 1.00 97.50 348 ALA A N 1
ATOM 2775 C CA . ALA A 1 348 ? 15.867 0.329 -19.376 1.00 97.50 348 ALA A CA 1
ATOM 2776 C C . ALA A 1 348 ? 17.030 -0.194 -20.238 1.00 97.50 348 ALA A C 1
ATOM 2778 O O . ALA A 1 348 ? 17.779 0.608 -20.795 1.00 97.50 348 ALA A O 1
ATOM 2779 N N . ARG A 1 349 ? 17.171 -1.518 -20.397 1.00 97.12 349 ARG A N 1
ATOM 2780 C CA . ARG A 1 349 ? 18.206 -2.130 -21.254 1.00 97.12 349 ARG A CA 1
ATOM 2781 C C . ARG A 1 349 ? 18.014 -1.794 -22.724 1.00 97.12 349 ARG A C 1
ATOM 2783 O O . ARG A 1 349 ? 18.981 -1.434 -23.391 1.00 97.12 349 ARG A O 1
ATOM 2790 N N . ILE A 1 350 ? 16.783 -1.881 -23.214 1.00 96.56 350 ILE A N 1
ATOM 2791 C CA . ILE A 1 350 ? 16.439 -1.511 -24.590 1.00 96.56 350 ILE A CA 1
ATOM 2792 C C . ILE A 1 350 ? 16.662 -0.009 -24.795 1.00 96.56 350 ILE A C 1
ATOM 2794 O O . ILE A 1 350 ? 17.316 0.389 -25.750 1.00 96.56 350 ILE A O 1
ATOM 2798 N N . SER A 1 351 ? 16.229 0.830 -23.851 1.00 95.81 351 SER A N 1
ATOM 2799 C CA . SER A 1 351 ? 16.421 2.285 -23.898 1.00 95.81 351 SER A CA 1
ATOM 2800 C C . SER A 1 351 ? 17.892 2.709 -23.990 1.00 95.81 351 SER A C 1
ATOM 2802 O O . SER A 1 351 ? 18.202 3.711 -24.630 1.00 95.81 351 SER A O 1
ATOM 2804 N N . VAL A 1 352 ? 18.813 1.965 -23.368 1.00 94.88 352 VAL A N 1
ATOM 2805 C CA . VAL A 1 352 ? 20.257 2.224 -23.501 1.00 94.88 352 VAL A CA 1
ATOM 2806 C C . VAL A 1 352 ? 20.774 1.868 -24.897 1.00 94.88 352 VAL A C 1
ATOM 2808 O O . VAL A 1 352 ? 21.606 2.599 -25.422 1.00 94.88 352 VAL A O 1
ATOM 2811 N N . LYS A 1 353 ? 20.281 0.782 -25.505 1.00 93.62 353 LYS A N 1
ATOM 2812 C CA . LYS A 1 353 ? 20.730 0.310 -26.827 1.00 93.62 353 LYS A CA 1
ATOM 2813 C C . LYS A 1 353 ? 20.119 1.089 -27.990 1.00 93.62 353 LYS A C 1
ATOM 2815 O O . LYS A 1 353 ? 20.805 1.386 -28.956 1.00 93.62 353 LYS A O 1
ATOM 2820 N N . GLU A 1 354 ? 18.829 1.385 -27.898 1.00 94.44 354 GLU A N 1
ATOM 2821 C CA . GLU A 1 354 ? 18.019 1.945 -28.986 1.00 94.44 354 GLU A CA 1
ATOM 2822 C C . GLU A 1 354 ? 17.692 3.429 -28.771 1.00 94.44 354 GLU A C 1
ATOM 2824 O O . GLU A 1 354 ? 16.951 4.020 -29.546 1.00 94.44 354 GLU A O 1
ATOM 2829 N N . HIS A 1 355 ? 18.192 4.037 -27.689 1.00 90.88 355 HIS A N 1
ATOM 2830 C CA . HIS A 1 355 ? 17.935 5.434 -27.313 1.00 90.88 355 HIS A CA 1
ATOM 2831 C C . HIS A 1 355 ? 16.448 5.815 -27.169 1.00 90.88 355 HIS A C 1
ATOM 2833 O O . HIS A 1 355 ? 16.103 6.995 -27.130 1.00 90.88 355 HIS A O 1
ATOM 2839 N N . ARG A 1 356 ? 15.559 4.827 -27.010 1.00 93.62 356 ARG A N 1
ATOM 2840 C CA . ARG A 1 356 ? 14.119 5.038 -26.807 1.00 93.62 356 ARG A CA 1
ATOM 2841 C C . ARG A 1 356 ? 13.823 5.605 -25.423 1.00 93.62 356 ARG A C 1
ATOM 2843 O O . ARG A 1 356 ? 14.475 5.248 -24.438 1.00 93.62 356 ARG A O 1
ATOM 2850 N N . LYS A 1 357 ? 12.804 6.456 -25.313 1.00 94.44 357 LYS A N 1
ATOM 2851 C CA . LYS A 1 357 ? 12.376 7.035 -24.034 1.00 94.44 357 LYS A CA 1
ATOM 2852 C C . LYS A 1 357 ? 11.404 6.092 -23.324 1.00 94.44 357 LYS A C 1
ATOM 2854 O O . LYS A 1 357 ? 10.326 5.814 -23.834 1.00 94.44 357 LYS A O 1
ATOM 2859 N N . VAL A 1 358 ? 11.786 5.611 -22.140 1.00 97.31 358 VAL A N 1
ATOM 2860 C CA . VAL A 1 358 ? 10.933 4.743 -21.309 1.00 97.31 358 VAL A CA 1
ATOM 2861 C C . VAL A 1 358 ? 9.680 5.501 -20.859 1.00 97.31 358 VAL A C 1
ATOM 2863 O O . VAL A 1 358 ? 9.769 6.645 -20.406 1.00 97.31 358 VAL A O 1
ATOM 2866 N N . ASN A 1 359 ? 8.524 4.849 -20.944 1.00 97.62 359 ASN A N 1
ATOM 2867 C CA . ASN A 1 359 ? 7.239 5.373 -20.502 1.00 97.62 359 ASN A CA 1
ATOM 2868 C C . ASN A 1 359 ? 7.084 5.232 -18.979 1.00 97.62 359 ASN A C 1
ATOM 2870 O O . ASN A 1 359 ? 6.517 4.267 -18.463 1.00 97.62 359 ASN A O 1
ATOM 2874 N N . SER A 1 360 ? 7.601 6.210 -18.236 1.00 97.25 360 SER A N 1
ATOM 2875 C CA . SER A 1 360 ? 7.469 6.249 -16.774 1.00 97.25 360 SER A CA 1
ATOM 2876 C C . SER A 1 360 ? 6.008 6.271 -16.309 1.00 97.25 360 SER A C 1
ATOM 2878 O O . SER A 1 360 ? 5.712 5.702 -15.259 1.00 97.25 360 SER A O 1
ATOM 2880 N N . SER A 1 361 ? 5.101 6.897 -17.069 1.00 95.88 361 SER A N 1
ATOM 2881 C CA . SER A 1 361 ? 3.677 7.029 -16.722 1.00 95.88 361 SER A CA 1
ATOM 2882 C C . SER A 1 361 ? 2.967 5.675 -16.697 1.00 95.88 361 SER A C 1
ATOM 2884 O O . SER A 1 361 ? 2.186 5.391 -15.787 1.00 95.88 361 SER A O 1
ATOM 2886 N N . TYR A 1 362 ? 3.288 4.799 -17.651 1.00 97.25 362 TYR A N 1
ATOM 2887 C CA . TYR A 1 362 ? 2.777 3.431 -17.684 1.00 97.25 362 TYR A CA 1
ATOM 2888 C C . TYR A 1 362 ? 3.211 2.631 -16.447 1.00 97.25 362 TYR A C 1
ATOM 2890 O O . TYR A 1 362 ? 2.381 2.070 -15.729 1.00 97.25 362 TYR A O 1
ATOM 2898 N N . PHE A 1 363 ? 4.506 2.644 -16.124 1.00 97.94 363 PHE A N 1
ATOM 2899 C CA . PHE A 1 363 ? 5.009 1.935 -14.945 1.00 97.94 363 PHE A CA 1
ATOM 2900 C C . PHE A 1 363 ? 4.501 2.537 -13.631 1.00 97.94 363 PHE A C 1
ATOM 2902 O O . PHE A 1 363 ? 4.193 1.795 -12.701 1.00 97.94 363 PHE A O 1
ATOM 2909 N N . PHE A 1 364 ? 4.354 3.862 -13.548 1.00 97.25 364 PHE A N 1
ATOM 2910 C CA . PHE A 1 364 ? 3.695 4.528 -12.424 1.00 97.25 364 PHE A CA 1
ATOM 2911 C C . PHE A 1 364 ? 2.265 4.010 -12.226 1.00 97.25 364 PHE A C 1
ATOM 2913 O O . PHE A 1 364 ? 1.895 3.628 -11.112 1.00 97.25 364 PHE A O 1
ATOM 2920 N N . THR A 1 365 ? 1.500 3.925 -13.316 1.00 95.38 365 THR A N 1
ATOM 2921 C CA . THR A 1 365 ? 0.119 3.433 -13.323 1.00 95.38 365 THR A CA 1
ATOM 2922 C C . THR A 1 365 ? 0.047 2.018 -12.753 1.00 95.38 365 THR A C 1
ATOM 2924 O O . THR A 1 365 ? -0.686 1.778 -11.790 1.00 95.38 365 THR A O 1
ATOM 2927 N N . LEU A 1 366 ? 0.892 1.106 -13.245 1.00 95.81 366 LEU A N 1
ATOM 2928 C CA . LEU A 1 366 ? 0.946 -0.272 -12.753 1.00 95.81 366 LEU A CA 1
ATOM 2929 C C . LEU A 1 366 ? 1.401 -0.389 -11.294 1.00 95.81 366 LEU A C 1
ATOM 2931 O O . LEU A 1 366 ? 0.963 -1.291 -10.582 1.00 95.81 366 LEU A O 1
ATOM 2935 N N . LEU A 1 367 ? 2.300 0.478 -10.833 1.00 94.06 367 LEU A N 1
ATOM 2936 C CA . LEU A 1 367 ? 2.874 0.368 -9.494 1.00 94.06 367 LEU A CA 1
ATOM 2937 C C . LEU A 1 367 ? 1.976 0.933 -8.392 1.00 94.06 367 LEU A C 1
ATOM 2939 O O . LEU A 1 367 ? 2.028 0.421 -7.270 1.00 94.06 367 LEU A O 1
ATOM 2943 N N . PHE A 1 368 ? 1.203 1.983 -8.670 1.00 94.75 368 PHE A N 1
ATOM 2944 C CA . PHE A 1 368 ? 0.610 2.792 -7.600 1.00 94.75 368 PHE A CA 1
ATOM 2945 C C . PHE A 1 368 ? -0.879 3.073 -7.740 1.00 94.75 368 PHE A C 1
ATOM 2947 O O . PHE A 1 368 ? -1.466 3.535 -6.767 1.00 94.75 368 PHE A O 1
ATOM 2954 N N . THR A 1 369 ? -1.488 2.796 -8.896 1.00 94.38 369 THR A N 1
ATOM 2955 C CA . THR A 1 369 ? -2.884 3.176 -9.142 1.00 94.38 369 THR A CA 1
ATOM 2956 C C . THR A 1 369 ? -3.854 2.005 -9.017 1.00 94.38 369 THR A C 1
ATOM 2958 O O . THR A 1 369 ? -3.481 0.840 -9.179 1.00 94.38 369 THR A O 1
ATOM 2961 N N . LEU A 1 370 ? -5.134 2.318 -8.813 1.00 92.12 370 LEU A N 1
ATOM 2962 C CA . LEU A 1 370 ? -6.226 1.336 -8.774 1.00 92.12 370 LEU A CA 1
ATOM 2963 C C . LEU A 1 370 ? -6.492 0.635 -10.116 1.00 92.12 370 LEU A C 1
ATOM 2965 O O . LEU A 1 370 ? -7.224 -0.348 -10.149 1.00 92.12 370 LEU A O 1
ATOM 2969 N N . SER A 1 371 ? -5.865 1.073 -11.216 1.00 91.31 371 SER A N 1
ATOM 2970 C CA . SER A 1 371 ? -5.895 0.316 -12.479 1.00 91.31 371 SER A CA 1
ATOM 2971 C C . SER A 1 371 ? -5.262 -1.076 -12.331 1.00 91.31 371 SER A C 1
ATOM 2973 O O . SER A 1 371 ? -5.654 -2.023 -13.015 1.00 91.31 371 SER A O 1
ATOM 2975 N N . ASN A 1 372 ? -4.307 -1.210 -11.402 1.00 95.12 372 ASN A N 1
ATOM 2976 C CA . ASN A 1 372 ? -3.599 -2.454 -11.134 1.00 95.12 372 ASN A CA 1
ATOM 2977 C C . ASN A 1 372 ? -3.638 -2.885 -9.658 1.00 95.12 372 ASN A C 1
ATOM 2979 O O . ASN A 1 372 ? -3.289 -4.024 -9.360 1.00 95.12 372 ASN A O 1
ATOM 2983 N N . LEU A 1 373 ? -4.059 -2.016 -8.737 1.00 94.06 373 LEU A N 1
ATOM 2984 C CA . LEU A 1 373 ? -4.195 -2.335 -7.316 1.00 94.06 373 LEU A CA 1
ATOM 2985 C C . LEU A 1 373 ? -5.624 -2.743 -6.952 1.00 94.06 373 LEU A C 1
ATOM 2987 O O . LEU A 1 373 ? -6.578 -2.055 -7.306 1.00 94.06 373 LEU A O 1
ATOM 2991 N N . LYS A 1 374 ? -5.758 -3.812 -6.163 1.00 94.06 374 LYS A N 1
ATOM 2992 C CA . LYS A 1 374 ? -7.015 -4.242 -5.544 1.00 94.06 374 LYS A CA 1
ATOM 2993 C C . LYS A 1 374 ? -6.891 -4.301 -4.028 1.00 94.06 374 LYS A C 1
ATOM 2995 O O . LYS A 1 374 ? -6.006 -4.967 -3.499 1.00 94.06 374 LYS A O 1
ATOM 3000 N N . LEU A 1 375 ? -7.807 -3.662 -3.311 1.00 95.31 375 LEU A N 1
ATOM 3001 C CA . LEU A 1 375 ? -7.941 -3.818 -1.870 1.00 95.31 375 LEU A CA 1
ATOM 3002 C C . LEU A 1 375 ? -8.579 -5.171 -1.547 1.00 95.31 375 LEU A C 1
ATOM 3004 O O . LEU A 1 375 ? -9.739 -5.423 -1.869 1.00 95.31 375 LEU A O 1
ATOM 3008 N N . VAL A 1 376 ? -7.826 -6.042 -0.883 1.00 87.50 376 VAL A N 1
ATOM 3009 C CA . VAL A 1 376 ? -8.241 -7.412 -0.589 1.00 87.50 376 VAL A CA 1
ATOM 3010 C C . VAL A 1 376 ? -8.048 -7.767 0.880 1.00 87.50 376 VAL A C 1
ATOM 3012 O O . VAL A 1 376 ? -7.026 -7.469 1.505 1.00 87.50 376 VAL A O 1
ATOM 3015 N N . HIS A 1 377 ? -9.039 -8.470 1.426 1.00 83.50 377 HIS A N 1
ATOM 3016 C CA . HIS A 1 377 ? -8.911 -9.170 2.698 1.00 83.50 377 HIS A CA 1
ATOM 3017 C C . HIS A 1 377 ? -7.817 -10.245 2.601 1.00 83.50 377 HIS A C 1
ATOM 3019 O O . HIS A 1 377 ? -7.627 -10.837 1.538 1.00 83.50 377 HIS A O 1
ATOM 3025 N N . ILE A 1 378 ? -7.137 -10.562 3.709 1.00 78.38 378 ILE A N 1
ATOM 3026 C CA . ILE A 1 378 ? -6.019 -11.525 3.732 1.00 78.38 378 ILE A CA 1
ATOM 3027 C C . ILE A 1 378 ? -6.379 -12.898 3.141 1.00 78.38 378 ILE A C 1
ATOM 3029 O O . ILE A 1 378 ? -5.536 -13.554 2.540 1.00 78.38 378 ILE A O 1
ATOM 3033 N N . VAL A 1 379 ? -7.638 -13.324 3.270 1.00 76.56 379 VAL A N 1
ATOM 3034 C CA . VAL A 1 379 ? -8.126 -14.602 2.721 1.00 76.56 379 VAL A CA 1
ATOM 3035 C C . VAL A 1 379 ? -8.266 -14.554 1.194 1.00 76.56 379 VAL A C 1
ATOM 3037 O O . VAL A 1 379 ? -8.091 -15.571 0.533 1.00 76.56 379 VAL A O 1
ATOM 3040 N N . CYS A 1 380 ? -8.556 -13.378 0.632 1.00 79.25 380 CYS A N 1
ATOM 3041 C CA . CYS A 1 380 ? -8.665 -13.151 -0.813 1.00 79.25 380 CYS A CA 1
ATOM 3042 C C . CYS A 1 380 ? -7.326 -12.767 -1.464 1.00 79.25 380 CYS A C 1
ATOM 3044 O O . CYS A 1 380 ? -7.259 -12.675 -2.687 1.00 79.25 380 CYS A O 1
ATOM 3046 N N . HIS A 1 381 ? -6.287 -12.530 -0.661 1.00 80.31 381 HIS A N 1
ATOM 3047 C CA . HIS A 1 381 ? -4.938 -12.253 -1.133 1.00 80.31 381 HIS A CA 1
ATOM 3048 C C . HIS A 1 381 ? -4.249 -13.570 -1.503 1.00 80.31 381 HIS A C 1
ATOM 3050 O O . HIS A 1 381 ? -3.773 -14.318 -0.643 1.00 80.31 381 HIS A O 1
ATOM 3056 N N . ASP A 1 382 ? -4.228 -13.855 -2.799 1.00 78.81 382 ASP A N 1
ATOM 3057 C CA . ASP A 1 382 ? -3.495 -14.984 -3.350 1.00 78.81 382 ASP A CA 1
ATOM 3058 C C . ASP A 1 382 ? -2.004 -14.655 -3.392 1.00 78.81 382 ASP A C 1
ATOM 3060 O O . ASP A 1 382 ? -1.604 -13.648 -3.956 1.00 78.81 382 ASP A O 1
ATOM 3064 N N . LYS A 1 383 ? -1.176 -15.496 -2.770 1.00 72.12 383 LYS A N 1
ATOM 3065 C CA . LYS A 1 383 ? 0.288 -15.339 -2.795 1.00 72.12 383 LYS A CA 1
ATOM 3066 C C . LYS A 1 383 ? 0.944 -16.158 -3.918 1.00 72.12 383 LYS A C 1
ATOM 3068 O O . LYS A 1 383 ? 2.174 -16.151 -4.053 1.00 72.12 383 LYS A O 1
ATOM 3073 N N . GLY A 1 384 ? 0.141 -16.901 -4.684 1.00 72.56 384 GLY A N 1
ATOM 3074 C CA . GLY A 1 384 ? 0.554 -17.600 -5.896 1.00 72.56 384 GLY A CA 1
ATOM 3075 C C . GLY A 1 384 ? 1.006 -16.639 -6.998 1.00 72.56 384 GLY A C 1
ATOM 3076 O O . GLY A 1 384 ? 0.994 -15.425 -6.826 1.00 72.56 384 GLY A O 1
ATOM 3077 N N . ALA A 1 385 ? 1.479 -17.180 -8.119 1.00 79.88 385 ALA A N 1
ATOM 3078 C CA . ALA A 1 385 ? 1.838 -16.368 -9.281 1.00 79.88 385 ALA A CA 1
ATOM 3079 C C . ALA A 1 385 ? 0.583 -15.908 -10.028 1.00 79.88 385 ALA A C 1
ATOM 3081 O O . ALA A 1 385 ? -0.333 -16.703 -10.254 1.00 79.88 385 ALA A O 1
ATOM 3082 N N . HIS A 1 386 ? 0.551 -14.637 -10.424 1.00 86.75 386 HIS A N 1
ATOM 3083 C CA . HIS A 1 386 ? -0.511 -14.094 -11.256 1.00 86.75 386 HIS A CA 1
ATOM 3084 C C . HIS A 1 386 ? -0.094 -14.265 -12.716 1.00 86.75 386 HIS A C 1
ATOM 3086 O O . HIS A 1 386 ? 0.958 -13.791 -13.145 1.00 86.75 386 HIS A O 1
ATOM 3092 N N . ASN A 1 387 ? -0.932 -14.914 -13.518 1.00 87.38 387 ASN A N 1
ATOM 3093 C CA . ASN A 1 387 ? -0.640 -15.169 -14.932 1.00 87.38 387 ASN A CA 1
ATOM 3094 C C . ASN A 1 387 ? -0.949 -13.946 -15.818 1.00 87.38 387 ASN A C 1
ATOM 3096 O O . ASN A 1 387 ? -1.515 -14.086 -16.899 1.00 87.38 387 ASN A O 1
ATOM 3100 N N . VAL A 1 388 ? -0.598 -12.741 -15.359 1.00 90.00 388 VAL A N 1
ATOM 3101 C CA . VAL A 1 388 ? -0.808 -11.478 -16.082 1.00 90.00 388 VAL A CA 1
ATOM 3102 C C . VAL A 1 388 ? 0.533 -10.783 -16.280 1.00 90.00 388 VAL A C 1
ATOM 3104 O O . VAL A 1 388 ? 1.337 -10.657 -15.352 1.00 90.00 388 VAL A O 1
ATOM 3107 N N . ARG A 1 389 ? 0.787 -10.337 -17.512 1.00 91.94 389 ARG A N 1
ATOM 3108 C CA . ARG A 1 389 ? 2.037 -9.681 -17.906 1.00 91.94 389 ARG A CA 1
ATOM 3109 C C . ARG A 1 389 ? 1.828 -8.191 -18.148 1.00 91.94 389 ARG A C 1
ATOM 3111 O O . ARG A 1 389 ? 0.708 -7.744 -18.365 1.00 91.94 389 ARG A O 1
ATOM 3118 N N . CYS A 1 390 ? 2.920 -7.433 -18.102 1.00 95.38 390 CYS A N 1
ATOM 3119 C CA . CYS A 1 390 ? 2.916 -6.067 -18.611 1.00 95.38 390 CYS A CA 1
ATOM 3120 C C . CYS A 1 390 ? 2.777 -6.110 -20.138 1.00 95.38 390 CYS A C 1
ATOM 3122 O O . CYS A 1 390 ? 3.426 -6.929 -20.785 1.00 95.38 390 CYS A O 1
ATOM 3124 N N . ASP A 1 391 ? 1.993 -5.200 -20.701 1.00 95.25 391 ASP A N 1
ATOM 3125 C CA . ASP A 1 391 ? 2.002 -4.900 -22.128 1.00 95.25 391 ASP A CA 1
ATOM 3126 C C . ASP A 1 391 ? 3.340 -4.251 -22.518 1.00 95.25 391 ASP A C 1
ATOM 3128 O O . ASP A 1 391 ? 3.692 -3.188 -21.997 1.00 95.25 391 ASP A O 1
ATOM 3132 N N . SER A 1 392 ? 4.100 -4.923 -23.386 1.00 95.06 392 SER A N 1
ATOM 3133 C CA . SER A 1 392 ? 5.401 -4.468 -23.883 1.00 95.06 392 SER A CA 1
ATOM 3134 C C . SER A 1 392 ? 5.297 -3.317 -24.880 1.00 95.06 392 SER A C 1
ATOM 3136 O O . SER A 1 392 ? 6.256 -2.556 -25.012 1.00 95.06 392 SER A O 1
ATOM 3138 N N . ALA A 1 393 ? 4.155 -3.154 -25.559 1.00 94.50 393 ALA A N 1
ATOM 3139 C CA . ALA A 1 393 ? 3.937 -2.031 -26.470 1.00 94.50 393 ALA A CA 1
ATOM 3140 C C . ALA A 1 393 ? 3.979 -0.690 -25.717 1.00 94.50 393 ALA A C 1
ATOM 3142 O O . ALA A 1 393 ? 4.479 0.302 -26.233 1.00 94.50 393 ALA A O 1
ATOM 3143 N N . MET A 1 394 ? 3.567 -0.697 -24.447 1.00 96.25 394 MET A N 1
ATOM 3144 C CA . MET A 1 394 ? 3.485 0.491 -23.594 1.00 96.25 394 MET A CA 1
ATOM 3145 C C . MET A 1 394 ? 4.804 0.864 -22.897 1.00 96.25 394 MET A C 1
ATOM 3147 O O . MET A 1 394 ? 4.835 1.819 -22.123 1.00 96.25 394 MET A O 1
ATOM 3151 N N . TYR A 1 395 ? 5.904 0.130 -23.117 1.00 96.69 395 TYR A N 1
ATOM 3152 C CA . TYR A 1 395 ? 7.169 0.362 -22.393 1.00 96.69 395 TYR A CA 1
ATOM 3153 C C . TYR A 1 395 ? 7.842 1.686 -22.749 1.00 96.69 395 TYR A C 1
ATOM 3155 O O . TYR A 1 395 ? 8.640 2.203 -21.961 1.00 96.69 395 TYR A O 1
ATOM 3163 N N . PHE A 1 396 ? 7.540 2.233 -23.920 1.00 96.12 396 PHE A N 1
ATOM 3164 C CA . PHE A 1 396 ? 8.177 3.425 -24.455 1.00 96.12 396 PHE A CA 1
ATOM 3165 C C . PHE A 1 396 ? 7.120 4.443 -24.860 1.00 96.12 396 PHE A C 1
ATOM 3167 O O . PHE A 1 396 ? 5.966 4.093 -25.081 1.00 96.12 396 PHE A O 1
ATOM 3174 N N . LEU A 1 397 ? 7.520 5.708 -24.881 1.00 89.19 397 LEU A N 1
ATOM 3175 C CA . LEU A 1 397 ? 6.740 6.754 -25.530 1.00 89.19 397 LEU A CA 1
ATOM 3176 C C . LEU A 1 397 ? 7.027 6.683 -27.036 1.00 89.19 397 LEU A C 1
ATOM 3178 O O . LEU A 1 397 ? 8.171 6.383 -27.402 1.00 89.19 397 LEU A O 1
ATOM 3182 N N . ASP A 1 398 ? 5.999 6.916 -27.852 1.00 71.81 398 ASP A N 1
ATOM 3183 C CA . ASP A 1 398 ? 6.118 6.992 -29.314 1.00 71.81 398 ASP A CA 1
ATOM 3184 C C . ASP A 1 398 ? 7.039 8.132 -29.773 1.00 71.81 398 ASP A C 1
ATOM 3186 O O . ASP A 1 398 ? 7.083 9.192 -29.092 1.00 71.81 398 ASP A O 1
#

InterPro domains:
  IPR003508 CIDE-N domain [PF02017] (14-85)
  IPR003508 CIDE-N domain [PS51135] (12-88)
  IPR003508 CIDE-N domain [SM00266] (14-86)
  IPR015311 DNA fragmentation factor 40, C-terminal [PF09230] (110-395)
  IPR039729 DNA fragmentation factor 40 [PTHR13067] (9-395)
  IPR044925 His-Me finger superfamily [SSF54060] (114-393)